Protein AF-R1GIK4-F1 (afdb_monomer)

Nearest PDB structures (foldseek):
  6c4d-assembly2_B  TM=3.851E-01  e=4.456E-04  Homo sapiens
  6nw2-assembly1_A  TM=3.959E-01  e=5.156E-04  Homo sapiens
  7avx-assembly1_A  TM=4.594E-01  e=5.869E-03  Homo sapiens
  7ydx-assembly1_A  TM=4.150E-01  e=2.013E-03  Homo sapiens
  6hho-assembly1_A  TM=4.070E-01  e=2.218E-03  Homo sapiens

pLDDT: mean 72.78, std 24.81, range [24.97, 97.94]

Solvent-accessible surface area (backbone atoms only — not comparable to full-atom values): 30462 Å² total; per-residue (Å²): 136,83,85,81,79,82,76,78,75,84,40,73,67,57,51,52,50,50,26,51,78,70,69,57,65,83,77,53,98,80,61,73,58,77,72,60,74,73,65,75,38,42,69,71,51,47,61,72,57,60,40,75,68,49,55,46,69,68,40,54,76,81,55,43,66,50,33,77,34,63,52,90,54,64,92,80,77,58,86,52,25,47,47,56,46,33,71,76,46,19,52,54,50,44,50,37,30,45,72,72,68,45,44,73,44,50,57,59,29,46,58,74,68,56,40,42,83,61,57,84,58,50,76,79,56,44,66,74,54,55,81,46,101,56,95,48,70,67,59,44,52,47,44,51,59,47,44,38,60,55,62,52,65,76,88,48,80,77,38,75,46,81,45,57,92,75,53,57,75,64,65,43,75,58,82,66,79,59,62,103,71,56,78,64,93,67,46,40,28,21,44,78,98,33,82,84,54,54,28,29,44,47,81,44,79,47,64,94,59,47,66,62,45,49,53,51,50,52,52,53,49,54,59,43,54,72,50,84,49,100,90,48,78,40,51,35,27,37,36,36,46,90,68,25,41,34,44,32,18,64,54,69,76,64,60,54,73,66,56,49,67,60,65,78,54,65,74,94,72,72,81,82,77,93,80,84,91,73,80,89,61,78,84,76,84,90,79,94,47,67,74,63,43,55,37,49,49,34,25,51,49,22,52,50,50,50,52,52,51,37,33,73,74,68,72,45,54,68,57,55,55,52,58,48,40,54,71,80,90,61,91,89,72,88,83,72,83,61,70,70,53,66,86,85,32,52,70,43,53,53,54,47,48,55,51,51,42,58,57,34,69,76,50,87,56,58,63,41,62,26,46,54,62,50,49,51,53,33,54,37,24,52,39,91,52,51,87,70,27,63,54,67,69,55,50,54,52,53,50,50,51,44,35,29,77,38,37,69,46,75,82,59,96,74,68,81,75,75,77,83,73,82,74,88,71,94,75,83,89,81,82,88,83,91,90,86,89,87,84,89,82,90,81,88,84,88,82,90,78,90,77,90,85,80,88,84,91,83,79,89,86,90,78,89,86,81,92,82,91,87,83,87,82,88,88,86,89,81,90,133

Organism: Botryosphaeria parva (strain UCR-NP2) (NCBI:txid1287680)

Foldseek 3Di:
DDDDDPPPDCDLLNVCVVCQVVVNNPDDPPNDCVSVLPQAQDPVNLLVQDDLVNLLVLDDPVLNVQQCDAQPDDPPVDRDGLVNCCNPWASLVLVLCSVLNQSSLSNVCVNVPHTPVCPPDDLVRLVVSCSDPDDDSPSSVSSNLSSLSNPADFWAFPEEEEDDASHDHQKAFDPDPQPVQQDDPWTWIDGRPCNVQIKTKDKAAADPCLVVVVVVVVVVLVVQQVDDDPPRFGQRYWYDYPRMIMTITSDDDSDDPVSVLVVVDDPVPDDDDDDDPPPPDDDDDDDDCPLVVQLVVLQVVLVVVLLVLCCVQVSCSVVLQVLQQDDDPDPDDPDDRRDSDCLVRVVSLVVSLVVSLVSLVVDPAQQSQLSNVSSVLSNQSNDNDSVSHDGPVVSVVSVQVSCCPRVVPPDDPCDDDPPPPPPPDDDDDDDDDDDDDDDDDDDDDDDDDDDDDDDDDDDDDDDDDDDDDDDDDDDDDDDD

Structure (mmCIF, N/CA/C/O backbone):
data_AF-R1GIK4-F1
#
_entry.id   AF-R1GIK4-F1
#
loop_
_atom_site.group_PDB
_atom_site.id
_atom_site.type_symbol
_atom_site.label_atom_id
_atom_site.label_alt_id
_atom_site.label_comp_id
_atom_site.label_asym_id
_atom_site.label_entity_id
_atom_site.label_seq_id
_atom_site.pdbx_PDB_ins_code
_atom_site.Cartn_x
_atom_site.Cartn_y
_atom_site.Cartn_z
_atom_site.occupancy
_atom_site.B_iso_or_equiv
_atom_site.auth_seq_id
_atom_site.auth_comp_id
_atom_site.auth_asym_id
_atom_site.auth_atom_id
_atom_site.pdbx_PDB_model_num
ATOM 1 N N . MET A 1 1 ? 10.512 -0.111 60.007 1.00 36.25 1 MET A N 1
ATOM 2 C CA . MET A 1 1 ? 10.018 -1.149 59.078 1.00 36.25 1 MET A CA 1
ATOM 3 C C . MET A 1 1 ? 10.016 -0.553 57.682 1.00 36.25 1 MET A C 1
ATOM 5 O O . MET A 1 1 ? 9.457 0.520 57.506 1.00 36.25 1 MET A O 1
ATOM 9 N N . GLY A 1 2 ? 10.783 -1.151 56.770 1.00 28.98 2 GLY A N 1
ATOM 10 C CA . GLY A 1 2 ? 11.213 -0.528 55.516 1.00 28.98 2 GLY A CA 1
ATOM 11 C C . GLY A 1 2 ? 10.136 -0.465 54.433 1.00 28.98 2 GLY A C 1
ATOM 12 O O . GLY A 1 2 ? 9.404 -1.427 54.212 1.00 28.98 2 GLY A O 1
ATOM 13 N N . SER A 1 3 ? 10.106 0.681 53.754 1.00 30.61 3 SER A N 1
ATOM 14 C CA . SER A 1 3 ? 9.448 0.927 52.470 1.00 30.61 3 SER A CA 1
ATOM 15 C C . SER A 1 3 ? 9.903 -0.106 51.431 1.00 30.61 3 SER A C 1
ATOM 17 O O . SER A 1 3 ? 11.096 -0.222 51.147 1.00 30.61 3 SER A O 1
ATOM 19 N N . LYS A 1 4 ? 8.961 -0.877 50.875 1.00 32.41 4 LYS A N 1
ATOM 20 C CA . LYS A 1 4 ? 9.209 -1.723 49.704 1.00 32.41 4 LYS A CA 1
ATOM 21 C C . LYS A 1 4 ? 8.968 -0.884 48.452 1.00 32.41 4 LYS A C 1
ATOM 23 O O . LYS A 1 4 ? 7.830 -0.686 48.041 1.00 32.41 4 LYS A O 1
ATOM 28 N N . SER A 1 5 ? 10.059 -0.400 47.867 1.00 28.34 5 SER A N 1
ATOM 29 C CA . SER A 1 5 ? 10.089 0.095 46.494 1.00 28.34 5 SER A CA 1
ATOM 30 C C . SER A 1 5 ? 9.761 -1.065 45.548 1.00 28.34 5 SER A C 1
ATOM 32 O O . SER A 1 5 ? 10.492 -2.057 45.510 1.00 28.34 5 SER A O 1
ATOM 34 N N . LEU A 1 6 ? 8.644 -0.970 44.823 1.00 31.72 6 LEU A N 1
ATOM 35 C CA . LEU A 1 6 ? 8.352 -1.829 43.677 1.00 31.72 6 LEU A CA 1
ATOM 36 C C . LEU A 1 6 ? 9.325 -1.448 42.559 1.00 31.72 6 LEU A C 1
ATOM 38 O O . LEU A 1 6 ? 9.087 -0.527 41.782 1.00 31.72 6 LEU A O 1
ATOM 42 N N . THR A 1 7 ? 10.452 -2.148 42.495 1.00 29.08 7 THR A N 1
ATOM 43 C CA . THR A 1 7 ? 11.305 -2.163 41.311 1.00 29.08 7 THR A CA 1
ATOM 44 C C . THR A 1 7 ? 10.485 -2.707 40.142 1.00 29.08 7 THR A C 1
ATOM 46 O O . THR A 1 7 ? 10.269 -3.915 40.050 1.00 29.08 7 THR A O 1
ATOM 49 N N . ASN A 1 8 ? 10.010 -1.823 39.259 1.00 39.19 8 ASN A N 1
ATOM 50 C CA . ASN A 1 8 ? 9.514 -2.213 37.943 1.00 39.19 8 ASN A CA 1
ATOM 51 C C . ASN A 1 8 ? 10.671 -2.892 37.207 1.00 39.19 8 ASN A C 1
ATOM 53 O O . ASN A 1 8 ? 11.587 -2.230 36.719 1.00 39.19 8 ASN A O 1
ATOM 57 N N . VAL A 1 9 ? 10.664 -4.224 37.186 1.00 35.31 9 VAL A N 1
ATOM 58 C CA . VAL A 1 9 ? 11.611 -4.997 36.389 1.00 35.31 9 VAL A CA 1
ATOM 59 C C . VAL A 1 9 ? 11.293 -4.690 34.932 1.00 35.31 9 VAL A C 1
ATOM 61 O O . VAL A 1 9 ? 10.215 -5.016 34.439 1.00 35.31 9 VAL A O 1
ATOM 64 N N . VAL A 1 10 ? 12.219 -4.017 34.256 1.00 41.56 10 VAL A N 1
ATOM 65 C CA . VAL A 1 10 ? 12.143 -3.783 32.816 1.00 41.56 10 VAL A CA 1
ATOM 66 C C . VAL A 1 10 ? 12.245 -5.151 32.140 1.00 41.56 10 VAL A C 1
ATOM 68 O O . VAL A 1 10 ? 13.301 -5.778 32.139 1.00 41.56 10 VAL A O 1
ATOM 71 N N . THR A 1 11 ? 11.125 -5.645 31.618 1.00 47.59 11 THR A N 1
ATOM 72 C CA . THR A 1 11 ? 11.051 -6.919 30.896 1.00 47.59 11 THR A CA 1
ATOM 73 C C . THR A 1 11 ? 11.180 -6.665 29.397 1.00 47.59 11 THR A C 1
ATOM 75 O O . THR A 1 11 ? 10.901 -5.566 28.917 1.00 47.59 11 THR A O 1
ATOM 78 N N . GLN A 1 12 ? 11.564 -7.679 28.617 1.00 42.28 12 GLN A N 1
ATOM 79 C CA . GLN A 1 12 ? 11.584 -7.564 27.151 1.00 42.28 12 GLN A CA 1
ATOM 80 C C . GLN A 1 12 ? 10.222 -7.115 26.588 1.00 42.28 12 GLN A C 1
ATOM 82 O O . GLN A 1 12 ? 10.182 -6.320 25.653 1.00 42.28 12 GLN A O 1
ATOM 87 N N . ASN A 1 13 ? 9.119 -7.522 27.226 1.00 41.97 13 ASN A N 1
ATOM 88 C CA . ASN A 1 13 ? 7.763 -7.104 26.868 1.00 41.97 13 ASN A CA 1
ATOM 89 C C . ASN A 1 13 ? 7.516 -5.611 27.134 1.00 41.97 13 ASN A C 1
ATOM 91 O O . ASN A 1 13 ? 6.910 -4.941 26.304 1.00 41.97 13 ASN A O 1
ATOM 95 N N . SER A 1 14 ? 8.022 -5.055 28.243 1.00 43.91 14 SER A N 1
ATOM 96 C CA . SER A 1 14 ? 7.885 -3.619 28.522 1.00 43.91 14 SER A CA 1
ATOM 97 C C . SER A 1 14 ? 8.800 -2.760 27.642 1.00 43.91 14 SER A C 1
ATOM 99 O O . SER A 1 14 ? 8.461 -1.620 27.337 1.00 43.91 14 SER A O 1
ATOM 101 N N . ILE A 1 15 ? 9.949 -3.290 27.206 1.00 44.84 15 ILE A N 1
ATOM 102 C CA . ILE A 1 15 ? 10.827 -2.633 26.222 1.00 44.84 15 ILE A CA 1
ATOM 103 C C . ILE A 1 15 ? 10.152 -2.607 24.846 1.00 44.84 15 ILE A C 1
ATOM 105 O O . ILE A 1 15 ? 10.113 -1.553 24.215 1.00 44.84 15 ILE A O 1
ATOM 109 N N . ALA A 1 16 ? 9.579 -3.731 24.406 1.00 47.81 16 ALA A N 1
ATOM 110 C CA . ALA A 1 16 ? 8.867 -3.834 23.133 1.00 47.81 16 ALA A CA 1
ATOM 111 C C . ALA A 1 16 ? 7.619 -2.936 23.097 1.00 47.81 16 ALA A C 1
ATOM 113 O O . ALA A 1 16 ? 7.428 -2.197 22.133 1.00 47.81 16 ALA A O 1
ATOM 114 N N . LEU A 1 17 ? 6.826 -2.924 24.174 1.00 45.16 17 LEU A N 1
ATOM 115 C CA . LEU A 1 17 ? 5.647 -2.065 24.307 1.00 45.16 17 LEU A CA 1
ATOM 116 C C . LEU A 1 17 ? 6.018 -0.574 24.272 1.00 45.16 17 LEU A C 1
ATOM 118 O O . LEU A 1 17 ? 5.388 0.196 23.556 1.00 45.16 17 LEU A O 1
ATOM 122 N N . ASN A 1 18 ? 7.078 -0.158 24.972 1.00 43.12 18 ASN A N 1
ATOM 123 C CA . ASN A 1 18 ? 7.545 1.230 24.920 1.00 43.12 18 ASN A CA 1
ATOM 124 C C . ASN A 1 18 ? 8.117 1.595 23.540 1.00 43.12 18 ASN A C 1
ATOM 126 O O . ASN A 1 18 ? 7.810 2.659 23.010 1.00 43.12 18 ASN A O 1
ATOM 130 N N . ALA A 1 19 ? 8.901 0.715 22.912 1.00 48.22 19 ALA A N 1
ATOM 131 C CA . ALA A 1 19 ? 9.393 0.944 21.554 1.00 48.22 19 ALA A CA 1
ATOM 132 C C . ALA A 1 19 ? 8.236 1.090 20.547 1.00 48.22 19 ALA A C 1
ATOM 134 O O . ALA A 1 19 ? 8.335 1.888 19.616 1.00 48.22 19 ALA A O 1
ATOM 135 N N . TYR A 1 20 ? 7.128 0.377 20.764 1.00 48.03 20 TYR A N 1
ATOM 136 C CA . TYR A 1 20 ? 5.905 0.487 19.975 1.00 48.03 20 TYR A CA 1
ATOM 137 C C . TYR A 1 20 ? 5.158 1.806 20.215 1.00 48.03 20 TYR A C 1
ATOM 139 O O . TYR A 1 20 ? 4.916 2.553 19.270 1.00 48.03 20 TYR A O 1
ATOM 147 N N . ILE A 1 21 ? 4.874 2.133 21.482 1.00 43.66 21 ILE A N 1
ATOM 148 C CA . ILE A 1 21 ? 4.152 3.350 21.898 1.00 43.66 21 ILE A CA 1
ATOM 149 C C . ILE A 1 21 ? 4.847 4.618 21.386 1.00 43.66 21 ILE A C 1
ATOM 151 O O . ILE A 1 21 ? 4.185 5.568 20.974 1.00 43.66 21 ILE A O 1
ATOM 155 N N . TYR A 1 22 ? 6.181 4.629 21.373 1.00 47.81 22 TYR A N 1
ATOM 156 C CA . TYR A 1 22 ? 6.965 5.795 20.966 1.00 47.81 22 TYR A CA 1
ATOM 157 C C . TYR A 1 22 ? 7.477 5.736 19.515 1.00 47.81 22 TYR A C 1
ATOM 159 O O . TYR A 1 22 ? 8.246 6.600 19.103 1.00 47.81 22 TYR A O 1
ATOM 167 N N . GLY A 1 23 ? 7.055 4.747 18.715 1.00 44.34 23 GLY A N 1
ATOM 168 C CA . GLY A 1 23 ? 7.390 4.670 17.286 1.00 44.34 23 GLY A CA 1
ATOM 169 C C . GLY A 1 23 ? 8.848 4.306 16.968 1.00 44.34 23 GLY A C 1
ATOM 170 O O . GLY A 1 23 ? 9.290 4.484 15.835 1.00 44.34 23 GLY A O 1
ATOM 171 N N . TYR A 1 24 ? 9.593 3.776 17.940 1.00 45.69 24 TYR A N 1
ATOM 172 C CA . TYR A 1 24 ? 10.992 3.347 17.801 1.00 45.69 24 TYR A CA 1
ATOM 173 C C . TYR A 1 24 ? 11.158 1.849 17.486 1.00 45.69 24 TYR A C 1
ATOM 175 O O . TYR A 1 24 ? 12.267 1.400 17.196 1.00 45.69 24 TYR A O 1
ATOM 183 N N . GLY A 1 25 ? 10.074 1.065 17.492 1.00 45.28 25 GLY A N 1
ATOM 184 C CA . GLY A 1 25 ? 10.088 -0.380 17.210 1.00 45.28 25 GLY A CA 1
ATOM 185 C C . GLY A 1 25 ? 10.500 -0.766 15.779 1.00 45.28 25 GLY A C 1
ATOM 186 O O . GLY A 1 25 ? 10.625 -1.949 15.476 1.00 45.28 25 GLY A O 1
ATOM 187 N N . GLY A 1 26 ? 10.718 0.220 14.900 1.00 45.31 26 GLY A N 1
ATOM 188 C CA . GLY A 1 26 ? 11.040 0.053 13.478 1.00 45.31 26 GLY A CA 1
ATOM 189 C C . GLY A 1 26 ? 12.533 -0.034 13.110 1.00 45.31 26 GLY A C 1
ATOM 190 O O . GLY A 1 26 ? 12.856 -0.108 11.925 1.00 45.31 26 GLY A O 1
ATOM 191 N N . HIS A 1 27 ? 13.460 0.063 14.074 1.00 42.03 27 HIS A N 1
ATOM 192 C CA . HIS A 1 27 ? 14.884 0.311 13.766 1.00 42.03 27 HIS A CA 1
ATOM 193 C C . HIS A 1 27 ? 15.902 -0.625 14.428 1.00 42.03 27 HIS A C 1
ATOM 195 O O . HIS A 1 27 ? 17.097 -0.470 14.186 1.00 42.03 27 HIS A O 1
ATOM 201 N N . SER A 1 28 ? 15.484 -1.598 15.242 1.00 43.38 28 SER A N 1
ATOM 202 C CA . SER A 1 28 ? 16.430 -2.396 16.032 1.00 43.38 28 SER A CA 1
ATOM 203 C C . SER A 1 28 ? 16.339 -3.890 15.735 1.00 43.38 28 SER A C 1
ATOM 205 O O . SER A 1 28 ? 15.330 -4.520 16.041 1.00 43.38 28 SER A O 1
ATOM 207 N N . LEU A 1 29 ? 17.457 -4.453 15.251 1.00 43.47 29 LEU A N 1
ATOM 208 C CA . LEU A 1 29 ? 17.729 -5.896 15.092 1.00 43.47 29 LEU A CA 1
ATOM 209 C C . LEU A 1 29 ? 17.608 -6.697 16.404 1.00 43.47 29 LEU A C 1
ATOM 211 O O . LEU A 1 29 ? 17.660 -7.922 16.390 1.00 43.47 29 LEU A O 1
ATOM 215 N N . VAL A 1 30 ? 17.503 -6.005 17.541 1.00 39.47 30 VAL A N 1
ATOM 216 C CA . VAL A 1 30 ? 17.517 -6.580 18.893 1.00 39.47 30 VAL A CA 1
ATOM 217 C C . VAL A 1 30 ? 16.116 -6.573 19.521 1.00 39.47 30 VAL A C 1
ATOM 219 O O . VAL A 1 30 ? 15.944 -7.022 20.651 1.00 39.47 30 VAL A O 1
ATOM 222 N N . THR A 1 31 ? 15.092 -6.075 18.816 1.00 46.59 31 THR A N 1
ATOM 223 C CA . THR A 1 31 ? 13.714 -6.126 19.326 1.00 46.59 31 THR A CA 1
ATOM 224 C C . THR A 1 31 ? 13.139 -7.512 19.044 1.00 46.59 31 THR A C 1
ATOM 226 O O . THR A 1 31 ? 13.001 -7.874 17.878 1.00 46.59 31 THR A O 1
ATOM 229 N N . PRO A 1 32 ? 12.815 -8.328 20.062 1.00 42.28 32 PRO A N 1
ATOM 230 C CA . PRO A 1 32 ? 12.215 -9.629 19.813 1.00 42.28 32 PRO A CA 1
ATOM 231 C C . PRO A 1 32 ? 10.851 -9.429 19.136 1.00 42.28 32 PRO A C 1
ATOM 233 O O . PRO A 1 32 ? 9.981 -8.739 19.665 1.00 42.28 32 PRO A O 1
ATOM 236 N N . HIS A 1 33 ? 10.678 -10.021 17.951 1.00 47.97 33 HIS A N 1
ATOM 237 C CA . HIS A 1 33 ? 9.456 -9.905 17.145 1.00 47.97 33 HIS A CA 1
ATOM 238 C C . HIS A 1 33 ? 8.381 -10.937 17.516 1.00 47.97 33 HIS A C 1
ATOM 240 O O . HIS A 1 33 ? 7.198 -10.677 17.335 1.00 47.97 33 HIS A O 1
ATOM 246 N N . ALA A 1 34 ? 8.754 -12.065 18.129 1.00 40.06 34 ALA A N 1
ATOM 247 C CA . ALA A 1 34 ? 7.789 -13.075 18.580 1.00 40.06 34 ALA A CA 1
ATOM 248 C C . ALA A 1 34 ? 6.800 -12.569 19.667 1.00 40.06 34 ALA A C 1
ATOM 250 O O . ALA A 1 34 ? 5.625 -12.917 19.596 1.00 40.06 34 ALA A O 1
ATOM 251 N N . PRO A 1 35 ? 7.191 -11.705 20.630 1.00 44.69 35 PRO A N 1
ATOM 252 C CA . PRO A 1 35 ? 6.237 -11.045 21.528 1.00 44.69 35 PRO A CA 1
ATOM 253 C C . PRO A 1 35 ? 5.366 -9.978 20.843 1.00 44.69 35 PRO A C 1
ATOM 255 O O . PRO A 1 35 ? 4.279 -9.688 21.334 1.00 44.69 35 PRO A O 1
ATOM 258 N N . LEU A 1 36 ? 5.818 -9.389 19.725 1.00 44.09 36 LEU A N 1
ATOM 259 C CA . LEU A 1 36 ? 5.063 -8.369 18.976 1.00 44.09 36 LEU A CA 1
ATOM 260 C C . LEU A 1 36 ? 3.897 -8.983 18.182 1.00 44.09 36 LEU A C 1
ATOM 262 O O . LEU A 1 36 ? 2.830 -8.378 18.107 1.00 44.09 36 LEU A O 1
ATOM 266 N N . GLN A 1 37 ? 4.048 -10.229 17.722 1.00 47.28 37 GLN A N 1
ATOM 267 C CA . GLN A 1 37 ? 2.990 -11.004 17.059 1.00 47.28 37 GLN A CA 1
ATOM 268 C C . GLN A 1 37 ? 1.743 -11.230 17.944 1.00 47.28 37 GLN A C 1
ATOM 270 O O . GLN A 1 37 ? 0.670 -11.553 17.438 1.00 47.28 37 GLN A O 1
ATOM 275 N N . GLN A 1 38 ? 1.851 -11.048 19.268 1.00 51.03 38 GLN A N 1
ATOM 276 C CA . GLN A 1 38 ? 0.805 -11.371 20.248 1.00 51.03 38 GLN A CA 1
ATOM 277 C C . GLN A 1 38 ? -0.077 -10.184 20.687 1.00 51.03 38 GLN A C 1
ATOM 279 O O . GLN A 1 38 ? -0.892 -10.356 21.598 1.00 51.03 38 GLN A O 1
ATOM 284 N N . LEU A 1 39 ? -0.008 -9.000 20.061 1.00 62.50 39 LEU A N 1
ATOM 285 C CA . LEU A 1 39 ? -0.756 -7.802 20.511 1.00 62.50 39 LEU A CA 1
ATOM 286 C C . LEU A 1 39 ? -1.882 -7.303 19.593 1.00 62.50 39 LEU A C 1
ATOM 288 O O . LEU A 1 39 ? -2.682 -6.487 20.038 1.00 62.50 39 LEU A O 1
ATOM 292 N N . TRP A 1 40 ? -2.009 -7.807 18.367 1.00 78.88 40 TRP A N 1
ATOM 293 C CA . TRP A 1 40 ? -3.067 -7.358 17.455 1.00 78.88 40 TRP A CA 1
ATOM 294 C C . TRP A 1 40 ? -4.448 -7.837 17.916 1.00 78.88 40 TRP A C 1
ATOM 296 O O . TRP A 1 40 ? -4.666 -9.045 18.051 1.00 78.88 40 TRP A O 1
ATOM 306 N N . TRP A 1 41 ? -5.372 -6.906 18.155 1.00 86.38 41 TRP A N 1
ATOM 307 C CA . TRP A 1 41 ? -6.787 -7.181 18.424 1.00 86.38 41 TRP A CA 1
ATOM 308 C C . TRP A 1 41 ? -7.580 -7.205 17.121 1.00 86.38 41 TRP A C 1
ATOM 310 O O . TRP A 1 41 ? -8.342 -6.295 16.828 1.00 86.38 41 TRP A O 1
ATOM 320 N N . THR A 1 42 ? -7.345 -8.253 16.330 1.00 87.69 42 THR A N 1
ATOM 321 C CA . THR A 1 42 ? -8.154 -8.575 15.146 1.00 87.69 42 THR A CA 1
ATOM 322 C C . THR A 1 42 ? -9.575 -8.956 15.564 1.00 87.69 42 THR A C 1
ATOM 324 O O . THR A 1 42 ? -9.757 -9.456 16.680 1.00 87.69 42 THR A O 1
ATOM 327 N N . ASP A 1 43 ? -10.536 -8.873 14.650 1.00 88.94 43 ASP A N 1
ATOM 328 C CA . ASP A 1 43 ? -11.935 -9.255 14.903 1.00 88.94 43 ASP A CA 1
ATOM 329 C C . ASP A 1 43 ? -12.044 -10.685 15.452 1.00 88.94 43 ASP A C 1
ATOM 331 O O . ASP A 1 43 ? -12.528 -10.875 16.566 1.00 88.94 43 ASP A O 1
ATOM 335 N N . ASP A 1 44 ? -11.395 -11.661 14.801 1.00 88.88 44 ASP A N 1
ATOM 336 C CA . ASP A 1 44 ? -11.353 -13.055 15.278 1.00 88.88 44 ASP A CA 1
ATOM 337 C C . ASP A 1 44 ? -10.854 -13.196 16.723 1.00 88.88 44 ASP A C 1
ATOM 339 O O . ASP A 1 44 ? -11.244 -14.100 17.460 1.00 88.88 44 ASP A O 1
ATOM 343 N N . ARG A 1 45 ? -9.911 -12.337 17.130 1.00 89.12 45 ARG A N 1
ATOM 344 C CA . ARG A 1 45 ? -9.316 -12.400 18.465 1.00 89.12 45 ARG A CA 1
ATOM 345 C C . ARG A 1 45 ? -10.260 -11.791 19.484 1.00 89.12 45 ARG A C 1
ATOM 347 O O . ARG A 1 45 ? -10.338 -12.311 20.593 1.00 89.12 45 ARG A O 1
ATOM 354 N N . ILE A 1 46 ? -10.917 -10.690 19.132 1.00 92.75 46 ILE A N 1
ATOM 355 C CA . ILE A 1 46 ? -11.936 -10.063 19.969 1.00 92.75 46 ILE A CA 1
ATOM 356 C C . ILE A 1 46 ? -13.073 -11.062 20.180 1.00 92.75 46 ILE A C 1
ATOM 358 O O . ILE A 1 46 ? -13.398 -11.349 21.329 1.00 92.75 46 ILE A O 1
ATOM 362 N N . ASP A 1 47 ? -13.570 -11.685 19.113 1.00 93.00 47 ASP A N 1
ATOM 363 C CA . ASP A 1 47 ? -14.632 -12.691 19.181 1.00 93.00 47 ASP A CA 1
ATOM 364 C C . ASP A 1 47 ? -14.227 -13.926 19.991 1.00 93.00 47 ASP A C 1
ATOM 366 O O . ASP A 1 47 ? -14.986 -14.389 20.840 1.00 93.00 47 ASP A O 1
ATOM 370 N N . ALA A 1 48 ? -13.001 -14.426 19.812 1.00 92.50 48 ALA A N 1
ATOM 371 C CA . ALA A 1 48 ? -12.497 -15.544 20.607 1.00 92.50 48 ALA A CA 1
ATOM 372 C C . ALA A 1 48 ? -12.249 -15.178 22.082 1.00 92.50 48 ALA A C 1
ATOM 374 O O . ALA A 1 48 ? -12.235 -16.055 22.949 1.00 92.50 48 ALA A O 1
ATOM 375 N N . LYS A 1 49 ? -11.983 -13.901 22.385 1.00 93.44 49 LYS A N 1
ATOM 376 C CA . LYS A 1 49 ? -11.646 -13.444 23.737 1.00 93.44 49 LYS A CA 1
ATOM 377 C C . LYS A 1 49 ? -12.872 -13.058 24.550 1.00 93.44 49 LYS A C 1
ATOM 379 O O . LYS A 1 49 ? -12.899 -13.335 25.751 1.00 93.44 49 LYS A O 1
ATOM 384 N N . VAL A 1 50 ? -13.821 -12.364 23.933 1.00 96.00 50 VAL A N 1
ATOM 385 C CA . VAL A 1 50 ? -15.023 -11.851 24.588 1.00 96.00 50 VAL A CA 1
ATOM 386 C C . VAL A 1 50 ? -16.081 -12.940 24.545 1.00 96.00 50 VAL A C 1
ATOM 388 O O . VAL A 1 50 ? -16.895 -12.999 23.633 1.00 96.00 50 VAL A O 1
ATOM 391 N N . THR A 1 51 ? -16.025 -13.827 25.538 1.00 97.25 51 THR A N 1
ATOM 392 C CA . THR A 1 51 ? -17.038 -14.860 25.792 1.00 97.25 51 THR A CA 1
ATOM 393 C C . THR A 1 51 ? -17.902 -14.480 27.001 1.00 97.25 51 THR A C 1
ATOM 395 O O . THR A 1 51 ? -17.464 -13.664 27.822 1.00 97.25 51 THR A O 1
ATOM 398 N N . PRO A 1 52 ? -19.088 -15.089 27.188 1.00 96.69 52 PRO A N 1
ATOM 399 C CA . PRO A 1 52 ? -19.916 -14.853 28.373 1.00 96.69 52 PRO A CA 1
ATOM 400 C C . PRO A 1 52 ? -19.171 -15.072 29.695 1.00 96.69 52 PRO A C 1
ATOM 402 O O . PRO A 1 52 ? -19.286 -14.284 30.636 1.00 96.69 52 PRO A O 1
ATOM 405 N N . GLU A 1 53 ? -18.332 -16.106 29.756 1.00 95.94 53 GLU A N 1
ATOM 406 C CA . GLU A 1 53 ? -17.510 -16.416 30.925 1.00 95.94 53 GLU A CA 1
ATOM 407 C C . GLU A 1 53 ? -16.443 -15.346 31.146 1.00 95.94 53 GLU A C 1
ATOM 409 O O . GLU A 1 53 ? -16.178 -14.958 32.286 1.00 95.94 53 GLU A O 1
ATOM 414 N N . PHE A 1 54 ? -15.839 -14.843 30.064 1.00 96.75 54 PHE A N 1
ATOM 415 C CA . PHE A 1 54 ? -14.880 -13.751 30.148 1.00 96.75 54 PHE A CA 1
ATOM 416 C C . PHE A 1 54 ? -15.539 -12.479 30.687 1.00 96.75 54 PHE A C 1
ATOM 418 O O . PHE A 1 54 ? -15.003 -11.892 31.630 1.00 96.75 54 PHE A O 1
ATOM 425 N N . VAL A 1 55 ? -16.706 -12.093 30.162 1.00 96.88 55 VAL A N 1
ATOM 426 C CA . VAL A 1 55 ? -17.468 -10.923 30.630 1.00 96.88 55 VAL A CA 1
ATOM 427 C C . VAL A 1 55 ? -17.782 -11.058 32.120 1.00 96.88 55 VAL A C 1
ATOM 429 O O . VAL A 1 55 ? -17.380 -10.214 32.924 1.00 96.88 55 VAL A O 1
ATOM 432 N N . ALA A 1 56 ? -18.380 -12.182 32.525 1.00 95.50 56 ALA A N 1
ATOM 433 C CA . ALA A 1 56 ? -18.705 -12.447 33.923 1.00 95.50 56 ALA A CA 1
ATOM 434 C C . ALA A 1 56 ? -17.463 -12.458 34.836 1.00 95.50 56 ALA A C 1
ATOM 436 O O . ALA A 1 56 ? -17.533 -12.011 35.983 1.00 95.50 56 ALA A O 1
ATOM 437 N N . SER A 1 57 ? -16.308 -12.930 34.347 1.00 95.94 57 SER A N 1
ATOM 438 C CA . SER A 1 57 ? -15.059 -12.969 35.123 1.00 95.94 57 SER A CA 1
ATOM 439 C C . SER A 1 57 ? -14.502 -11.584 35.466 1.00 95.94 57 SER A C 1
ATOM 441 O O . SER A 1 57 ? -13.787 -11.446 36.461 1.00 95.94 57 SER A O 1
ATOM 443 N N . ARG A 1 58 ? -14.826 -10.561 34.664 1.00 95.88 58 ARG A N 1
ATOM 444 C CA . ARG A 1 58 ? 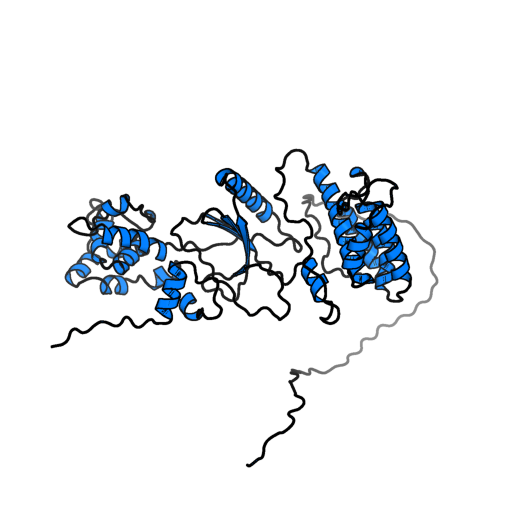-14.386 -9.174 34.874 1.00 95.88 58 ARG A CA 1
ATOM 445 C C . ARG A 1 58 ? -15.314 -8.375 35.788 1.00 95.88 58 ARG A C 1
ATOM 447 O O . ARG A 1 58 ? -14.915 -7.305 36.233 1.00 95.88 58 ARG A O 1
ATOM 454 N N . LEU A 1 59 ? -16.490 -8.913 36.104 1.00 95.12 59 LEU A N 1
ATOM 455 C CA . LEU A 1 59 ? -17.511 -8.281 36.938 1.00 95.12 59 LEU A CA 1
ATOM 456 C C . LEU A 1 59 ? -17.583 -8.914 38.335 1.00 95.12 59 LEU A C 1
ATOM 458 O O . LEU A 1 59 ? -17.260 -10.097 38.542 1.00 95.12 59 LEU A O 1
ATOM 462 N N . ARG A 1 60 ? -18.031 -8.129 39.317 1.00 92.44 60 ARG A N 1
ATOM 463 C CA . ARG A 1 60 ? -18.311 -8.586 40.687 1.00 92.44 60 ARG A CA 1
ATOM 464 C C . ARG A 1 60 ? -19.569 -9.443 40.724 1.00 92.44 60 ARG A C 1
ATOM 466 O O . ARG A 1 60 ? -20.366 -9.449 39.797 1.00 92.44 60 ARG A O 1
ATOM 473 N N . LYS A 1 61 ? -19.772 -10.176 41.820 1.00 89.31 61 LYS A N 1
ATOM 474 C CA . LYS A 1 61 ? -20.907 -11.102 41.939 1.00 89.31 61 LYS A CA 1
ATOM 475 C C . LYS A 1 61 ? -22.260 -10.397 41.773 1.00 89.31 61 LYS A C 1
ATOM 477 O O . LYS A 1 61 ? -23.054 -10.860 40.970 1.00 89.31 61 LYS A O 1
ATOM 482 N N . GLU A 1 62 ? -22.482 -9.281 42.472 1.00 88.50 62 GLU A N 1
ATOM 483 C CA . GLU A 1 62 ? -23.717 -8.487 42.338 1.00 88.50 62 GLU A CA 1
ATOM 484 C C . GLU A 1 62 ? -23.942 -7.929 40.923 1.00 88.50 62 GLU A C 1
ATOM 486 O O . GLU A 1 62 ? -25.078 -7.792 40.482 1.00 88.50 62 GLU A O 1
ATOM 491 N N . GLU A 1 63 ? -22.861 -7.640 40.201 1.00 90.81 63 GLU A N 1
ATOM 492 C CA . GLU A 1 63 ? -22.904 -7.117 38.837 1.00 90.81 63 GLU A CA 1
ATOM 493 C C . GLU A 1 63 ? -23.188 -8.229 37.823 1.00 90.81 63 GLU A C 1
ATOM 495 O O . GLU A 1 63 ? -23.824 -7.970 36.814 1.00 90.81 63 GLU A O 1
ATOM 500 N N . ARG A 1 64 ? -22.769 -9.476 38.072 1.00 93.00 64 ARG A N 1
ATOM 501 C CA . ARG A 1 64 ? -23.028 -10.609 37.161 1.00 93.00 64 ARG A CA 1
ATOM 502 C C . ARG A 1 64 ? -24.507 -10.930 37.029 1.00 93.00 64 ARG A C 1
ATOM 504 O O . ARG A 1 64 ? -24.939 -11.325 35.954 1.00 93.00 64 ARG A O 1
ATOM 511 N N . ASP A 1 65 ? -25.272 -10.751 38.100 1.00 91.31 65 ASP A N 1
ATOM 512 C CA . ASP A 1 65 ? -26.713 -10.998 38.078 1.00 91.31 65 ASP A CA 1
ATOM 513 C C . ASP A 1 65 ? -27.446 -9.988 37.171 1.00 91.31 65 ASP A C 1
ATOM 515 O O . ASP A 1 65 ? -28.548 -10.270 36.704 1.00 91.31 65 ASP A O 1
ATOM 519 N N . LEU A 1 66 ? -26.842 -8.822 36.891 1.00 92.12 66 LEU A N 1
ATOM 520 C CA . LEU A 1 66 ? -27.387 -7.826 35.961 1.00 92.12 66 LEU A CA 1
ATOM 521 C C . LEU A 1 66 ? -27.241 -8.240 34.492 1.00 92.12 66 LEU A C 1
ATOM 523 O O . LEU A 1 66 ? -28.063 -7.826 33.686 1.00 92.12 66 LEU A O 1
ATOM 527 N N . LEU A 1 67 ? -26.268 -9.091 34.147 1.00 93.94 67 LEU A N 1
ATOM 528 C CA . LEU A 1 67 ? -26.025 -9.521 32.763 1.00 93.94 67 LEU A CA 1
ATOM 529 C C . LEU A 1 67 ? -27.252 -10.170 32.112 1.00 93.94 67 LEU A C 1
ATOM 531 O O . LEU A 1 67 ? -27.464 -10.014 30.917 1.00 93.94 67 LEU A O 1
ATOM 535 N N . TYR A 1 68 ? -28.050 -10.885 32.904 1.00 93.25 68 TYR A N 1
ATOM 536 C CA . TYR A 1 68 ? -29.230 -11.622 32.441 1.00 93.25 68 TYR A CA 1
ATOM 537 C C . TYR A 1 68 ? -30.533 -10.833 32.596 1.00 93.25 68 TYR A C 1
ATOM 539 O O . TYR A 1 68 ? -31.615 -11.387 32.410 1.00 93.25 68 TYR A O 1
ATOM 547 N N . LYS A 1 69 ? -30.454 -9.562 33.003 1.00 91.38 69 LYS A N 1
ATOM 548 C CA . LYS A 1 69 ? -31.628 -8.694 33.057 1.00 91.38 69 LYS A CA 1
ATOM 549 C C . LYS A 1 69 ? -31.909 -8.110 31.672 1.00 91.38 69 LYS A C 1
ATOM 551 O O . LYS A 1 69 ? -30.954 -7.879 30.926 1.00 91.38 69 LYS A O 1
ATOM 556 N N . PRO A 1 70 ? -33.189 -7.848 31.358 1.00 89.94 70 PRO A N 1
ATOM 557 C CA . PRO A 1 70 ? -33.540 -7.091 30.166 1.00 89.94 70 PRO A CA 1
ATOM 558 C C . PRO A 1 70 ? -32.945 -5.683 30.246 1.00 89.94 70 PRO A C 1
ATOM 560 O O . PRO A 1 70 ? -32.752 -5.146 31.345 1.00 89.94 70 PRO A O 1
ATOM 563 N N . LEU A 1 71 ? -32.668 -5.106 29.080 1.00 87.75 71 LEU A N 1
ATOM 564 C CA . LEU A 1 71 ? -32.156 -3.744 28.949 1.00 87.75 71 LEU A CA 1
ATOM 565 C C . LEU A 1 71 ? -33.099 -2.726 29.612 1.00 87.75 71 LEU A C 1
ATOM 567 O O . LEU A 1 71 ? -34.323 -2.862 29.566 1.00 87.75 71 LEU A O 1
ATOM 571 N N . ALA A 1 72 ? -32.534 -1.691 30.244 1.00 81.19 72 ALA A N 1
ATOM 572 C CA . ALA A 1 72 ? -33.329 -0.664 30.924 1.00 81.19 72 ALA A CA 1
ATOM 573 C C . ALA A 1 72 ? -34.030 0.312 29.958 1.00 81.19 72 ALA A C 1
ATOM 575 O O . ALA A 1 72 ? -34.948 1.027 30.367 1.00 81.19 72 ALA A O 1
ATOM 576 N N . PHE A 1 73 ? -33.614 0.346 28.690 1.00 75.38 73 PHE A N 1
ATOM 577 C CA . PHE A 1 73 ? -34.189 1.174 27.632 1.00 75.38 73 PHE A CA 1
ATOM 578 C C . PHE A 1 73 ? -34.986 0.324 26.630 1.00 75.38 73 PHE A C 1
ATOM 580 O O . PHE A 1 73 ? -34.877 -0.896 26.599 1.00 75.38 73 PHE A O 1
ATOM 587 N N . GLY A 1 74 ? -35.816 0.976 25.809 1.00 62.91 74 GLY A N 1
ATOM 588 C CA . GLY A 1 74 ? -36.591 0.306 24.757 1.00 62.91 74 GLY A CA 1
ATOM 589 C C . GLY A 1 74 ? -38.035 -0.062 25.117 1.00 62.91 74 GLY A C 1
ATOM 590 O O . GLY A 1 74 ? -38.717 -0.607 24.263 1.00 62.91 74 GLY A O 1
ATOM 591 N N . ASP A 1 75 ? -38.525 0.253 26.324 1.00 63.91 75 ASP A N 1
ATOM 592 C CA . ASP A 1 75 ? -39.944 0.131 26.746 1.00 63.91 75 ASP A CA 1
ATOM 593 C C . ASP A 1 75 ? -40.627 -1.207 26.360 1.00 63.91 75 ASP A C 1
ATOM 595 O O . ASP A 1 75 ? -41.797 -1.250 25.984 1.00 63.91 75 ASP A O 1
ATOM 599 N N . GLY A 1 76 ? -39.879 -2.317 26.406 1.00 63.59 76 GLY A N 1
ATOM 600 C CA . GLY A 1 76 ? -40.375 -3.655 26.051 1.00 63.59 76 GLY A CA 1
ATOM 601 C C . GLY A 1 76 ? -40.434 -3.967 24.548 1.00 63.59 76 GLY A C 1
ATOM 602 O O . GLY A 1 76 ? -41.107 -4.913 24.152 1.00 63.59 76 GLY A O 1
ATOM 603 N N . LEU A 1 77 ? -39.754 -3.186 23.703 1.00 65.69 77 LEU A N 1
ATOM 604 C CA . LEU A 1 77 ? -39.614 -3.450 22.263 1.00 65.69 77 LEU A CA 1
ATOM 605 C C . LEU A 1 77 ? -38.512 -4.472 21.936 1.00 65.69 77 LEU A C 1
ATOM 607 O O . LEU A 1 77 ? -38.485 -4.983 20.818 1.00 65.69 77 LEU A O 1
ATOM 611 N N . THR A 1 78 ? -37.619 -4.762 22.885 1.00 72.06 78 THR A N 1
ATOM 612 C CA . THR A 1 78 ? -36.533 -5.742 22.749 1.00 72.06 78 THR A CA 1
ATOM 613 C C . THR A 1 78 ? -36.487 -6.629 23.989 1.00 72.06 78 THR A C 1
ATOM 615 O O . THR A 1 78 ? -36.472 -6.109 25.106 1.00 72.06 78 THR A O 1
ATOM 618 N N . ASP A 1 79 ? -36.423 -7.946 23.796 1.00 78.12 79 ASP A N 1
ATOM 619 C CA . ASP A 1 79 ? -36.238 -8.919 24.885 1.00 78.12 79 ASP A CA 1
ATOM 620 C C . ASP A 1 79 ? -34.749 -9.170 25.200 1.00 78.12 79 ASP A C 1
ATOM 622 O O . ASP A 1 79 ? -34.429 -10.016 26.036 1.00 78.12 79 ASP A O 1
ATOM 626 N N . ASP A 1 80 ? -33.847 -8.430 24.544 1.00 88.44 80 ASP A N 1
ATOM 627 C CA . ASP A 1 80 ? -32.402 -8.583 24.684 1.00 88.44 80 ASP A CA 1
ATOM 628 C C . ASP A 1 80 ? -31.952 -8.325 26.127 1.00 88.44 80 ASP A C 1
ATOM 630 O O . ASP A 1 80 ? -32.418 -7.419 26.831 1.00 88.44 80 ASP A O 1
ATOM 634 N N . THR A 1 81 ? -30.998 -9.130 26.566 1.00 93.75 81 THR A N 1
ATOM 635 C CA . THR A 1 81 ? -30.296 -8.963 27.836 1.00 93.75 81 THR A CA 1
ATOM 636 C C . THR A 1 81 ? -29.043 -8.107 27.667 1.00 93.75 81 THR A C 1
ATOM 638 O O . THR A 1 81 ? -28.486 -7.982 26.574 1.00 93.75 81 THR A O 1
ATOM 641 N N . TYR A 1 82 ? -28.519 -7.563 28.771 1.00 94.88 82 TYR A N 1
ATOM 642 C CA . TYR A 1 82 ? -27.218 -6.879 28.739 1.00 94.88 82 TYR A CA 1
ATOM 643 C C . TYR A 1 82 ? -26.103 -7.774 28.188 1.00 94.88 82 TYR A C 1
ATOM 645 O O . TYR A 1 82 ? -25.222 -7.292 27.480 1.00 94.88 82 TYR A O 1
ATOM 653 N N . LEU A 1 83 ? -26.122 -9.073 28.501 1.00 95.94 83 LEU A N 1
ATOM 654 C CA . LEU A 1 83 ? -25.142 -10.017 27.975 1.00 95.94 83 LEU A CA 1
ATOM 655 C C . LEU A 1 83 ? -25.238 -10.150 26.453 1.00 95.94 83 LEU A C 1
ATOM 657 O O . LEU A 1 83 ? -24.209 -10.076 25.788 1.00 95.94 83 LEU A O 1
ATOM 661 N N . GLU A 1 84 ? -26.440 -10.335 25.910 1.00 95.06 84 GLU A N 1
ATOM 662 C CA . GLU A 1 84 ? -26.658 -10.444 24.460 1.00 95.06 84 GLU A CA 1
ATOM 663 C C . GLU A 1 84 ? -26.211 -9.167 23.748 1.00 95.06 84 GLU A C 1
ATOM 665 O O . GLU A 1 84 ? -25.410 -9.241 22.816 1.00 95.06 84 GLU A O 1
ATOM 670 N N . TRP A 1 85 ? -26.574 -7.993 24.277 1.00 95.06 85 TRP A N 1
ATOM 671 C CA . TRP A 1 85 ? -26.111 -6.716 23.735 1.00 95.06 85 TRP A CA 1
ATOM 672 C C . TRP A 1 85 ? -24.582 -6.599 23.721 1.00 95.06 85 TRP A C 1
ATOM 674 O O . TRP A 1 85 ? -23.991 -6.200 22.716 1.00 95.06 85 TRP A O 1
ATOM 684 N N . ILE A 1 86 ? -23.906 -6.975 24.814 1.00 96.06 86 ILE A N 1
ATOM 685 C CA . ILE A 1 86 ? -22.437 -6.951 24.877 1.00 96.06 86 ILE A CA 1
ATOM 686 C C . ILE A 1 86 ? -21.833 -7.865 23.810 1.00 96.06 86 ILE A C 1
ATOM 688 O O . ILE A 1 86 ? -20.877 -7.479 23.138 1.00 96.06 86 ILE A O 1
ATOM 692 N N . MET A 1 87 ? -22.380 -9.067 23.650 1.00 96.25 87 MET A N 1
ATOM 693 C CA . MET A 1 87 ? -21.857 -10.066 22.724 1.00 96.25 87 MET A CA 1
ATOM 694 C C . MET A 1 87 ? -22.095 -9.697 21.255 1.00 96.25 87 MET A C 1
ATOM 696 O O . MET A 1 87 ? -21.255 -10.007 20.408 1.00 96.25 87 MET A O 1
ATOM 700 N N . GLU A 1 88 ? -23.205 -9.040 20.943 1.00 94.44 88 GLU A N 1
ATOM 701 C CA . GLU A 1 88 ? -23.575 -8.714 19.565 1.00 94.44 88 GLU A CA 1
ATOM 702 C C . GLU A 1 88 ? -23.084 -7.336 19.125 1.00 94.44 88 GLU A C 1
ATOM 704 O O . GLU A 1 88 ? -22.726 -7.159 17.961 1.00 94.44 88 GLU A O 1
ATOM 709 N N . ARG A 1 89 ? -23.038 -6.366 20.046 1.00 95.25 89 ARG A N 1
ATOM 710 C CA . ARG A 1 89 ? -22.873 -4.950 19.695 1.00 95.25 89 ARG A CA 1
ATOM 711 C C . ARG A 1 89 ? -21.748 -4.228 20.421 1.00 95.25 89 ARG A C 1
ATOM 713 O O . ARG A 1 89 ? -21.272 -3.242 19.881 1.00 95.25 89 ARG A O 1
ATOM 720 N N . ALA A 1 90 ? -21.306 -4.674 21.598 1.00 96.94 90 ALA A N 1
ATOM 721 C CA . ALA A 1 90 ? -20.410 -3.876 22.452 1.00 96.94 90 ALA A CA 1
ATOM 722 C C . ALA A 1 90 ? -19.144 -4.618 22.934 1.00 96.94 90 ALA A C 1
ATOM 724 O O . ALA A 1 90 ? -18.622 -4.347 24.022 1.00 96.94 90 ALA A O 1
ATOM 725 N N . LYS A 1 91 ? -18.628 -5.577 22.150 1.00 97.75 91 LYS A N 1
ATOM 726 C CA . LYS A 1 91 ? -17.446 -6.374 22.525 1.00 97.75 91 LYS A CA 1
ATOM 727 C C . LYS A 1 91 ? -16.193 -5.511 22.688 1.00 97.75 91 LYS A C 1
ATOM 729 O O . LYS A 1 91 ? -15.446 -5.698 23.655 1.00 97.75 91 LYS A O 1
ATOM 734 N N . ARG A 1 92 ? -15.934 -4.584 21.758 1.00 97.12 92 ARG A N 1
ATOM 735 C CA . ARG A 1 92 ? -14.774 -3.676 21.821 1.00 97.12 92 ARG A CA 1
ATOM 736 C C . ARG A 1 92 ? -14.942 -2.693 22.960 1.00 97.12 92 ARG A C 1
ATOM 738 O O . ARG A 1 92 ? -14.009 -2.537 23.745 1.00 97.12 92 ARG A O 1
ATOM 745 N N . LEU A 1 93 ? -16.126 -2.101 23.100 1.00 97.50 93 LEU A N 1
ATOM 746 C CA . LEU A 1 93 ? -16.433 -1.188 24.195 1.00 97.50 93 LEU A CA 1
ATOM 747 C C . LEU A 1 93 ? -16.181 -1.850 25.557 1.00 97.50 93 LEU A C 1
ATOM 749 O O . LEU A 1 93 ? -15.466 -1.294 26.395 1.00 97.50 93 LEU A O 1
ATOM 753 N N . PHE A 1 94 ? -16.656 -3.083 25.751 1.00 97.94 94 PHE A N 1
ATOM 754 C CA . PHE A 1 94 ? -16.406 -3.844 26.974 1.00 97.94 94 PHE A CA 1
ATOM 755 C C . PHE A 1 94 ? -14.914 -4.113 27.217 1.00 97.94 94 PHE A C 1
ATOM 757 O O . PHE A 1 94 ? -14.434 -3.960 28.343 1.00 97.94 94 PHE A O 1
ATOM 764 N N . LEU A 1 95 ? -14.151 -4.487 26.183 1.00 97.00 95 LEU A N 1
ATOM 765 C CA . LEU A 1 95 ? -12.703 -4.685 26.306 1.00 97.00 95 LEU A CA 1
ATOM 766 C C . LEU A 1 95 ? -11.976 -3.404 26.729 1.00 97.00 95 LEU A C 1
ATOM 768 O O . LEU A 1 95 ? -11.095 -3.466 27.587 1.00 97.00 95 LEU A O 1
ATOM 772 N N . ILE A 1 96 ? -12.367 -2.255 26.176 1.00 96.56 96 ILE A N 1
ATOM 773 C CA . ILE A 1 96 ? -11.795 -0.954 26.536 1.00 96.56 96 ILE A CA 1
ATOM 774 C C . ILE A 1 96 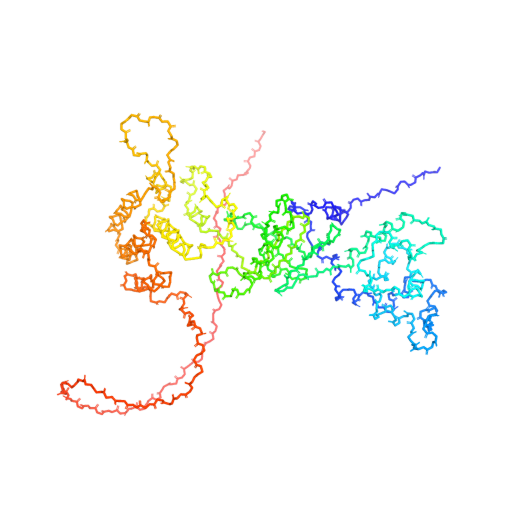? -12.068 -0.660 28.012 1.00 96.56 96 ILE A C 1
ATOM 776 O O . ILE A 1 96 ? -11.127 -0.378 28.755 1.00 96.56 96 ILE A O 1
ATOM 780 N N . LEU A 1 97 ? -13.325 -0.788 28.451 1.00 97.56 97 LEU A N 1
ATOM 781 C CA . LEU A 1 97 ? -13.741 -0.586 29.844 1.00 97.56 97 LEU A CA 1
ATOM 782 C C . LEU A 1 97 ? -13.003 -1.523 30.809 1.00 97.56 97 LEU A C 1
ATOM 784 O O . LEU A 1 97 ? -12.519 -1.098 31.862 1.00 97.56 97 LEU A O 1
ATOM 788 N N . ALA A 1 98 ? -12.848 -2.791 3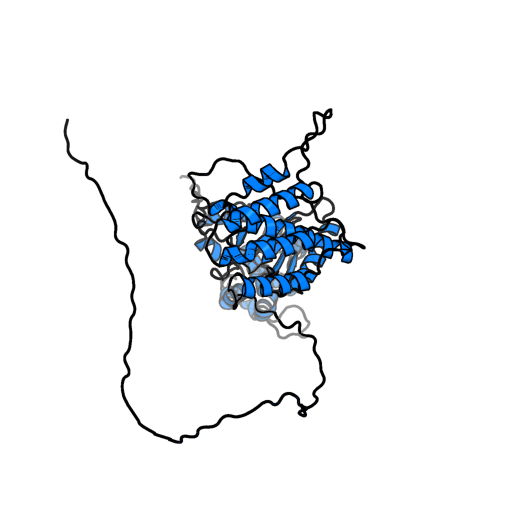0.430 1.00 96.44 98 ALA A N 1
ATOM 789 C CA . ALA A 1 98 ? -12.103 -3.770 31.208 1.00 96.44 98 ALA A CA 1
ATOM 790 C C . ALA A 1 98 ? -10.607 -3.421 31.319 1.00 96.44 98 ALA A C 1
ATOM 792 O O . ALA A 1 98 ? -10.023 -3.597 32.390 1.00 96.44 98 ALA A O 1
ATOM 793 N N . GLU A 1 99 ? -9.990 -2.910 30.251 1.00 94.44 99 GLU A N 1
ATOM 794 C CA . GLU A 1 99 ? -8.569 -2.534 30.219 1.00 94.44 99 GLU A CA 1
ATOM 795 C C . GLU A 1 99 ? -8.285 -1.242 31.005 1.00 94.44 99 GLU A C 1
ATOM 797 O O . GLU A 1 99 ? -7.255 -1.123 31.682 1.00 94.44 99 GLU A O 1
ATOM 802 N N . VAL A 1 100 ? -9.209 -0.275 30.985 1.00 94.31 100 VAL A N 1
ATOM 803 C CA . VAL A 1 100 ? -9.089 0.929 31.824 1.00 94.31 100 VAL A CA 1
ATOM 804 C C . VAL A 1 100 ? -9.418 0.674 33.297 1.00 94.31 100 VAL A C 1
ATOM 806 O O . VAL A 1 100 ? -8.992 1.455 34.150 1.00 94.31 100 VAL A O 1
ATOM 809 N N . GLY A 1 101 ? -10.073 -0.451 33.604 1.00 95.44 101 GLY A N 1
ATOM 810 C CA . GLY A 1 101 ? -10.325 -0.934 34.963 1.00 95.44 101 GLY A CA 1
ATOM 811 C C . GLY A 1 101 ? -11.712 -0.609 35.519 1.00 95.44 101 GLY A C 1
ATOM 812 O O . GLY A 1 101 ? -11.887 -0.674 36.734 1.00 95.44 101 GLY A O 1
ATOM 813 N N . VAL A 1 102 ? -12.677 -0.280 34.656 1.00 96.94 102 VAL A N 1
ATOM 814 C CA . VAL A 1 102 ? -14.075 0.017 35.019 1.00 96.94 102 VAL A CA 1
ATOM 815 C C . VAL A 1 102 ? -15.078 -0.805 34.183 1.00 96.94 102 VAL A C 1
ATOM 817 O O . VAL A 1 102 ? -15.946 -0.240 33.519 1.00 96.94 102 VAL A O 1
ATOM 820 N N . PRO A 1 103 ? -14.967 -2.151 34.159 1.00 96.75 103 PRO A N 1
ATOM 821 C CA . PRO A 1 103 ? -15.826 -3.006 33.331 1.00 96.75 103 PRO A CA 1
ATOM 822 C C . PRO A 1 103 ? -17.316 -2.917 33.692 1.00 96.75 103 PRO A C 1
ATOM 824 O O . PRO A 1 103 ? -18.154 -3.175 32.838 1.00 96.75 103 PRO A O 1
ATOM 827 N N . ASP A 1 104 ? -17.654 -2.544 34.928 1.00 95.69 104 ASP A N 1
ATOM 828 C CA . ASP A 1 104 ? -19.027 -2.374 35.418 1.00 95.69 104 ASP A CA 1
ATOM 829 C C . ASP A 1 104 ? -19.766 -1.202 34.757 1.00 95.69 104 ASP A C 1
ATOM 831 O O . ASP A 1 104 ? -20.994 -1.203 34.694 1.00 95.69 104 ASP A O 1
ATOM 835 N N . GLN A 1 105 ? -19.037 -0.232 34.199 1.00 96.06 105 GLN A N 1
ATOM 836 C CA . GLN A 1 105 ? -19.631 0.918 33.509 1.00 96.06 105 GLN A CA 1
ATOM 837 C C . GLN A 1 105 ? -20.275 0.545 32.169 1.00 96.06 105 GLN A C 1
ATOM 839 O O . GLN A 1 105 ? -20.954 1.376 31.569 1.00 96.06 105 GLN A O 1
ATOM 844 N N . ILE A 1 106 ? -20.125 -0.709 31.724 1.00 96.06 106 ILE A N 1
ATOM 845 C CA . ILE A 1 106 ? -20.796 -1.216 30.527 1.00 96.06 106 ILE A CA 1
ATOM 846 C C . ILE A 1 106 ? -22.315 -1.077 30.628 1.00 96.06 106 ILE A C 1
ATOM 848 O O . ILE A 1 106 ? -22.944 -0.755 29.632 1.00 96.06 106 ILE A O 1
ATOM 852 N N . TYR A 1 107 ? -22.901 -1.235 31.820 1.00 95.31 107 TYR A N 1
ATOM 853 C CA . TYR A 1 107 ? -24.346 -1.089 32.009 1.00 95.31 107 TYR A CA 1
ATOM 854 C C . TYR A 1 107 ? -24.818 0.329 31.701 1.00 95.31 107 TYR A C 1
ATOM 856 O O . TYR A 1 107 ? -25.750 0.492 30.928 1.00 95.31 107 TYR A O 1
ATOM 864 N N . GLY A 1 108 ? -24.126 1.343 32.232 1.00 94.06 108 GLY A N 1
ATOM 865 C CA . GLY A 1 108 ? -24.446 2.743 31.945 1.00 94.06 108 GLY A CA 1
ATOM 866 C C . GLY A 1 108 ? -24.231 3.093 30.474 1.00 94.06 108 GLY A C 1
ATOM 867 O O . GLY A 1 108 ? -25.071 3.748 29.874 1.00 94.06 108 GLY A O 1
ATOM 868 N N . CYS A 1 109 ? -23.151 2.586 29.867 1.00 94.69 109 CYS A N 1
ATOM 869 C CA . CYS A 1 109 ? -22.904 2.789 28.439 1.00 94.69 109 CYS A CA 1
ATOM 870 C C . CYS A 1 109 ? -24.031 2.193 27.584 1.00 94.69 109 CYS A C 1
ATOM 872 O O . CYS A 1 109 ? -24.524 2.854 26.679 1.00 94.69 109 CYS A O 1
ATOM 874 N N . VAL A 1 110 ? -24.452 0.964 27.892 1.00 93.94 110 VAL A N 1
ATOM 875 C CA . VAL A 1 110 ? -25.545 0.285 27.192 1.00 93.94 110 VAL A CA 1
ATOM 876 C C . VAL A 1 110 ? -26.879 0.991 27.439 1.00 93.94 110 VAL A C 1
ATOM 878 O O . VAL A 1 110 ? -27.622 1.187 26.487 1.00 93.94 110 VAL A O 1
ATOM 881 N N . ASP A 1 111 ? -27.162 1.440 28.665 1.00 92.56 111 ASP A N 1
ATOM 882 C CA . ASP A 1 111 ? -28.379 2.196 29.003 1.00 92.56 111 ASP A CA 1
ATOM 883 C C . ASP A 1 111 ? -28.485 3.520 28.234 1.00 92.56 111 ASP A C 1
ATOM 885 O O . ASP A 1 111 ? -29.576 3.913 27.818 1.00 92.56 111 ASP A O 1
ATOM 889 N N . ASP A 1 112 ? -27.344 4.167 27.993 1.00 91.69 112 ASP A N 1
ATOM 890 C CA . ASP A 1 112 ? -27.217 5.359 27.152 1.00 91.69 112 ASP A CA 1
ATOM 891 C C . ASP A 1 112 ? -27.079 5.024 25.647 1.00 91.69 112 ASP A C 1
ATOM 893 O O . ASP A 1 112 ? -26.820 5.912 24.834 1.00 91.69 112 ASP A O 1
ATOM 897 N N . ALA A 1 113 ? -27.292 3.756 25.275 1.00 90.94 113 ALA A N 1
ATOM 898 C CA . ALA A 1 113 ? -27.280 3.206 23.920 1.00 90.94 113 ALA A CA 1
ATOM 899 C C . ALA A 1 113 ? -25.937 3.282 23.167 1.00 90.94 113 ALA A C 1
ATOM 901 O O . ALA A 1 113 ? -25.935 3.242 21.938 1.00 90.94 113 ALA A O 1
ATOM 902 N N . TRP A 1 114 ? -24.808 3.335 23.880 1.00 94.94 114 TRP A N 1
ATOM 903 C CA . TRP A 1 114 ? -23.476 3.245 23.275 1.00 94.94 114 TRP A CA 1
ATOM 904 C C . TRP A 1 114 ? -23.132 1.812 22.859 1.00 94.94 114 TRP A C 1
ATOM 906 O O . TRP A 1 114 ? -23.315 0.859 23.628 1.00 94.94 114 TRP A O 1
ATOM 916 N N . ASP A 1 115 ? -22.551 1.661 21.671 1.00 95.12 115 ASP A N 1
ATOM 917 C CA . ASP A 1 115 ? -22.054 0.382 21.168 1.00 95.12 115 ASP A CA 1
ATOM 918 C C . ASP A 1 115 ? -20.732 0.497 20.374 1.00 95.12 115 ASP A C 1
ATOM 920 O O . ASP A 1 115 ? -20.063 1.532 20.370 1.00 95.12 115 ASP A O 1
ATOM 924 N N . ASP A 1 116 ? -20.280 -0.604 19.763 1.00 96.69 116 ASP A N 1
ATOM 925 C CA . ASP A 1 116 ? -19.026 -0.642 19.005 1.00 96.69 116 ASP A CA 1
ATOM 926 C C . ASP A 1 116 ? -19.062 0.224 17.729 1.00 96.69 116 ASP A C 1
ATOM 928 O O . ASP A 1 116 ? -17.992 0.568 17.226 1.00 96.69 116 ASP A O 1
ATOM 932 N N . GLN A 1 117 ? -20.239 0.571 17.186 1.00 95.75 117 GLN A N 1
ATOM 933 C CA . GLN A 1 117 ? -20.367 1.435 16.001 1.00 95.75 117 GLN A CA 1
ATOM 934 C C . GLN A 1 117 ? -20.096 2.906 16.324 1.00 95.75 117 GLN A C 1
ATOM 936 O O . GLN A 1 117 ? -19.726 3.667 15.431 1.00 95.75 117 GLN A O 1
ATOM 941 N N . ASP A 1 118 ? -20.235 3.298 17.592 1.00 95.75 118 ASP A N 1
ATOM 942 C CA . ASP A 1 118 ? -19.914 4.647 18.058 1.00 95.75 118 ASP A CA 1
ATOM 943 C C . ASP A 1 118 ? -18.405 4.868 18.257 1.00 95.75 118 ASP A C 1
ATOM 945 O O . ASP A 1 118 ? -17.954 5.990 18.500 1.00 95.75 118 ASP A O 1
ATOM 949 N N . LEU A 1 119 ? -17.601 3.804 18.183 1.00 94.25 119 LEU A N 1
ATOM 950 C CA . LEU A 1 119 ? -16.151 3.887 18.295 1.00 94.25 119 LEU A CA 1
ATOM 951 C C . LEU A 1 119 ? -15.512 4.278 16.943 1.00 94.25 119 LEU A C 1
ATOM 953 O O . LEU A 1 119 ? -15.886 3.738 15.902 1.00 94.25 119 LEU A O 1
ATOM 957 N N . PRO A 1 120 ? -14.463 5.125 16.930 1.00 95.12 120 PRO A N 1
ATOM 958 C CA . PRO A 1 120 ? -13.832 5.768 18.080 1.00 95.12 120 PRO A CA 1
ATOM 959 C C . PRO A 1 120 ? -14.637 6.958 18.621 1.00 95.12 120 PRO A C 1
ATOM 961 O O . PRO A 1 120 ? -15.067 7.829 17.872 1.00 95.12 120 PRO A O 1
ATOM 964 N N . ILE A 1 121 ? -14.736 7.044 19.947 1.00 94.31 121 ILE A N 1
ATOM 965 C CA . ILE A 1 121 ? -15.371 8.163 20.643 1.00 94.31 121 ILE A CA 1
ATOM 966 C C . ILE A 1 121 ? -14.346 9.288 20.812 1.00 94.31 121 ILE A C 1
ATOM 968 O O . ILE A 1 121 ? -13.256 9.091 21.368 1.00 94.31 121 ILE A O 1
ATOM 972 N N . ASP A 1 122 ? -14.716 10.485 20.361 1.00 93.06 122 ASP A N 1
ATOM 973 C CA . ASP A 1 122 ? -13.909 11.696 20.498 1.00 93.06 122 ASP A CA 1
ATOM 974 C C . ASP A 1 122 ? -13.633 12.047 21.961 1.00 93.06 122 ASP A C 1
ATOM 976 O O . ASP A 1 122 ? -14.468 11.843 22.841 1.00 93.06 122 ASP A O 1
ATOM 980 N N . ALA A 1 123 ? -12.476 12.658 22.228 1.00 91.12 123 ALA A N 1
ATOM 981 C CA . ALA A 1 123 ? -12.040 12.981 23.589 1.00 91.12 123 ALA A CA 1
ATOM 982 C C . ALA A 1 123 ? -13.062 13.821 24.381 1.00 91.12 123 ALA A C 1
ATOM 984 O O . ALA A 1 123 ? -13.187 13.643 25.590 1.00 91.12 123 ALA A O 1
ATOM 985 N N . GLU A 1 124 ? -13.807 14.699 23.706 1.00 91.06 124 GLU A N 1
ATOM 986 C CA . GLU A 1 124 ? -14.869 15.514 24.311 1.00 91.06 124 GLU A CA 1
ATOM 987 C C . GLU A 1 124 ? -16.146 14.704 24.589 1.00 91.06 124 GLU A C 1
ATOM 989 O O . GLU A 1 124 ? -16.835 14.937 25.582 1.00 91.06 124 GLU A O 1
ATOM 994 N N . ALA A 1 125 ? -16.455 13.723 23.736 1.00 93.50 125 ALA A N 1
ATOM 995 C CA . ALA A 1 125 ? -17.623 12.861 23.873 1.00 93.50 125 ALA A CA 1
ATOM 996 C C . ALA A 1 125 ? -17.427 11.768 24.935 1.00 93.50 125 ALA A C 1
ATOM 998 O O . ALA A 1 125 ? -18.407 11.350 25.546 1.00 93.50 125 ALA A O 1
ATOM 999 N N . VAL A 1 126 ? -16.181 11.374 25.238 1.00 93.88 126 VAL A N 1
ATOM 1000 C CA . VAL A 1 126 ? -15.870 10.412 26.315 1.00 93.88 126 VAL A CA 1
ATOM 1001 C C . VAL A 1 126 ? -16.425 10.867 27.668 1.00 93.88 126 VAL A C 1
ATOM 1003 O O . VAL A 1 126 ? -16.822 10.031 28.474 1.00 93.88 126 VAL A O 1
ATOM 1006 N N . GLU A 1 127 ? -16.532 12.176 27.924 1.00 91.56 127 GLU A N 1
ATOM 1007 C CA . GLU A 1 127 ? -17.134 12.679 29.168 1.00 91.56 127 GLU A CA 1
ATOM 1008 C C . GLU A 1 127 ? -18.599 12.242 29.346 1.00 91.56 127 GLU A C 1
ATOM 1010 O O . GLU A 1 127 ? -19.064 12.117 30.480 1.00 91.56 127 GLU A O 1
ATOM 1015 N N . ARG A 1 128 ? -19.314 11.973 28.245 1.00 92.75 128 ARG A N 1
ATOM 1016 C CA . ARG A 1 128 ? -20.716 11.530 28.255 1.00 92.75 128 ARG A CA 1
ATOM 1017 C C . ARG A 1 128 ? -20.883 10.071 28.659 1.00 92.75 128 ARG A C 1
ATOM 1019 O O . ARG A 1 128 ? -21.959 9.723 29.113 1.00 92.75 128 ARG A O 1
ATOM 1026 N N . LEU A 1 129 ? -19.826 9.259 28.569 1.00 93.19 129 LEU A N 1
ATOM 1027 C CA . LEU A 1 129 ? -19.847 7.870 29.042 1.00 93.19 129 LEU A CA 1
ATOM 1028 C C . LEU A 1 129 ? -19.959 7.766 30.569 1.00 93.19 129 LEU A C 1
ATOM 1030 O O . LEU A 1 129 ? -20.171 6.677 31.090 1.00 93.19 129 LEU A O 1
ATOM 1034 N N . ALA A 1 130 ? -19.750 8.876 31.291 1.00 91.88 130 ALA A N 1
ATOM 1035 C CA . ALA A 1 130 ? -19.904 8.959 32.741 1.00 91.88 130 ALA A CA 1
ATOM 1036 C C . ALA A 1 130 ? -19.180 7.834 33.516 1.00 91.88 130 ALA A C 1
ATOM 1038 O O . ALA A 1 130 ? -19.685 7.348 34.526 1.00 91.88 130 ALA A O 1
ATOM 1039 N N . LEU A 1 131 ? -17.958 7.480 33.083 1.00 92.75 131 LEU A N 1
ATOM 1040 C CA . LEU A 1 131 ? -17.155 6.339 33.571 1.00 92.75 131 LEU A CA 1
ATOM 1041 C C . LEU A 1 131 ? -16.884 6.322 35.090 1.00 92.75 131 LEU A C 1
ATOM 1043 O O . LEU A 1 131 ? -16.382 5.340 35.639 1.00 92.75 131 LEU A O 1
ATOM 1047 N N . SER A 1 132 ? -17.156 7.424 35.783 1.00 91.69 132 SER A N 1
ATOM 1048 C CA . SER A 1 132 ? -17.043 7.547 37.229 1.00 91.69 132 SER A CA 1
ATOM 1049 C C . SER A 1 132 ? -18.069 8.540 37.773 1.00 91.69 132 SER A C 1
ATOM 1051 O O . SER A 1 132 ? -18.400 9.540 37.141 1.00 91.69 132 SER A O 1
ATOM 1053 N N . ARG A 1 133 ? -18.521 8.330 39.021 1.00 87.19 133 ARG A N 1
ATOM 1054 C CA . ARG A 1 133 ? -19.508 9.210 39.696 1.00 87.19 133 ARG A CA 1
ATOM 1055 C C . ARG A 1 133 ? -19.103 10.687 39.752 1.00 87.19 133 ARG A C 1
ATOM 1057 O O . ARG A 1 133 ? -19.955 11.559 39.885 1.00 87.19 133 ARG A O 1
ATOM 1064 N N . LYS A 1 134 ? -17.800 10.961 39.765 1.00 89.81 134 LYS A N 1
ATOM 1065 C CA . LYS A 1 134 ? -17.222 12.304 39.655 1.00 89.81 134 LYS A CA 1
ATOM 1066 C C . LYS A 1 134 ? -16.388 12.340 38.388 1.00 89.81 134 LYS A C 1
ATOM 1068 O O . LYS A 1 134 ? -15.759 11.334 38.081 1.00 89.81 134 LYS A O 1
ATOM 1073 N N . LYS A 1 135 ? -16.3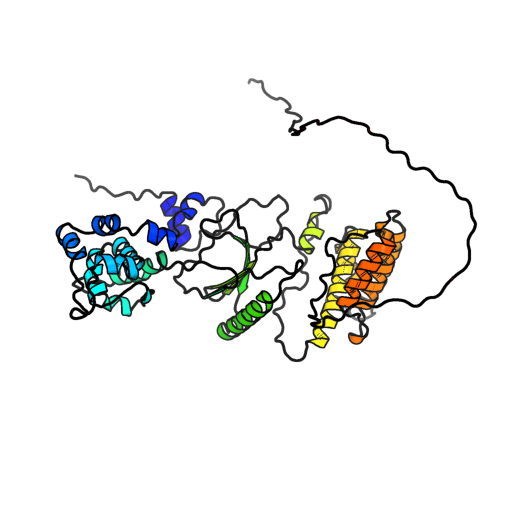39 13.491 37.716 1.00 89.31 135 LYS A N 1
ATOM 1074 C CA . LYS A 1 135 ? -15.485 13.698 36.542 1.00 89.31 135 LYS A CA 1
ATOM 1075 C C . LYS A 1 135 ? -14.033 13.322 36.866 1.00 89.31 135 LYS A C 1
ATOM 1077 O O . LYS A 1 135 ? -13.453 13.872 37.803 1.00 89.31 135 LYS A O 1
ATOM 1082 N N . ASP A 1 136 ? -13.493 12.378 36.102 1.00 93.12 136 ASP A N 1
ATOM 1083 C CA . ASP A 1 136 ? -12.111 11.908 36.184 1.00 93.12 136 ASP A CA 1
ATOM 1084 C C . ASP A 1 136 ? -11.453 12.045 34.804 1.00 93.12 136 ASP A C 1
ATOM 1086 O O . ASP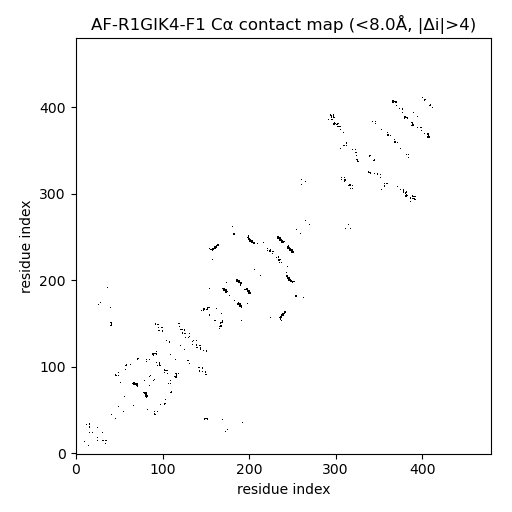 A 1 136 ? -11.563 11.183 33.931 1.00 93.12 136 ASP A O 1
ATOM 1090 N N . ASP A 1 137 ? -10.758 13.165 34.607 1.00 93.69 137 ASP A N 1
ATOM 1091 C CA . ASP A 1 137 ? -10.096 13.481 33.339 1.00 93.69 137 ASP A CA 1
ATOM 1092 C C . ASP A 1 137 ? -8.976 12.489 33.001 1.00 93.69 137 ASP A C 1
ATOM 1094 O O . ASP A 1 137 ? -8.671 12.258 31.828 1.00 93.69 137 ASP A O 1
ATOM 1098 N N . GLN A 1 138 ? -8.352 11.880 34.016 1.00 94.75 138 GLN A N 1
ATOM 1099 C CA . GLN A 1 138 ? -7.300 10.896 33.801 1.00 94.75 138 GLN A CA 1
ATOM 1100 C C . GLN A 1 138 ? -7.891 9.588 33.273 1.00 94.75 138 GLN A C 1
ATOM 1102 O O . GLN A 1 138 ? -7.336 9.009 32.334 1.00 94.75 138 GLN A O 1
ATOM 1107 N N . LEU A 1 139 ? -9.014 9.144 33.842 1.00 94.44 139 LEU A N 1
ATOM 1108 C CA . LEU A 1 139 ? -9.746 7.976 33.364 1.00 94.44 139 LEU A CA 1
ATOM 1109 C C . LEU A 1 139 ? -10.271 8.196 31.941 1.00 94.44 139 LEU A C 1
ATOM 1111 O O . LEU A 1 139 ? -10.025 7.356 31.076 1.00 94.44 139 LEU A O 1
ATOM 1115 N N . ASN A 1 140 ? -10.887 9.350 31.670 1.00 95.00 140 ASN A N 1
ATOM 1116 C CA . ASN A 1 140 ? -11.394 9.700 30.339 1.00 95.00 140 ASN A CA 1
ATOM 1117 C C . ASN A 1 140 ? -10.273 9.717 29.294 1.00 95.00 140 ASN A C 1
ATOM 1119 O O . ASN A 1 140 ? -10.389 9.115 28.226 1.00 95.00 140 ASN A O 1
ATOM 1123 N N . ARG A 1 141 ? -9.127 10.327 29.620 1.00 93.75 141 ARG A N 1
ATOM 1124 C CA . ARG A 1 141 ? -7.956 10.314 28.736 1.00 93.75 141 ARG A CA 1
ATOM 1125 C C . ARG A 1 141 ? -7.426 8.898 28.509 1.00 93.75 141 ARG A C 1
ATOM 1127 O O . ARG A 1 141 ? -7.012 8.577 27.395 1.00 93.75 141 ARG A O 1
ATOM 1134 N N . ARG A 1 142 ? -7.424 8.052 29.544 1.00 94.62 142 ARG A N 1
ATOM 1135 C CA . ARG A 1 142 ? -6.985 6.657 29.431 1.00 94.62 142 ARG A CA 1
ATOM 1136 C C . ARG A 1 142 ? -7.934 5.852 28.548 1.00 94.62 142 ARG A C 1
ATOM 1138 O O . ARG A 1 142 ? -7.437 5.125 27.694 1.00 94.62 142 ARG A O 1
ATOM 1145 N N . PHE A 1 143 ? -9.250 6.013 28.692 1.00 95.75 143 PHE A N 1
ATOM 1146 C CA . PHE A 1 143 ? -10.251 5.416 27.798 1.00 95.75 143 PHE A CA 1
ATOM 1147 C C . PHE A 1 143 ? -10.007 5.851 26.355 1.00 95.75 143 PHE A C 1
ATOM 1149 O O . PHE A 1 143 ? -9.784 5.006 25.487 1.00 95.75 143 PHE A O 1
ATOM 1156 N N . TYR A 1 144 ? -9.917 7.166 26.135 1.00 94.75 144 TYR A N 1
ATOM 1157 C CA . TYR A 1 144 ? -9.698 7.745 24.815 1.00 94.75 144 TYR A CA 1
ATOM 1158 C C . TYR A 1 144 ? -8.440 7.201 24.127 1.00 94.75 144 TYR A C 1
ATOM 1160 O O . TYR A 1 144 ? -8.442 6.989 22.922 1.00 94.75 144 TYR A O 1
ATOM 1168 N N . GLN A 1 145 ? -7.351 6.974 24.863 1.00 91.00 145 GLN A N 1
ATOM 1169 C CA . GLN A 1 145 ? -6.129 6.392 24.299 1.00 91.00 145 GLN A CA 1
ATOM 1170 C C . GLN A 1 145 ? -6.242 4.877 24.094 1.00 91.00 145 GLN A C 1
ATOM 1172 O O . GLN A 1 145 ? -5.749 4.348 23.101 1.00 91.00 145 GLN A O 1
ATOM 1177 N N . THR A 1 146 ? -6.889 4.179 25.029 1.00 91.06 146 THR A N 1
ATOM 1178 C CA . THR A 1 146 ? -6.986 2.714 25.036 1.00 91.06 146 THR A CA 1
ATOM 1179 C C . THR A 1 146 ? -7.855 2.197 23.893 1.00 91.06 146 THR A C 1
ATOM 1181 O O . THR A 1 146 ? -7.527 1.153 23.334 1.00 91.06 146 THR A O 1
ATOM 1184 N N . GLN A 1 147 ? -8.896 2.934 23.483 1.00 93.12 147 GLN A N 1
ATOM 1185 C CA . GLN A 1 147 ? -9.811 2.504 22.416 1.00 93.12 147 GLN A CA 1
ATOM 1186 C C . GLN A 1 147 ? -9.098 2.096 21.122 1.00 93.12 147 GLN A C 1
ATOM 1188 O O . GLN A 1 147 ? -9.398 1.049 20.557 1.00 93.12 147 GLN A O 1
ATOM 1193 N N . TYR A 1 148 ? -8.060 2.831 20.717 1.00 90.19 148 TYR A N 1
ATOM 1194 C CA . TYR A 1 148 ? -7.306 2.556 19.492 1.00 90.19 148 TYR A CA 1
ATOM 1195 C C . TYR A 1 148 ? -6.549 1.217 19.520 1.00 90.19 148 TYR A C 1
ATOM 1197 O O . TYR A 1 148 ? -6.141 0.719 18.475 1.00 90.19 148 TYR A O 1
ATOM 1205 N N . THR A 1 149 ? -6.394 0.601 20.697 1.00 86.88 149 THR A N 1
ATOM 1206 C CA . THR A 1 149 ? -5.827 -0.750 20.847 1.00 86.88 149 THR A CA 1
ATOM 1207 C C . THR A 1 149 ? -6.779 -1.832 20.331 1.00 86.88 149 THR A C 1
ATOM 1209 O O . THR A 1 149 ? -6.316 -2.875 19.877 1.00 86.88 149 THR A O 1
ATOM 1212 N N . PHE A 1 150 ? -8.091 -1.583 20.385 1.00 90.62 150 PHE A N 1
ATOM 1213 C CA . PHE A 1 150 ? -9.152 -2.533 20.030 1.00 90.62 150 PHE A CA 1
ATOM 1214 C C . PHE A 1 150 ? -9.891 -2.163 18.734 1.00 90.62 150 PHE A C 1
ATOM 1216 O O . PHE A 1 150 ? -10.795 -2.881 18.316 1.00 90.62 150 PHE A O 1
ATOM 1223 N N . LEU A 1 151 ? -9.498 -1.059 18.091 1.00 91.06 151 LEU A N 1
ATOM 1224 C CA . LEU A 1 151 ? -10.064 -0.553 16.834 1.00 91.06 151 LEU A CA 1
ATOM 1225 C C . LEU A 1 151 ? -9.109 -0.783 15.662 1.00 91.06 151 LEU A C 1
ATOM 1227 O O . LEU A 1 151 ? -8.894 0.088 14.819 1.00 91.06 151 LEU A O 1
ATOM 1231 N N . LEU A 1 152 ? -8.475 -1.953 15.643 1.00 89.38 152 LEU A N 1
ATOM 1232 C CA . LEU A 1 152 ? -7.539 -2.304 14.592 1.00 89.38 152 LEU A CA 1
ATOM 1233 C C . LEU A 1 152 ? -8.281 -2.466 13.262 1.00 89.38 152 LEU A C 1
ATOM 1235 O O . LEU A 1 152 ? -9.162 -3.310 13.142 1.00 89.38 152 LEU A O 1
ATOM 1239 N N . ARG A 1 153 ? -7.890 -1.697 12.247 1.00 90.44 153 ARG A N 1
ATOM 1240 C CA . ARG A 1 153 ? -8.446 -1.805 10.894 1.00 90.44 153 ARG A CA 1
ATOM 1241 C C . ARG A 1 153 ? -7.448 -2.506 9.995 1.00 90.44 153 ARG A C 1
ATOM 1243 O O . ARG A 1 153 ? -6.411 -1.939 9.675 1.00 90.44 153 ARG A O 1
ATOM 1250 N N . GLU A 1 154 ? -7.731 -3.745 9.618 1.00 89.56 154 GLU A N 1
ATOM 1251 C CA . GLU A 1 154 ? -6.834 -4.528 8.768 1.00 89.56 154 GLU A CA 1
ATOM 1252 C C . GLU A 1 154 ? -6.834 -4.027 7.318 1.00 89.56 154 GLU A C 1
ATOM 1254 O O . GLU A 1 154 ? -7.874 -3.677 6.753 1.00 89.56 154 GLU A O 1
ATOM 1259 N N . LEU A 1 155 ? -5.652 -4.005 6.694 1.00 91.38 155 LEU A N 1
ATOM 1260 C CA . LEU A 1 155 ? -5.542 -3.743 5.263 1.00 91.38 155 LEU A CA 1
ATOM 1261 C C . LEU A 1 155 ? -5.996 -4.967 4.473 1.00 91.38 155 LEU A C 1
ATOM 1263 O O . LEU A 1 155 ? -5.548 -6.081 4.731 1.00 91.38 155 LEU A O 1
ATOM 1267 N N . HIS A 1 156 ? -6.810 -4.725 3.451 1.00 91.75 156 HIS A N 1
ATOM 1268 C CA . HIS A 1 156 ? -7.304 -5.752 2.541 1.00 91.75 156 HIS A CA 1
ATOM 1269 C C . HIS A 1 156 ? -6.934 -5.422 1.095 1.00 91.75 156 HIS A C 1
ATOM 1271 O O . HIS A 1 156 ? -6.724 -4.257 0.739 1.00 91.75 156 HIS A O 1
ATOM 1277 N N . ARG A 1 157 ? -6.890 -6.448 0.240 1.00 93.12 157 ARG A N 1
ATOM 1278 C CA . ARG A 1 157 ? -6.622 -6.265 -1.189 1.00 93.12 157 ARG A CA 1
ATOM 1279 C C . ARG A 1 157 ? -7.627 -5.282 -1.797 1.00 93.12 157 ARG A C 1
ATOM 1281 O O . ARG A 1 157 ? -8.823 -5.399 -1.559 1.00 93.12 157 ARG A O 1
ATOM 1288 N N . GLY A 1 158 ? -7.133 -4.336 -2.589 1.00 92.62 158 GLY A N 1
ATOM 1289 C CA . GLY A 1 158 ? -7.939 -3.328 -3.277 1.00 92.62 158 GLY A CA 1
ATOM 1290 C C . GLY A 1 158 ? -8.373 -2.154 -2.399 1.00 92.62 158 GLY A C 1
ATOM 1291 O O . GLY A 1 158 ? -8.970 -1.215 -2.906 1.00 92.62 158 GLY A O 1
ATOM 1292 N N . THR A 1 159 ? -8.063 -2.153 -1.099 1.00 94.12 159 THR A N 1
ATOM 1293 C CA . THR A 1 159 ? -8.555 -1.107 -0.190 1.00 94.12 159 THR A CA 1
ATOM 1294 C C . THR A 1 159 ? -7.573 0.049 -0.017 1.00 94.12 159 THR A C 1
ATOM 1296 O O . THR A 1 159 ? -6.350 -0.112 -0.121 1.00 94.12 159 THR A O 1
ATOM 1299 N N . HIS A 1 160 ? -8.137 1.220 0.283 1.00 96.31 160 HIS A N 1
ATOM 1300 C CA . HIS A 1 160 ? -7.421 2.356 0.844 1.00 96.31 160 HIS A CA 1
ATOM 1301 C C . HIS A 1 160 ? -7.930 2.638 2.259 1.00 96.31 160 HIS A C 1
ATOM 1303 O O . HIS A 1 160 ? -9.138 2.740 2.467 1.00 96.31 160 HIS A O 1
ATOM 1309 N N . ILE A 1 161 ? -7.022 2.810 3.222 1.00 95.81 161 ILE A N 1
ATOM 1310 C CA . ILE A 1 161 ? -7.378 3.183 4.598 1.00 95.81 161 ILE A CA 1
ATOM 1311 C C . ILE A 1 161 ? -6.696 4.496 4.987 1.00 95.81 161 ILE A C 1
ATOM 1313 O O . ILE A 1 161 ? -5.473 4.598 4.980 1.00 95.81 161 ILE A O 1
ATOM 1317 N N . ALA A 1 162 ? -7.479 5.495 5.389 1.00 95.06 162 ALA A N 1
ATOM 1318 C CA . ALA A 1 162 ? -6.951 6.674 6.065 1.00 95.06 162 ALA A CA 1
ATOM 1319 C C . ALA A 1 162 ? -6.886 6.396 7.572 1.00 95.06 162 ALA A C 1
ATOM 1321 O O . ALA A 1 162 ? -7.929 6.262 8.216 1.00 95.06 162 ALA A O 1
ATOM 1322 N N . TYR A 1 163 ? -5.671 6.272 8.113 1.00 93.06 163 TYR A N 1
ATOM 1323 C CA . TYR A 1 163 ? -5.452 6.057 9.544 1.00 93.06 163 TYR A CA 1
ATOM 1324 C C . TYR A 1 163 ? -5.315 7.390 10.276 1.00 93.06 163 TYR A C 1
ATOM 1326 O O . TYR A 1 163 ? -4.484 8.235 9.916 1.00 93.06 163 TYR A O 1
ATOM 1334 N N . GLY A 1 164 ? -6.076 7.538 11.357 1.00 88.75 164 GLY A N 1
ATOM 1335 C CA . GLY A 1 164 ? -5.961 8.647 12.290 1.00 88.75 164 GLY A CA 1
ATOM 1336 C C . GLY A 1 164 ? -4.606 8.708 13.017 1.00 88.75 164 GLY A C 1
ATOM 1337 O O . GLY A 1 164 ? -3.801 7.774 12.982 1.00 88.75 164 GLY A O 1
ATOM 1338 N N . PRO A 1 165 ? -4.321 9.816 13.725 1.00 85.75 165 PRO A N 1
ATOM 1339 C CA . PRO A 1 165 ? -3.031 10.044 14.386 1.00 85.75 165 PRO A CA 1
ATOM 1340 C C . PRO A 1 165 ? -2.722 9.049 15.515 1.00 85.75 165 PRO A C 1
ATOM 1342 O O . PRO A 1 165 ? -1.546 8.782 15.779 1.00 85.75 165 PRO A O 1
ATOM 1345 N N . ASN A 1 166 ? -3.766 8.522 16.161 1.00 83.88 166 ASN A N 1
ATOM 1346 C CA . ASN A 1 166 ? -3.682 7.576 17.275 1.00 83.88 166 ASN A CA 1
ATOM 1347 C C . ASN A 1 166 ? -3.933 6.126 16.843 1.00 83.88 166 ASN A C 1
ATOM 1349 O O . ASN A 1 166 ? -3.769 5.218 17.655 1.00 83.88 166 ASN A O 1
ATOM 1353 N N . GLU A 1 167 ? -4.332 5.905 15.587 1.00 85.00 167 GLU A N 1
ATOM 1354 C CA . GLU A 1 167 ? -4.575 4.563 15.081 1.00 85.00 167 GLU A CA 1
ATOM 1355 C C . GLU A 1 167 ? -3.267 3.802 14.890 1.00 85.00 167 GLU A C 1
ATOM 1357 O O . GLU A 1 167 ? -2.217 4.334 14.507 1.00 85.00 167 GLU A O 1
ATOM 1362 N N . VAL A 1 168 ? -3.366 2.508 15.154 1.00 82.62 168 VAL A N 1
ATOM 1363 C CA . VAL A 1 168 ? -2.274 1.565 15.024 1.00 82.62 168 VAL A CA 1
ATOM 1364 C C . VAL A 1 168 ? -2.384 0.886 13.663 1.00 82.62 168 VAL A C 1
ATOM 1366 O O . VAL A 1 168 ? -3.420 0.320 13.333 1.00 82.62 168 VAL A O 1
ATOM 1369 N N . ILE A 1 169 ? -1.310 0.921 12.875 1.00 87.81 169 ILE A N 1
ATOM 1370 C CA . ILE A 1 169 ? -1.298 0.361 11.518 1.00 87.81 169 ILE A CA 1
ATOM 1371 C C . ILE A 1 169 ? -0.875 -1.121 11.580 1.00 87.81 169 ILE A C 1
ATOM 1373 O O . ILE A 1 169 ? 0.269 -1.366 11.972 1.00 87.81 169 ILE A O 1
ATOM 1377 N N . PRO A 1 170 ? -1.724 -2.090 11.168 1.00 85.50 170 PRO A N 1
ATOM 1378 C CA . PRO A 1 170 ? -1.468 -3.539 11.185 1.00 85.50 170 PRO A CA 1
ATOM 1379 C C . PRO A 1 170 ? -0.418 -4.023 10.204 1.00 85.50 170 PRO A C 1
ATOM 1381 O O . PRO A 1 170 ? -0.715 -4.708 9.231 1.00 85.50 170 PRO A O 1
ATOM 1384 N N . ILE A 1 171 ? 0.836 -3.656 10.449 1.00 85.38 171 ILE A N 1
ATOM 1385 C CA . ILE A 1 171 ? 1.958 -4.022 9.597 1.00 85.38 171 ILE A CA 1
ATOM 1386 C C . ILE A 1 171 ? 3.183 -4.333 10.460 1.00 85.38 171 ILE A C 1
ATOM 1388 O O . ILE A 1 171 ? 3.631 -3.505 11.254 1.00 85.38 171 ILE A O 1
ATOM 1392 N N . GLU A 1 172 ? 3.782 -5.500 10.238 1.00 80.62 172 GLU A N 1
ATOM 1393 C CA . GLU A 1 172 ? 5.040 -5.912 10.859 1.00 80.62 172 GLU A CA 1
ATOM 1394 C C . GLU A 1 172 ? 6.175 -5.863 9.840 1.00 80.62 172 GLU A C 1
ATOM 1396 O O . GLU A 1 172 ? 6.026 -6.271 8.693 1.00 80.62 172 GLU A O 1
ATOM 1401 N N . HIS A 1 173 ? 7.332 -5.343 10.238 1.00 76.25 173 HIS A N 1
ATOM 1402 C CA . HIS A 1 173 ? 8.494 -5.272 9.360 1.00 76.25 173 HIS A CA 1
ATOM 1403 C C . HIS A 1 173 ? 9.217 -6.622 9.291 1.00 76.25 173 HIS A C 1
ATOM 1405 O O . HIS A 1 173 ? 9.547 -7.222 10.312 1.00 76.25 173 HIS A O 1
ATOM 1411 N N . VAL A 1 174 ? 9.526 -7.071 8.075 1.00 73.00 174 VAL A N 1
ATOM 1412 C CA . VAL A 1 174 ? 10.319 -8.279 7.838 1.00 73.00 174 VAL A CA 1
ATOM 1413 C C . VAL A 1 174 ? 11.797 -7.923 7.975 1.00 73.00 174 VAL A C 1
ATOM 1415 O O . VAL A 1 174 ? 12.415 -7.415 7.039 1.00 73.00 174 VAL A O 1
ATOM 1418 N N . TYR A 1 175 ? 12.385 -8.231 9.128 1.00 60.72 175 TYR A N 1
ATOM 1419 C CA . TYR A 1 175 ? 13.829 -8.125 9.361 1.00 60.72 175 TYR A CA 1
ATOM 1420 C C . TYR A 1 175 ? 14.515 -9.458 9.070 1.00 60.72 175 TYR A C 1
ATOM 1422 O O . TYR A 1 175 ? 15.113 -10.082 9.943 1.00 60.72 175 TYR A O 1
ATOM 1430 N N . LYS A 1 176 ? 14.422 -9.934 7.827 1.00 52.66 176 LYS A N 1
ATOM 1431 C CA . LYS A 1 176 ? 15.378 -10.945 7.366 1.00 52.66 176 LYS A CA 1
ATOM 1432 C C . LYS A 1 176 ? 16.664 -10.196 7.041 1.00 52.66 176 LYS A C 1
ATOM 1434 O O . LYS A 1 176 ? 16.601 -9.183 6.343 1.00 52.66 176 LYS A O 1
ATOM 1439 N N . LEU A 1 177 ? 17.804 -10.667 7.565 1.00 44.56 177 LEU A N 1
ATOM 1440 C CA . LEU A 1 177 ? 19.114 -10.227 7.082 1.00 44.56 177 LEU A CA 1
ATOM 1441 C C . LEU A 1 177 ? 19.029 -10.232 5.555 1.00 44.56 177 LEU A C 1
ATOM 1443 O O . LEU A 1 177 ? 18.662 -11.273 4.997 1.00 44.56 177 LEU A O 1
ATOM 1447 N N . PRO A 1 178 ? 19.290 -9.096 4.887 1.00 43.84 178 PRO A N 1
ATOM 1448 C CA . PRO A 1 178 ? 19.529 -9.107 3.462 1.00 43.84 178 PRO A CA 1
ATOM 1449 C C . PRO A 1 178 ? 20.401 -10.328 3.144 1.00 43.84 178 PRO A C 1
ATOM 1451 O O . PRO A 1 178 ? 21.451 -10.477 3.784 1.00 43.84 178 PRO A O 1
ATOM 1454 N N . PRO A 1 179 ? 20.051 -11.192 2.168 1.00 46.25 179 PRO A N 1
ATOM 1455 C CA . PRO A 1 179 ? 21.101 -11.860 1.412 1.00 46.25 179 PRO A CA 1
ATOM 1456 C C . PRO A 1 179 ? 22.185 -10.810 1.155 1.00 46.25 179 PRO A C 1
ATOM 1458 O O . PRO A 1 179 ? 21.829 -9.645 0.962 1.00 46.25 179 PRO A O 1
ATOM 1461 N N . ALA A 1 180 ? 23.470 -11.168 1.168 1.00 46.09 180 ALA A N 1
ATOM 1462 C CA . ALA A 1 180 ? 24.603 -10.224 1.107 1.00 46.09 180 ALA A CA 1
ATOM 1463 C C . ALA A 1 180 ? 24.557 -9.186 -0.057 1.00 46.09 180 ALA A C 1
ATOM 1465 O O . ALA A 1 180 ? 25.428 -8.329 -0.164 1.00 46.09 180 ALA A O 1
ATOM 1466 N N . ALA A 1 181 ? 23.526 -9.265 -0.904 1.00 48.06 181 ALA A N 1
ATOM 1467 C CA . ALA A 1 181 ? 23.161 -8.470 -2.056 1.00 48.06 181 ALA A CA 1
ATOM 1468 C C . ALA A 1 181 ? 21.835 -7.660 -1.982 1.00 48.06 181 ALA A C 1
ATOM 1470 O O . ALA A 1 181 ? 21.554 -6.962 -2.956 1.00 48.06 181 ALA A O 1
ATOM 1471 N N . SER A 1 182 ? 20.965 -7.727 -0.953 1.00 47.25 182 SER A N 1
ATOM 1472 C CA . SER A 1 182 ? 19.716 -6.922 -0.995 1.00 47.25 182 SER A CA 1
ATOM 1473 C C . SER A 1 182 ? 20.007 -5.441 -0.733 1.00 47.25 182 SER A C 1
ATOM 1475 O O . SER A 1 182 ? 20.146 -4.996 0.402 1.00 47.25 182 SER A O 1
ATOM 1477 N N . LEU A 1 183 ? 20.116 -4.695 -1.833 1.00 53.50 183 LEU A N 1
ATOM 1478 C CA . LEU A 1 183 ? 20.631 -3.324 -1.916 1.00 53.50 183 LEU A CA 1
ATOM 1479 C C . LEU A 1 183 ? 19.562 -2.222 -1.850 1.00 53.50 183 LEU A C 1
ATOM 1481 O O . LEU A 1 183 ? 19.906 -1.044 -1.934 1.00 53.50 183 LEU A O 1
ATOM 1485 N N . GLN A 1 184 ? 18.273 -2.560 -1.769 1.00 56.38 184 GLN A N 1
ATOM 1486 C CA . GLN A 1 184 ? 17.201 -1.558 -1.800 1.00 56.38 184 GLN A CA 1
ATOM 1487 C C . GLN A 1 184 ? 16.692 -1.209 -0.399 1.00 56.38 184 GLN A C 1
ATOM 1489 O O . GLN A 1 184 ? 16.517 -2.073 0.453 1.00 56.38 184 GLN A O 1
ATOM 1494 N N . HIS A 1 185 ? 16.395 0.075 -0.192 1.00 60.78 185 HIS A N 1
ATOM 1495 C CA . HIS A 1 185 ? 15.893 0.655 1.061 1.00 60.78 185 HIS A CA 1
ATOM 1496 C C . HIS A 1 185 ? 14.380 0.445 1.267 1.00 60.78 185 HIS A C 1
ATOM 1498 O O . HIS A 1 185 ? 13.753 1.125 2.083 1.00 60.78 185 HIS A O 1
ATOM 1504 N N . TRP A 1 186 ? 13.756 -0.448 0.495 1.00 70.12 186 TRP A N 1
ATOM 1505 C CA . TRP A 1 186 ? 12.320 -0.672 0.579 1.00 70.12 186 TRP A CA 1
ATOM 1506 C C . TRP A 1 186 ? 11.971 -1.465 1.830 1.00 70.12 186 TRP A C 1
ATOM 1508 O O . TRP A 1 186 ? 12.562 -2.503 2.124 1.00 70.12 186 TRP A O 1
ATOM 1518 N N . SER A 1 187 ? 10.973 -0.976 2.563 1.00 77.94 187 SER A N 1
ATOM 1519 C CA . SER A 1 187 ? 10.472 -1.675 3.740 1.00 77.94 187 SER A CA 1
ATOM 1520 C C . SER A 1 187 ? 9.717 -2.922 3.296 1.00 77.94 187 SER A C 1
ATOM 1522 O O . SER A 1 187 ? 8.691 -2.816 2.628 1.00 77.94 187 SER A O 1
ATOM 1524 N N . ARG A 1 188 ? 10.217 -4.097 3.675 1.00 84.31 188 ARG A N 1
ATOM 1525 C CA . ARG A 1 188 ? 9.473 -5.352 3.558 1.00 84.31 188 ARG A CA 1
ATOM 1526 C C . ARG A 1 188 ? 8.625 -5.538 4.794 1.00 84.31 188 ARG A C 1
ATOM 1528 O O . ARG A 1 188 ? 9.093 -5.278 5.904 1.00 84.31 188 ARG A O 1
ATOM 1535 N N . VAL A 1 189 ? 7.390 -5.955 4.593 1.00 86.75 189 VAL A N 1
ATOM 1536 C CA . VAL A 1 189 ? 6.416 -6.061 5.667 1.00 86.75 189 VAL A CA 1
ATOM 1537 C C . VAL A 1 189 ? 5.515 -7.271 5.489 1.00 86.75 189 VAL A C 1
ATOM 1539 O O . VAL A 1 189 ? 5.404 -7.782 4.383 1.00 86.75 189 VAL A O 1
ATOM 1542 N N . HIS A 1 190 ? 4.866 -7.713 6.554 1.00 86.19 190 HIS A N 1
ATOM 1543 C CA . HIS A 1 190 ? 3.789 -8.691 6.497 1.00 86.19 190 HIS A CA 1
ATOM 1544 C C . HIS A 1 190 ? 2.613 -8.230 7.360 1.00 86.19 190 HIS A C 1
ATOM 1546 O O . HIS A 1 190 ? 2.759 -7.361 8.226 1.00 86.19 190 HIS A O 1
ATOM 1552 N N . LEU A 1 191 ? 1.439 -8.798 7.098 1.00 85.94 191 LEU A N 1
ATOM 1553 C CA . LEU A 1 191 ? 0.230 -8.529 7.873 1.00 85.94 191 LEU A CA 1
ATOM 1554 C C . LEU A 1 191 ? 0.198 -9.398 9.144 1.00 85.94 191 LEU A C 1
ATOM 1556 O O . LEU A 1 191 ? 0.903 -10.419 9.212 1.00 85.94 191 LEU A O 1
ATOM 1560 N N . PRO A 1 192 ? -0.600 -9.022 10.161 1.00 79.88 192 PRO A N 1
ATOM 1561 C CA . PRO A 1 192 ? -0.785 -9.826 11.361 1.00 79.88 192 PRO A CA 1
ATOM 1562 C C . PRO A 1 192 ? -1.168 -11.265 11.014 1.00 79.88 192 PRO A C 1
ATOM 1564 O O . PRO A 1 192 ? -1.919 -11.509 10.073 1.00 79.88 192 PRO A O 1
ATOM 1567 N N . LYS A 1 193 ? -0.633 -12.229 11.772 1.00 77.25 193 LYS A N 1
ATOM 1568 C CA . LYS A 1 193 ? -0.872 -13.678 11.600 1.00 77.25 193 LYS A CA 1
ATOM 1569 C C . LYS A 1 193 ? -0.456 -14.274 10.240 1.00 77.25 193 LYS A C 1
ATOM 1571 O O . LYS A 1 193 ? -0.626 -15.474 10.050 1.00 77.25 193 LYS A O 1
ATOM 1576 N N . LYS A 1 194 ? 0.123 -13.488 9.325 1.00 82.50 194 LYS A N 1
ATOM 1577 C CA . LYS A 1 194 ? 0.511 -13.921 7.973 1.00 82.50 194 LYS A CA 1
ATOM 1578 C C . LYS A 1 194 ? 2.002 -13.680 7.687 1.00 82.50 194 LYS A C 1
ATOM 1580 O O . LYS A 1 194 ? 2.329 -12.930 6.772 1.00 82.50 194 LYS A O 1
ATOM 1585 N N . PRO A 1 195 ? 2.931 -14.279 8.457 1.00 79.19 195 PRO A N 1
ATOM 1586 C CA . PRO A 1 195 ? 4.369 -14.009 8.330 1.00 79.19 195 PRO A CA 1
ATOM 1587 C C . PRO A 1 195 ? 4.975 -14.443 6.985 1.00 79.19 195 PRO A C 1
ATOM 1589 O O . PRO A 1 195 ? 6.017 -13.920 6.585 1.00 79.19 195 PRO A O 1
ATOM 1592 N N . ASP A 1 196 ? 4.331 -15.384 6.292 1.00 80.62 196 ASP A N 1
ATOM 1593 C CA . ASP A 1 196 ? 4.785 -15.897 4.997 1.00 80.62 196 ASP A CA 1
ATOM 1594 C C . ASP A 1 196 ? 4.327 -15.023 3.816 1.00 80.62 196 ASP A C 1
ATOM 1596 O O . ASP A 1 196 ? 4.937 -15.055 2.747 1.00 80.62 196 ASP A O 1
ATOM 1600 N N . GLU A 1 197 ? 3.306 -14.183 4.013 1.00 88.88 197 GLU A N 1
ATOM 1601 C CA . GLU A 1 197 ? 2.834 -13.222 3.013 1.00 88.88 197 GLU A CA 1
ATOM 1602 C C . GLU A 1 197 ? 3.623 -11.912 3.141 1.00 88.88 197 GLU A C 1
ATOM 1604 O O . GLU A 1 197 ? 3.263 -10.995 3.884 1.00 88.88 197 GLU A O 1
ATOM 1609 N N . VAL A 1 198 ? 4.741 -11.835 2.418 1.00 87.88 198 VAL A N 1
ATOM 1610 C CA . VAL A 1 198 ? 5.603 -10.649 2.408 1.00 87.88 198 VAL A CA 1
ATOM 1611 C C . VAL A 1 198 ? 5.163 -9.667 1.327 1.00 87.88 198 VAL A C 1
ATOM 1613 O O . VAL A 1 198 ? 4.999 -10.019 0.163 1.00 87.88 198 VAL A O 1
ATOM 1616 N N . PHE A 1 199 ? 5.078 -8.402 1.713 1.00 91.75 199 PHE A N 1
ATOM 1617 C CA . PHE A 1 199 ? 4.776 -7.265 0.860 1.00 91.75 199 PHE A CA 1
ATOM 1618 C C . PHE A 1 199 ? 5.928 -6.261 0.860 1.00 91.75 199 PHE A C 1
ATOM 1620 O O . PHE A 1 199 ? 6.731 -6.178 1.796 1.00 91.75 199 PHE A O 1
ATOM 1627 N N . VAL A 1 200 ? 5.981 -5.435 -0.182 1.00 90.06 200 VAL A N 1
ATOM 1628 C CA . VAL A 1 200 ? 6.827 -4.242 -0.236 1.00 90.06 200 VAL A CA 1
ATOM 1629 C C . VAL A 1 200 ? 5.984 -3.014 0.064 1.00 90.06 200 VAL A C 1
ATOM 1631 O O . VAL A 1 200 ? 4.951 -2.782 -0.562 1.00 90.06 200 VAL A O 1
ATOM 1634 N N . ARG A 1 201 ? 6.463 -2.195 0.999 1.00 90.50 201 ARG A N 1
ATOM 1635 C CA . ARG A 1 201 ? 5.848 -0.932 1.392 1.00 90.50 201 ARG A CA 1
ATOM 1636 C C . ARG A 1 201 ? 6.676 0.244 0.889 1.00 90.50 201 ARG A C 1
ATOM 1638 O O . ARG A 1 201 ? 7.831 0.418 1.287 1.00 90.50 201 ARG A O 1
ATOM 1645 N N . ARG A 1 202 ? 6.066 1.087 0.058 1.00 89.38 202 ARG A N 1
ATOM 1646 C CA . ARG A 1 202 ? 6.647 2.342 -0.442 1.00 89.38 202 ARG A CA 1
ATOM 1647 C C . ARG A 1 202 ? 5.952 3.531 0.210 1.00 89.38 202 ARG A C 1
ATOM 1649 O O . ARG A 1 202 ? 4.743 3.494 0.405 1.00 89.38 202 ARG A O 1
ATOM 1656 N N . ARG A 1 203 ? 6.720 4.563 0.562 1.00 90.62 203 ARG A N 1
ATOM 1657 C CA . ARG A 1 203 ? 6.224 5.805 1.170 1.00 90.62 203 ARG A CA 1
ATOM 1658 C C . ARG A 1 203 ? 6.247 6.926 0.138 1.00 90.62 203 ARG A C 1
ATOM 1660 O O . ARG A 1 203 ? 7.254 7.098 -0.542 1.00 90.62 203 ARG A O 1
ATOM 1667 N N . VAL A 1 204 ? 5.176 7.703 0.106 1.00 90.88 204 VAL A N 1
ATOM 1668 C CA . VAL A 1 204 ? 5.034 8.963 -0.620 1.00 90.88 204 VAL A CA 1
ATOM 1669 C C . VAL A 1 204 ? 4.814 10.051 0.426 1.00 90.88 204 VAL A C 1
ATOM 1671 O O . VAL A 1 204 ? 3.883 9.974 1.226 1.00 90.88 204 VAL A O 1
ATOM 1674 N N . SER A 1 205 ? 5.716 11.023 0.487 1.00 91.06 205 SER A N 1
ATOM 1675 C CA . SER A 1 205 ? 5.583 12.146 1.416 1.00 91.06 205 SER A CA 1
ATOM 1676 C C . SER A 1 205 ? 4.737 13.231 0.768 1.00 91.06 205 SER A C 1
ATOM 1678 O O . SER A 1 205 ? 5.042 13.627 -0.354 1.00 91.06 205 SER A O 1
ATOM 1680 N N . PHE A 1 206 ? 3.721 13.718 1.477 1.00 90.88 206 PHE A N 1
ATOM 1681 C CA . PHE A 1 206 ? 2.948 14.871 1.026 1.00 90.88 206 PHE A CA 1
ATOM 1682 C C . PHE A 1 206 ? 3.693 16.168 1.358 1.00 90.88 206 PHE A C 1
ATOM 1684 O O . PHE A 1 206 ? 4.474 16.235 2.315 1.00 90.88 206 PHE A O 1
ATOM 1691 N N . SER A 1 207 ? 3.478 17.175 0.526 1.00 88.88 207 SER A N 1
ATOM 1692 C CA . SER A 1 207 ? 4.010 18.524 0.630 1.00 88.88 207 SER A CA 1
ATOM 1693 C C . SER A 1 207 ? 3.231 19.355 1.663 1.00 88.88 207 SER A C 1
ATOM 1695 O O . SER A 1 207 ? 2.557 18.821 2.550 1.00 88.88 207 SER A O 1
ATOM 1697 N N . GLU A 1 208 ? 3.374 20.681 1.605 1.00 81.88 208 GLU A N 1
ATOM 1698 C CA . GLU A 1 208 ? 2.619 21.597 2.465 1.00 81.88 208 GLU A CA 1
ATOM 1699 C C . GLU A 1 208 ? 1.114 21.559 2.152 1.00 81.88 208 GLU A C 1
ATOM 1701 O O . GLU A 1 208 ? 0.304 21.668 3.074 1.00 81.88 208 GLU A O 1
ATOM 1706 N N . ASP A 1 209 ? 0.746 21.315 0.888 1.00 84.69 209 ASP A N 1
ATOM 1707 C CA . ASP A 1 209 ? -0.640 21.164 0.433 1.00 84.69 209 ASP A CA 1
ATOM 1708 C C . ASP A 1 209 ? -1.084 19.694 0.491 1.00 84.69 209 ASP A C 1
ATOM 1710 O O . ASP A 1 209 ? -1.190 18.980 -0.507 1.00 84.69 209 ASP A O 1
ATOM 1714 N N . LYS A 1 210 ? -1.292 19.213 1.720 1.00 83.19 210 LYS A N 1
ATOM 1715 C CA . LYS A 1 210 ? -1.592 17.798 1.986 1.00 83.19 210 LYS A CA 1
ATOM 1716 C C . LYS A 1 210 ? -2.904 17.325 1.368 1.00 83.19 210 LYS A C 1
ATOM 1718 O O . LYS A 1 210 ? -3.017 16.139 1.080 1.00 83.19 210 LYS A O 1
ATOM 1723 N N . GLU A 1 211 ? -3.893 18.206 1.234 1.00 86.19 211 GLU A N 1
ATOM 1724 C CA . GLU A 1 211 ? -5.215 17.834 0.721 1.00 86.19 211 GLU A CA 1
ATOM 1725 C C . GLU A 1 211 ? -5.151 17.559 -0.779 1.00 86.19 211 GLU A C 1
ATOM 1727 O O . GLU A 1 211 ? -5.584 16.491 -1.214 1.00 86.19 211 GLU A O 1
ATOM 1732 N N . ALA A 1 212 ? -4.530 18.462 -1.544 1.00 87.81 212 ALA A N 1
ATOM 1733 C CA . ALA A 1 212 ? -4.338 18.271 -2.977 1.00 87.81 212 ALA A CA 1
ATOM 1734 C C . ALA A 1 212 ? -3.480 17.030 -3.269 1.00 87.81 212 ALA A C 1
ATOM 1736 O O . ALA A 1 212 ? -3.863 16.195 -4.088 1.00 87.81 212 ALA A O 1
ATOM 1737 N N . ASP A 1 213 ? -2.370 16.863 -2.544 1.00 90.69 213 ASP A N 1
ATOM 1738 C CA . ASP A 1 213 ? -1.483 15.708 -2.719 1.00 90.69 213 ASP A CA 1
ATOM 1739 C C . ASP A 1 213 ? -2.171 14.388 -2.356 1.00 90.69 213 ASP A C 1
ATOM 1741 O O . ASP A 1 213 ? -1.921 13.358 -2.980 1.00 90.69 213 ASP A O 1
ATOM 1745 N N . GLN A 1 214 ? -3.037 14.391 -1.338 1.00 91.88 214 GLN A N 1
ATOM 1746 C CA . GLN A 1 214 ? -3.800 13.207 -0.965 1.00 91.88 214 GLN A CA 1
ATOM 1747 C C . GLN A 1 214 ? -4.859 12.870 -2.020 1.00 91.88 214 GLN A C 1
ATOM 1749 O O . GLN A 1 214 ? -5.050 11.693 -2.319 1.00 91.88 214 GLN A O 1
ATOM 1754 N N . GLU A 1 215 ? -5.536 13.866 -2.593 1.00 92.12 215 GLU A N 1
ATOM 1755 C CA . GLU A 1 215 ? -6.499 13.649 -3.675 1.00 92.12 215 GLU A CA 1
ATOM 1756 C C . GLU A 1 215 ? -5.816 13.086 -4.931 1.00 92.12 215 GLU A C 1
ATOM 1758 O O . GLU A 1 215 ? -6.299 12.113 -5.513 1.00 92.12 215 GLU A O 1
ATOM 1763 N N . GLU A 1 216 ? -4.672 13.655 -5.322 1.00 93.25 216 GLU A N 1
ATOM 1764 C CA . GLU A 1 216 ? -3.847 13.162 -6.431 1.00 93.25 216 GLU A CA 1
ATOM 1765 C C . GLU A 1 216 ? -3.353 11.738 -6.155 1.00 93.25 216 GLU A C 1
ATOM 1767 O O . GLU A 1 216 ? -3.548 10.844 -6.976 1.00 93.25 216 GLU A O 1
ATOM 1772 N N . PHE A 1 217 ? -2.837 11.485 -4.949 1.00 94.94 217 PHE A N 1
ATOM 1773 C CA . PHE A 1 217 ? -2.419 10.151 -4.531 1.00 94.94 217 PHE A CA 1
ATOM 1774 C C . PHE A 1 217 ? -3.551 9.125 -4.658 1.00 94.94 217 PHE A C 1
ATOM 1776 O O . PHE A 1 217 ? -3.327 8.032 -5.165 1.00 94.94 217 PHE A O 1
ATOM 1783 N N . LEU A 1 218 ? -4.773 9.447 -4.224 1.00 95.00 218 LEU A N 1
ATOM 1784 C CA . LEU A 1 218 ? -5.909 8.524 -4.324 1.00 95.00 218 LEU A CA 1
ATOM 1785 C C . LEU A 1 218 ? -6.321 8.246 -5.774 1.00 95.00 218 LEU A C 1
ATOM 1787 O O . LEU A 1 218 ? -6.654 7.103 -6.094 1.00 95.00 218 LEU A O 1
ATOM 1791 N N . LYS A 1 219 ? -6.262 9.256 -6.648 1.00 93.75 219 LYS A N 1
ATOM 1792 C CA . LYS A 1 219 ? -6.488 9.087 -8.092 1.00 93.75 219 LYS A CA 1
ATOM 1793 C C . LYS A 1 219 ? -5.450 8.147 -8.705 1.00 93.75 219 LYS A C 1
ATOM 1795 O O . LYS A 1 219 ? -5.826 7.214 -9.413 1.00 93.75 219 LYS A O 1
ATOM 1800 N N . ASP A 1 220 ? -4.177 8.331 -8.362 1.00 94.12 220 ASP A N 1
ATOM 1801 C CA . ASP A 1 220 ? -3.086 7.468 -8.820 1.00 94.12 220 ASP A CA 1
ATOM 1802 C C . ASP A 1 220 ? -3.241 6.026 -8.322 1.00 94.12 220 ASP A C 1
ATOM 1804 O O . ASP A 1 220 ? -2.998 5.080 -9.071 1.00 94.12 220 ASP A O 1
ATOM 1808 N N . ILE A 1 221 ? -3.666 5.833 -7.067 1.00 94.88 221 ILE A N 1
ATOM 1809 C CA . ILE A 1 221 ? -3.949 4.500 -6.519 1.00 94.88 221 ILE A CA 1
ATOM 1810 C C . ILE A 1 221 ? -5.061 3.815 -7.305 1.00 94.88 221 ILE A C 1
ATOM 1812 O O . ILE A 1 221 ? -4.888 2.654 -7.668 1.00 94.88 221 ILE A O 1
ATOM 1816 N N . ALA A 1 222 ? -6.172 4.509 -7.558 1.00 93.38 222 ALA A N 1
ATOM 1817 C CA . ALA A 1 222 ? -7.297 3.940 -8.291 1.00 93.38 222 ALA A CA 1
ATOM 1818 C C . ALA A 1 222 ? -6.862 3.498 -9.697 1.00 93.38 222 ALA A C 1
ATOM 1820 O O . ALA A 1 222 ? -7.041 2.335 -10.053 1.00 93.38 222 ALA A O 1
ATOM 1821 N N . ALA A 1 223 ? -6.173 4.374 -10.436 1.00 92.06 223 ALA A N 1
ATOM 1822 C CA . ALA A 1 223 ? -5.644 4.049 -11.759 1.00 92.06 223 ALA A CA 1
ATOM 1823 C C . ALA A 1 223 ? -4.646 2.875 -11.719 1.00 92.06 223 ALA A C 1
ATOM 1825 O O . ALA A 1 223 ? -4.690 1.979 -12.557 1.00 92.06 223 ALA A O 1
ATOM 1826 N N . ALA A 1 224 ? -3.757 2.833 -10.724 1.00 91.56 224 ALA A N 1
ATOM 1827 C CA . ALA A 1 224 ? -2.776 1.759 -10.593 1.00 91.56 224 ALA A CA 1
ATOM 1828 C C . ALA A 1 224 ? -3.390 0.413 -10.164 1.00 91.56 224 ALA A C 1
ATOM 1830 O O . ALA A 1 224 ? -2.805 -0.632 -10.443 1.00 91.56 224 ALA A O 1
ATOM 1831 N N . GLN A 1 225 ? -4.536 0.418 -9.478 1.00 92.56 225 GLN A N 1
ATOM 1832 C CA . GLN A 1 225 ? -5.272 -0.795 -9.107 1.00 92.56 225 GLN A CA 1
ATOM 1833 C C . GLN A 1 225 ? -6.053 -1.401 -10.279 1.00 92.56 225 GLN A C 1
ATOM 1835 O O . GLN A 1 225 ? -6.304 -2.605 -10.264 1.00 92.56 225 GLN A O 1
ATOM 1840 N N . GLU A 1 226 ? -6.402 -0.605 -11.293 1.00 89.94 226 GLU A N 1
ATOM 1841 C CA . GLU A 1 226 ? -7.032 -1.083 -12.534 1.00 89.94 226 GLU A CA 1
ATOM 1842 C C . GLU A 1 226 ? -6.051 -1.836 -13.447 1.00 89.94 226 GLU A C 1
ATOM 1844 O O . GLU A 1 226 ? -6.465 -2.598 -14.322 1.00 89.94 226 GLU A O 1
ATOM 1849 N N . VAL A 1 227 ? -4.744 -1.654 -13.242 1.00 87.94 227 VAL A N 1
ATOM 1850 C CA . VAL A 1 227 ? -3.703 -2.287 -14.052 1.00 87.94 227 VAL A CA 1
ATOM 1851 C C . VAL A 1 227 ? -3.274 -3.616 -13.433 1.00 87.94 227 VAL A C 1
ATOM 1853 O O . VAL A 1 227 ? -2.561 -3.651 -12.430 1.00 87.94 227 VAL A O 1
ATOM 1856 N N . ASP A 1 228 ? -3.636 -4.719 -14.088 1.00 86.38 228 ASP A N 1
ATOM 1857 C CA . ASP A 1 228 ? -3.115 -6.055 -13.787 1.00 86.38 228 ASP A CA 1
ATOM 1858 C C . ASP A 1 228 ? -2.244 -6.555 -14.944 1.00 86.38 228 ASP A C 1
ATOM 1860 O O . ASP A 1 228 ? -2.725 -6.813 -16.049 1.00 86.38 228 ASP A O 1
ATOM 1864 N N . HIS A 1 229 ? -0.933 -6.634 -14.716 1.00 85.88 229 HIS A N 1
ATOM 1865 C CA . HIS A 1 229 ? 0.014 -7.061 -15.738 1.00 85.88 229 HIS A CA 1
ATOM 1866 C C . HIS A 1 229 ? 1.273 -7.673 -15.119 1.00 85.88 229 HIS A C 1
ATOM 1868 O O . HIS A 1 229 ? 1.839 -7.134 -14.171 1.00 85.88 229 HIS A O 1
ATOM 1874 N N . GLN A 1 230 ? 1.795 -8.747 -15.722 1.00 84.50 230 GLN A N 1
ATOM 1875 C CA . GLN A 1 230 ? 2.958 -9.496 -15.216 1.00 84.50 230 GLN A CA 1
ATOM 1876 C C . GLN A 1 230 ? 4.221 -8.631 -15.016 1.00 84.50 230 GLN A C 1
ATOM 1878 O O . GLN A 1 230 ? 5.080 -8.947 -14.194 1.00 84.50 230 GLN A O 1
ATOM 1883 N N . HIS A 1 231 ? 4.362 -7.548 -15.784 1.00 84.88 231 HIS A N 1
ATOM 1884 C CA . HIS A 1 231 ? 5.520 -6.641 -15.722 1.00 84.88 231 HIS A CA 1
ATOM 1885 C C . HIS A 1 231 ? 5.262 -5.340 -14.966 1.00 84.88 231 HIS A C 1
ATOM 1887 O O . HIS A 1 231 ? 6.120 -4.460 -14.966 1.00 84.88 231 HIS A O 1
ATOM 1893 N N . ILE A 1 232 ? 4.099 -5.204 -14.333 1.00 87.62 232 ILE A N 1
ATOM 1894 C CA . ILE A 1 232 ? 3.743 -4.029 -13.545 1.00 87.62 232 ILE A CA 1
ATOM 1895 C C . ILE A 1 232 ? 3.537 -4.494 -12.109 1.00 87.62 232 ILE A C 1
ATOM 1897 O O . ILE A 1 232 ? 2.749 -5.392 -11.835 1.00 87.62 232 ILE A O 1
ATOM 1901 N N . ALA A 1 233 ? 4.292 -3.910 -11.177 1.00 89.81 233 ALA A N 1
ATOM 1902 C CA . ALA A 1 233 ? 4.153 -4.245 -9.766 1.00 89.81 233 ALA A CA 1
ATOM 1903 C C . ALA A 1 233 ? 2.756 -3.813 -9.284 1.00 89.81 233 ALA A C 1
ATOM 1905 O O . ALA A 1 233 ? 2.477 -2.610 -9.284 1.00 89.81 233 ALA A O 1
ATOM 1906 N N . PRO A 1 234 ? 1.893 -4.746 -8.848 1.00 93.31 234 PRO A N 1
ATOM 1907 C CA . PRO A 1 234 ? 0.509 -4.429 -8.535 1.00 93.31 234 PRO A CA 1
ATOM 1908 C C . PRO A 1 234 ? 0.421 -3.591 -7.261 1.00 93.31 234 PRO A C 1
ATOM 1910 O O . PRO A 1 234 ? 1.195 -3.780 -6.311 1.00 93.31 234 PRO A O 1
ATOM 1913 N N . VAL A 1 235 ? -0.564 -2.697 -7.209 1.00 95.50 235 VAL A N 1
ATOM 1914 C CA . VAL A 1 235 ? -0.967 -2.032 -5.968 1.00 95.50 235 VAL A CA 1
ATOM 1915 C C . VAL A 1 235 ? -1.932 -2.956 -5.235 1.00 95.50 235 VAL A C 1
ATOM 1917 O O . VAL A 1 235 ? -3.112 -3.040 -5.557 1.00 95.50 235 VAL A O 1
ATOM 1920 N N . TRP A 1 236 ? -1.416 -3.686 -4.247 1.00 95.38 236 TRP A N 1
ATOM 1921 C CA . TRP A 1 236 ? -2.223 -4.621 -3.468 1.00 95.38 236 TRP A CA 1
ATOM 1922 C C . TRP A 1 236 ? -3.175 -3.877 -2.530 1.00 95.38 236 TRP A C 1
ATOM 1924 O O . TRP A 1 236 ? -4.355 -4.200 -2.483 1.00 95.38 236 TRP A O 1
ATOM 1934 N N . ALA A 1 237 ? -2.681 -2.859 -1.827 1.00 96.31 237 ALA A N 1
ATOM 1935 C CA . ALA A 1 237 ? -3.483 -1.946 -1.017 1.00 96.31 237 ALA A CA 1
ATOM 1936 C C . ALA A 1 237 ? -2.737 -0.622 -0.825 1.00 96.31 237 ALA A C 1
ATOM 1938 O O . ALA A 1 237 ? -1.558 -0.491 -1.176 1.00 96.31 237 ALA A O 1
ATOM 1939 N N . SER A 1 238 ? -3.401 0.358 -0.224 1.00 97.19 238 SER A N 1
ATOM 1940 C CA . SER A 1 238 ? -2.765 1.615 0.155 1.00 97.19 238 SER A CA 1
ATOM 1941 C C . SER A 1 238 ? -3.322 2.163 1.461 1.00 97.19 238 SER A C 1
ATOM 1943 O O . SER A 1 238 ? -4.363 1.730 1.952 1.00 97.19 238 SER A O 1
ATOM 1945 N N . TYR A 1 239 ? -2.606 3.108 2.055 1.00 96.88 239 TYR A N 1
ATOM 1946 C CA . TYR A 1 239 ? -3.103 3.825 3.219 1.00 96.88 239 TYR A CA 1
ATOM 1947 C C . TYR A 1 239 ? -2.445 5.193 3.364 1.00 96.88 239 TYR A C 1
ATOM 1949 O O . TYR A 1 239 ? -1.343 5.410 2.858 1.00 96.88 239 TYR A O 1
ATOM 1957 N N . THR A 1 240 ? -3.092 6.109 4.078 1.00 96.06 240 THR A N 1
ATOM 1958 C CA . THR A 1 240 ? -2.473 7.363 4.520 1.00 96.06 240 THR A CA 1
ATOM 1959 C C . THR A 1 240 ? -2.280 7.369 6.030 1.00 96.06 240 THR A C 1
ATOM 1961 O O . THR A 1 240 ? -3.072 6.812 6.788 1.00 96.06 240 THR A O 1
ATOM 1964 N N . SER A 1 241 ? -1.179 7.967 6.484 1.00 93.12 241 SER A N 1
ATOM 1965 C CA . SER A 1 241 ? -0.943 8.208 7.906 1.00 93.12 241 SER A CA 1
ATOM 1966 C C . SER A 1 241 ? 0.070 9.328 8.115 1.00 93.12 241 SER A C 1
ATOM 1968 O O . SER A 1 241 ? 1.106 9.392 7.444 1.00 93.12 241 SE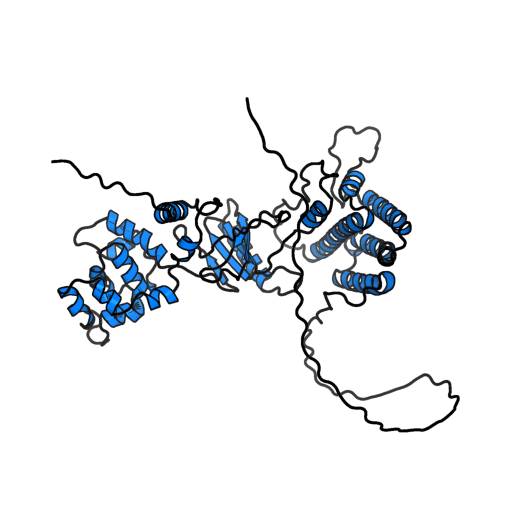R A O 1
ATOM 1970 N N . LYS A 1 242 ? -0.216 10.212 9.080 1.00 89.06 242 LYS A N 1
ATOM 1971 C CA . LYS A 1 242 ? 0.685 11.290 9.531 1.00 89.06 242 LYS A CA 1
ATOM 1972 C C . LYS A 1 242 ? 1.232 12.146 8.373 1.00 89.06 242 LYS A C 1
ATOM 1974 O O . LYS A 1 242 ? 2.415 12.479 8.352 1.00 89.06 242 LYS A O 1
ATOM 1979 N N . GLY A 1 243 ? 0.376 12.485 7.404 1.00 88.06 243 GLY A N 1
ATOM 1980 C CA . GLY A 1 243 ? 0.736 13.308 6.241 1.00 88.06 243 GLY A CA 1
ATOM 1981 C C . GLY A 1 243 ? 1.595 12.592 5.194 1.00 88.06 243 GLY A C 1
ATOM 1982 O O . GLY A 1 243 ? 2.404 13.229 4.531 1.00 88.06 243 GLY A O 1
ATOM 1983 N N . ASN A 1 244 ? 1.479 11.269 5.086 1.00 93.00 244 ASN A N 1
ATOM 1984 C CA . ASN A 1 244 ? 2.156 10.483 4.058 1.00 93.00 244 ASN A CA 1
ATOM 1985 C C . ASN A 1 244 ? 1.195 9.452 3.474 1.00 93.00 244 ASN A C 1
ATOM 1987 O O . ASN A 1 244 ? 0.390 8.878 4.211 1.00 93.00 244 ASN A O 1
ATOM 1991 N N . GLY A 1 245 ? 1.347 9.177 2.183 1.00 94.94 245 GLY A N 1
ATOM 1992 C CA . GLY A 1 245 ? 0.739 8.051 1.492 1.00 94.94 245 GLY A CA 1
ATOM 1993 C C . GLY A 1 245 ? 1.663 6.839 1.503 1.00 94.94 245 GLY A C 1
ATOM 1994 O O . GLY A 1 245 ? 2.892 6.955 1.493 1.00 94.94 245 GLY A O 1
ATOM 1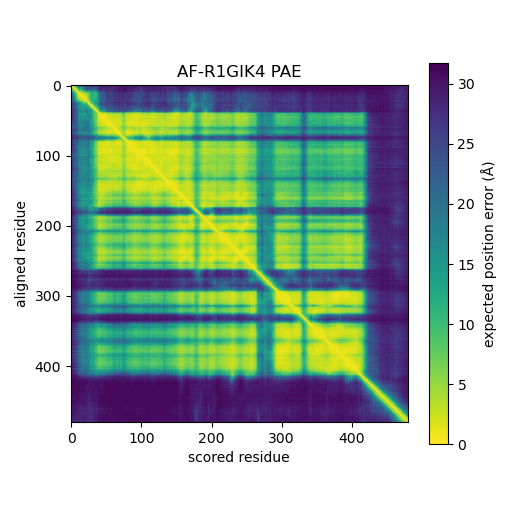995 N N . PHE A 1 246 ? 1.079 5.652 1.533 1.00 95.12 246 PHE A N 1
ATOM 1996 C CA . PHE A 1 246 ? 1.806 4.396 1.507 1.00 95.12 246 PHE A CA 1
ATOM 1997 C C . PHE A 1 246 ? 1.165 3.438 0.515 1.00 95.12 246 PHE A C 1
ATOM 1999 O O . PHE A 1 246 ? -0.045 3.228 0.527 1.00 95.12 246 PHE A O 1
ATOM 2006 N N . VAL A 1 247 ? 2.007 2.834 -0.319 1.00 95.38 247 VAL A N 1
ATOM 2007 C CA . VAL A 1 247 ? 1.621 1.816 -1.297 1.00 95.38 247 VAL A CA 1
ATOM 2008 C C . VAL A 1 247 ? 2.153 0.476 -0.826 1.00 95.38 247 VAL A C 1
ATOM 2010 O O . VAL A 1 247 ? 3.351 0.345 -0.558 1.00 95.38 247 VAL A O 1
ATOM 2013 N N . VAL A 1 248 ? 1.275 -0.517 -0.749 1.00 95.12 248 VAL A N 1
ATOM 2014 C CA . VAL A 1 248 ? 1.613 -1.901 -0.422 1.00 95.12 248 VAL A CA 1
ATOM 2015 C C . VAL A 1 248 ? 1.505 -2.725 -1.700 1.00 95.12 248 VAL A C 1
ATOM 2017 O O . VAL A 1 248 ? 0.472 -2.716 -2.362 1.00 95.12 248 VAL A O 1
ATOM 2020 N N . SER A 1 249 ? 2.578 -3.421 -2.065 1.00 93.88 249 SER A N 1
ATOM 2021 C CA . SER A 1 249 ? 2.639 -4.275 -3.255 1.00 93.88 249 SER A CA 1
ATOM 2022 C C . SER A 1 249 ? 2.980 -5.708 -2.870 1.00 93.88 249 SER A C 1
ATOM 2024 O O . SER A 1 249 ? 3.840 -5.931 -2.018 1.00 93.88 249 SER A O 1
ATOM 2026 N N . SER A 1 250 ? 2.331 -6.674 -3.518 1.00 92.19 250 SER A N 1
ATOM 2027 C CA . SER A 1 250 ? 2.666 -8.099 -3.405 1.00 92.19 250 SER A CA 1
ATOM 2028 C C . SER A 1 250 ? 3.900 -8.484 -4.227 1.00 92.19 250 SER A C 1
ATOM 2030 O O . SER A 1 250 ? 4.446 -9.569 -4.046 1.00 92.19 250 SER A O 1
ATOM 2032 N N . PHE A 1 251 ? 4.382 -7.606 -5.113 1.00 89.69 251 PHE A N 1
ATOM 2033 C CA . PHE A 1 251 ? 5.627 -7.834 -5.834 1.00 89.69 251 PHE A CA 1
ATOM 2034 C C . PHE A 1 251 ? 6.830 -7.503 -4.946 1.00 89.69 251 PHE A C 1
ATOM 2036 O O . PHE A 1 251 ? 7.147 -6.338 -4.682 1.00 89.69 251 PHE A O 1
ATOM 2043 N N . VAL A 1 252 ? 7.531 -8.545 -4.499 1.00 85.31 252 VAL A N 1
ATOM 2044 C CA . VAL A 1 252 ? 8.730 -8.417 -3.665 1.00 85.31 252 VAL A CA 1
ATOM 2045 C C . VAL A 1 252 ? 9.982 -8.424 -4.534 1.00 85.31 252 VAL A C 1
ATOM 2047 O O . VAL A 1 252 ? 10.638 -9.445 -4.716 1.00 85.31 252 VAL A O 1
ATOM 2050 N N . GLY A 1 253 ? 10.337 -7.251 -5.059 1.00 76.62 253 GLY A N 1
ATOM 2051 C CA . GLY A 1 253 ? 11.578 -7.078 -5.810 1.00 76.62 253 GLY A CA 1
ATOM 2052 C C . GLY A 1 253 ? 12.831 -7.279 -4.943 1.00 76.62 253 GLY A C 1
ATOM 2053 O O . GLY A 1 253 ? 12.934 -6.763 -3.824 1.00 76.62 253 GLY A O 1
ATOM 2054 N N . GLU A 1 254 ? 13.818 -8.003 -5.471 1.00 73.56 254 GLU A N 1
ATOM 2055 C CA . GLU A 1 254 ? 15.144 -8.138 -4.847 1.00 73.56 254 GLU A CA 1
ATOM 2056 C C . GLU A 1 254 ? 16.087 -7.002 -5.244 1.00 73.56 254 GLU A C 1
ATOM 2058 O O . GLU A 1 254 ? 16.836 -6.477 -4.417 1.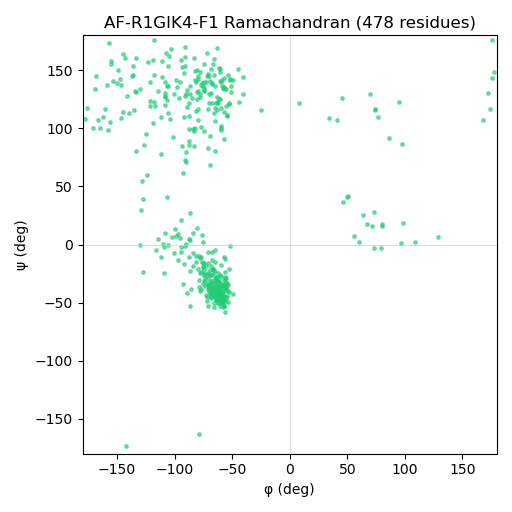00 73.56 254 GLU A O 1
ATOM 2063 N N . HIS A 1 255 ? 16.005 -6.592 -6.509 1.00 73.19 255 HIS A N 1
ATOM 2064 C CA . HIS A 1 255 ? 16.854 -5.576 -7.102 1.00 73.19 255 HIS A CA 1
ATOM 2065 C C . HIS A 1 255 ? 16.030 -4.618 -7.962 1.00 73.19 255 HIS A C 1
ATOM 2067 O O . HIS A 1 255 ? 15.114 -5.023 -8.672 1.00 73.19 255 HIS A O 1
ATOM 2073 N N . THR A 1 256 ? 16.421 -3.345 -7.967 1.00 78.62 256 THR A N 1
ATOM 2074 C CA . THR A 1 256 ? 16.182 -2.500 -9.144 1.00 78.62 256 THR A CA 1
ATOM 2075 C C . THR A 1 256 ? 17.160 -2.905 -10.241 1.00 78.62 256 THR A C 1
ATOM 2077 O O . THR A 1 256 ? 18.268 -3.362 -9.932 1.00 78.62 256 THR A O 1
ATOM 2080 N N . LEU A 1 257 ? 16.808 -2.653 -11.505 1.00 80.38 257 LEU A N 1
ATOM 2081 C CA . LEU A 1 257 ? 17.717 -2.847 -12.641 1.00 80.38 257 LEU A CA 1
ATOM 2082 C C . LEU A 1 257 ? 19.089 -2.199 -12.389 1.00 80.38 257 LEU A C 1
ATOM 2084 O O . LEU A 1 257 ? 20.118 -2.830 -12.609 1.00 80.38 257 LEU A O 1
ATOM 2088 N N . LYS A 1 258 ? 19.105 -0.985 -11.821 1.00 76.62 258 LYS A N 1
ATOM 2089 C CA . LYS A 1 258 ? 20.334 -0.301 -11.406 1.00 76.62 258 LYS A CA 1
ATOM 2090 C C . LYS A 1 258 ? 21.163 -1.147 -10.437 1.00 76.62 258 LYS A C 1
ATOM 2092 O O . LYS A 1 258 ? 22.320 -1.440 -10.713 1.00 76.62 258 LYS A O 1
ATOM 2097 N N . SER A 1 259 ? 20.587 -1.535 -9.297 1.00 75.31 259 SER A N 1
ATOM 2098 C CA . SER A 1 259 ? 21.344 -2.287 -8.283 1.00 75.31 259 SER A CA 1
ATOM 2099 C C . SER A 1 259 ? 21.810 -3.651 -8.782 1.00 75.31 259 SER A C 1
ATOM 2101 O O . SER A 1 259 ? 22.868 -4.120 -8.379 1.00 75.31 259 SER A O 1
ATOM 2103 N N . PHE A 1 260 ? 21.038 -4.273 -9.669 1.00 77.25 260 PHE A N 1
ATOM 2104 C CA . PHE A 1 260 ? 21.405 -5.529 -10.304 1.00 77.25 260 PHE A CA 1
ATOM 2105 C C . PHE A 1 260 ? 22.633 -5.373 -11.205 1.00 77.25 260 PHE A C 1
ATOM 2107 O O . PHE A 1 260 ? 23.566 -6.173 -11.131 1.00 77.25 260 PHE A O 1
ATOM 2114 N N . ILE A 1 261 ? 22.639 -4.319 -12.025 1.00 75.88 261 ILE A N 1
ATOM 2115 C CA . ILE A 1 261 ? 23.756 -3.956 -12.896 1.00 75.88 261 ILE A CA 1
ATOM 2116 C C . ILE A 1 261 ? 25.011 -3.635 -12.066 1.00 75.88 261 ILE A C 1
ATOM 2118 O O . ILE A 1 261 ? 26.100 -4.087 -12.410 1.00 75.88 261 ILE A O 1
ATOM 2122 N N . ASP A 1 262 ? 24.864 -2.913 -10.951 1.00 71.38 262 ASP A N 1
ATOM 2123 C CA . ASP A 1 262 ? 25.992 -2.525 -10.097 1.00 71.38 262 ASP A CA 1
ATOM 2124 C C . ASP A 1 262 ? 26.617 -3.729 -9.352 1.00 71.38 262 ASP A C 1
ATOM 2126 O O . ASP A 1 262 ? 27.842 -3.844 -9.267 1.00 71.38 262 ASP A O 1
ATOM 2130 N N . PHE A 1 263 ? 25.797 -4.644 -8.815 1.00 63.84 263 PHE A N 1
ATOM 2131 C CA . PHE A 1 263 ? 26.243 -5.693 -7.882 1.00 63.84 263 PHE A CA 1
ATOM 2132 C C . PHE A 1 263 ? 26.913 -6.910 -8.540 1.00 63.84 263 PHE A C 1
ATOM 2134 O O . PHE A 1 263 ? 27.682 -7.619 -7.897 1.00 63.84 263 PHE A O 1
ATOM 2141 N N . ARG A 1 264 ? 26.680 -7.164 -9.831 1.00 60.44 264 ARG A N 1
ATOM 2142 C CA . ARG A 1 264 ? 27.281 -8.304 -10.556 1.00 60.44 264 ARG A CA 1
ATOM 2143 C C . ARG A 1 264 ? 28.764 -8.107 -10.923 1.00 60.44 264 ARG A C 1
ATOM 2145 O O . ARG A 1 264 ? 29.327 -8.938 -11.632 1.00 60.44 264 ARG A O 1
ATOM 2152 N N . THR A 1 265 ? 29.406 -7.047 -10.431 1.00 52.72 265 THR A N 1
ATOM 2153 C CA . THR A 1 265 ? 30.831 -6.754 -10.650 1.00 52.72 265 THR A CA 1
ATOM 2154 C C . THR A 1 265 ? 31.617 -7.063 -9.364 1.00 52.72 265 THR A C 1
ATOM 2156 O O . THR A 1 265 ? 31.397 -6.378 -8.366 1.00 52.72 265 THR A O 1
ATOM 2159 N N . PRO A 1 266 ? 32.516 -8.072 -9.325 1.00 41.50 266 PRO A N 1
ATOM 2160 C CA . PRO A 1 266 ? 33.260 -8.436 -8.115 1.00 41.50 266 PRO A CA 1
ATOM 2161 C C . PRO A 1 266 ? 34.007 -7.251 -7.483 1.00 41.50 266 PRO A C 1
ATOM 2163 O O . PRO A 1 266 ? 34.552 -6.402 -8.190 1.00 41.50 266 PRO A O 1
ATOM 2166 N N . THR A 1 267 ? 34.100 -7.242 -6.150 1.00 39.59 267 THR A N 1
ATOM 2167 C CA . THR A 1 267 ? 34.610 -6.159 -5.278 1.00 39.59 267 THR A CA 1
ATOM 2168 C C . THR A 1 267 ? 36.005 -5.628 -5.640 1.00 39.59 267 THR A C 1
ATOM 2170 O O . THR A 1 267 ? 36.342 -4.491 -5.334 1.00 39.59 267 THR A O 1
ATOM 2173 N N . GLN A 1 268 ? 36.797 -6.411 -6.369 1.00 39.75 268 GLN A N 1
ATOM 2174 C CA . GLN A 1 268 ? 38.102 -6.036 -6.927 1.00 39.75 268 GLN A CA 1
ATOM 2175 C C . GLN A 1 268 ? 38.048 -4.959 -8.036 1.00 39.75 268 GLN A C 1
ATOM 2177 O O . GLN A 1 268 ? 39.089 -4.448 -8.440 1.00 39.75 268 GLN A O 1
ATOM 2182 N N . TYR A 1 269 ? 36.852 -4.556 -8.482 1.00 44.47 269 TYR A N 1
ATOM 2183 C CA . TYR A 1 269 ? 36.642 -3.434 -9.409 1.00 44.47 269 TYR A CA 1
ATOM 2184 C C . TYR A 1 269 ? 35.878 -2.250 -8.792 1.00 44.47 269 TYR A C 1
ATOM 2186 O O . TYR A 1 269 ? 35.578 -1.282 -9.494 1.00 44.47 269 TYR A O 1
ATOM 2194 N N . MET A 1 270 ? 35.573 -2.293 -7.489 1.00 39.34 270 MET A N 1
ATOM 2195 C CA . MET A 1 270 ? 34.887 -1.202 -6.802 1.00 39.34 270 MET A CA 1
ATOM 2196 C C . MET A 1 270 ? 35.864 -0.108 -6.373 1.00 39.34 270 MET A C 1
ATOM 2198 O O . MET A 1 270 ? 36.459 -0.138 -5.302 1.00 39.34 270 MET A O 1
ATOM 2202 N N . SER A 1 271 ? 35.939 0.935 -7.185 1.00 45.25 271 SER A N 1
ATOM 2203 C CA . SER A 1 271 ? 35.946 2.288 -6.647 1.00 45.25 271 SER A CA 1
ATOM 2204 C C . SER A 1 271 ? 35.233 3.177 -7.648 1.00 45.25 271 SER A C 1
ATOM 2206 O O . SER A 1 271 ? 35.731 3.373 -8.754 1.00 45.25 271 SER A O 1
ATOM 2208 N N . LEU A 1 272 ? 34.031 3.635 -7.292 1.00 37.78 272 LEU A N 1
ATOM 2209 C CA . LEU A 1 272 ? 33.611 5.033 -7.390 1.00 37.78 272 LEU A CA 1
ATOM 2210 C C . LEU A 1 272 ? 32.144 5.201 -6.963 1.00 37.78 272 LEU A C 1
ATOM 2212 O O . LEU A 1 272 ? 31.303 4.319 -7.107 1.00 37.78 272 LEU A O 1
ATOM 2216 N N . SER A 1 273 ? 31.921 6.382 -6.401 1.00 38.16 273 SER A N 1
ATOM 2217 C CA . SER A 1 273 ? 30.752 6.952 -5.738 1.00 38.16 273 SER A CA 1
ATOM 2218 C C . SER A 1 273 ? 29.387 6.755 -6.400 1.00 38.16 273 SER A C 1
ATOM 2220 O O . SER A 1 273 ? 29.256 6.759 -7.619 1.00 38.16 273 SER A O 1
ATOM 2222 N N . THR A 1 274 ? 28.375 6.728 -5.532 1.00 40.00 274 THR A N 1
ATOM 2223 C CA . THR A 1 274 ? 26.933 6.905 -5.740 1.00 40.00 274 THR A CA 1
ATOM 2224 C C . THR A 1 274 ? 26.580 7.725 -6.989 1.00 40.00 274 THR A C 1
ATOM 2226 O O . THR A 1 274 ? 26.885 8.914 -7.066 1.00 40.00 274 THR A O 1
ATOM 2229 N N . PHE A 1 275 ? 25.906 7.089 -7.951 1.00 43.62 275 PHE A N 1
ATOM 2230 C CA . PHE A 1 275 ? 25.357 7.727 -9.152 1.00 43.62 275 PHE A CA 1
ATOM 2231 C C . PHE A 1 275 ? 23.828 7.808 -9.069 1.00 43.62 275 PHE A C 1
ATOM 2233 O O . PHE A 1 275 ? 23.162 6.794 -8.847 1.00 43.62 275 PHE A O 1
ATOM 2240 N N . ASP A 1 276 ? 23.304 9.017 -9.272 1.00 38.19 276 ASP A N 1
ATOM 2241 C CA . ASP A 1 276 ? 21.880 9.351 -9.361 1.00 38.19 276 ASP A CA 1
ATOM 2242 C C . ASP A 1 276 ? 21.419 9.269 -10.830 1.00 38.19 276 ASP A C 1
ATOM 2244 O O . ASP A 1 276 ? 22.047 9.851 -11.715 1.00 38.19 276 ASP A O 1
ATOM 2248 N N . PHE A 1 277 ? 20.339 8.526 -11.086 1.00 40.22 277 PHE A N 1
ATOM 2249 C CA . PHE A 1 277 ? 19.721 8.362 -12.410 1.00 40.22 277 PHE A CA 1
ATOM 2250 C C . PHE A 1 277 ? 18.694 9.462 -12.729 1.00 40.22 277 PHE A C 1
ATOM 2252 O O . PHE A 1 277 ? 18.072 9.429 -13.786 1.00 40.22 277 PHE A O 1
ATOM 2259 N N . GLY A 1 278 ? 18.523 10.455 -11.851 1.00 35.47 278 GLY A N 1
ATOM 2260 C CA . GLY A 1 278 ? 17.640 11.592 -12.107 1.00 35.47 278 GLY A CA 1
ATOM 2261 C C . GLY A 1 278 ? 16.157 11.305 -11.860 1.00 35.47 278 GLY A C 1
ATOM 2262 O O . GLY A 1 278 ? 15.319 12.093 -12.283 1.00 35.47 278 GLY A O 1
ATOM 2263 N N . PHE A 1 279 ? 15.821 10.238 -11.126 1.00 41.22 279 PHE A N 1
ATOM 2264 C CA . PHE A 1 279 ? 14.442 9.928 -10.715 1.00 41.22 279 PHE A CA 1
ATOM 2265 C C . PHE A 1 279 ? 13.918 10.824 -9.570 1.00 41.22 279 PHE A C 1
ATOM 2267 O O . PHE A 1 279 ? 12.794 10.652 -9.118 1.00 41.22 279 PHE A O 1
ATOM 2274 N N . ASN A 1 280 ? 14.707 11.796 -9.096 1.00 33.44 280 ASN A N 1
ATOM 2275 C CA . ASN A 1 280 ? 14.373 12.668 -7.959 1.00 33.44 280 ASN A CA 1
ATOM 2276 C C . ASN A 1 280 ? 13.549 13.918 -8.327 1.00 33.44 280 ASN A C 1
ATOM 2278 O O . ASN A 1 280 ? 13.635 14.936 -7.638 1.00 33.44 280 ASN A O 1
ATOM 2282 N N . LYS A 1 281 ? 12.757 13.890 -9.404 1.00 35.91 281 LYS A N 1
ATOM 2283 C CA . LYS A 1 281 ? 11.817 14.979 -9.705 1.00 35.91 281 LYS A CA 1
ATOM 2284 C C . LYS A 1 281 ? 10.389 14.518 -9.454 1.00 35.91 281 LYS A C 1
ATOM 2286 O O . LYS A 1 281 ? 9.996 13.461 -9.933 1.00 35.91 281 LYS A O 1
ATOM 2291 N N . ALA A 1 282 ? 9.648 15.333 -8.705 1.00 36.78 282 ALA A N 1
ATOM 2292 C CA . ALA A 1 282 ? 8.209 15.181 -8.538 1.00 36.78 282 ALA A CA 1
ATOM 2293 C C . ALA A 1 282 ? 7.528 15.081 -9.917 1.00 36.78 282 ALA A C 1
ATOM 2295 O O . ALA A 1 282 ? 7.982 15.764 -10.849 1.00 36.78 282 ALA A O 1
ATOM 2296 N N . PRO A 1 283 ? 6.483 14.247 -10.064 1.00 41.34 283 PRO A N 1
ATOM 2297 C CA . PRO A 1 283 ? 5.720 14.188 -11.300 1.00 41.34 283 PRO A CA 1
ATOM 2298 C C . PRO A 1 283 ? 5.162 15.579 -11.619 1.00 41.34 283 PRO A C 1
ATOM 2300 O O . PRO A 1 283 ? 4.723 16.321 -10.740 1.00 41.34 283 PRO A O 1
ATOM 2303 N N . ALA A 1 284 ? 5.267 15.978 -12.885 1.00 37.56 284 ALA A N 1
ATOM 2304 C CA . ALA A 1 284 ? 4.616 17.188 -13.358 1.00 37.56 284 ALA A CA 1
ATOM 2305 C C . ALA A 1 284 ? 3.112 16.917 -13.493 1.00 37.56 284 ALA A C 1
ATOM 2307 O O . ALA A 1 284 ? 2.724 15.851 -13.965 1.00 37.56 284 ALA A O 1
ATOM 2308 N N . LYS A 1 285 ? 2.294 17.900 -13.101 1.00 38.28 285 LYS A N 1
ATOM 2309 C CA . LYS A 1 285 ? 0.828 17.843 -13.176 1.00 38.28 285 LYS A CA 1
ATOM 2310 C C . LYS A 1 285 ? 0.364 17.425 -14.579 1.00 38.28 285 LYS A C 1
ATOM 2312 O O . LYS A 1 285 ? 0.873 17.989 -15.555 1.00 38.28 285 LYS A O 1
ATOM 2317 N N . PRO A 1 286 ? -0.617 16.519 -14.708 1.00 53.03 286 PRO A N 1
ATOM 2318 C CA . PRO A 1 286 ? -1.146 16.164 -16.009 1.00 53.03 286 PRO A CA 1
ATOM 2319 C C . PRO A 1 286 ? -2.110 17.258 -16.478 1.00 53.03 286 PRO A C 1
ATOM 2321 O O . PRO A 1 286 ? -3.026 17.639 -15.754 1.00 53.03 286 PRO A O 1
ATOM 2324 N N . ASN A 1 287 ? -1.885 17.783 -17.683 1.00 50.25 287 ASN A N 1
ATOM 2325 C CA . ASN A 1 287 ? -2.929 17.957 -18.696 1.00 50.25 287 ASN A CA 1
ATOM 2326 C C . ASN A 1 287 ? -2.305 18.309 -20.060 1.00 50.25 287 ASN A C 1
ATOM 2328 O O . ASN A 1 287 ? -1.267 18.962 -20.137 1.00 50.25 287 ASN A O 1
ATOM 2332 N N . ASP A 1 288 ? -2.944 17.793 -21.113 1.00 40.06 288 ASP A N 1
ATOM 2333 C CA . ASP A 1 288 ? -2.656 17.883 -22.560 1.00 40.06 288 ASP A CA 1
ATOM 2334 C C . ASP A 1 288 ? -1.458 17.089 -23.132 1.00 40.06 288 ASP A C 1
ATOM 2336 O O . ASP A 1 288 ? -1.275 17.041 -24.348 1.00 40.06 288 ASP A O 1
ATOM 2340 N N . ALA A 1 289 ? -0.682 16.384 -22.301 1.00 50.50 289 ALA A N 1
ATOM 2341 C CA . ALA A 1 289 ? 0.575 15.729 -22.694 1.00 50.50 289 ALA A CA 1
ATOM 2342 C C . ALA A 1 289 ? 0.505 14.210 -22.977 1.00 50.50 289 ALA A C 1
ATOM 2344 O O . ALA A 1 289 ? 1.549 13.573 -23.048 1.00 50.50 289 ALA A O 1
ATOM 2345 N N . LEU A 1 290 ? -0.671 13.587 -23.124 1.00 49.50 290 LEU A N 1
ATOM 2346 C CA . LEU A 1 290 ? -0.751 12.114 -23.198 1.00 49.50 290 LEU A CA 1
ATOM 2347 C C . LEU A 1 290 ? -0.010 11.533 -24.423 1.00 49.50 290 LEU A C 1
ATOM 2349 O O . LEU A 1 290 ? 0.808 10.633 -24.281 1.00 49.50 290 LEU A O 1
ATOM 2353 N N . ALA A 1 291 ? -0.201 12.114 -25.613 1.00 47.62 291 ALA A N 1
ATOM 2354 C CA . ALA A 1 291 ? 0.483 11.655 -26.829 1.00 47.62 291 ALA A CA 1
ATOM 2355 C C . ALA A 1 291 ? 1.975 12.041 -26.869 1.00 47.62 291 ALA A C 1
ATOM 2357 O O . ALA A 1 291 ? 2.795 11.314 -27.424 1.00 47.62 291 ALA A O 1
ATOM 2358 N N . THR A 1 292 ? 2.355 13.181 -26.277 1.00 56.50 292 THR A N 1
ATOM 2359 C CA . THR A 1 292 ? 3.768 13.576 -26.148 1.00 56.50 292 THR A CA 1
ATOM 2360 C C . THR A 1 292 ? 4.495 12.765 -25.071 1.00 56.50 292 THR A C 1
ATOM 2362 O O . THR A 1 292 ? 5.706 12.564 -25.201 1.00 56.50 292 THR A O 1
ATOM 2365 N N . SER A 1 293 ? 3.772 12.256 -24.065 1.00 69.06 293 SER A N 1
ATOM 2366 C CA . SER A 1 293 ? 4.277 11.337 -23.039 1.00 69.06 293 SER A CA 1
ATOM 2367 C C . SER A 1 293 ? 4.671 10.002 -23.649 1.00 69.06 293 SER A C 1
ATOM 2369 O O . SER A 1 293 ? 5.818 9.605 -23.484 1.00 69.06 293 SER A O 1
ATOM 2371 N N . ASP A 1 294 ? 3.809 9.370 -24.452 1.00 80.56 294 ASP A N 1
ATOM 2372 C CA . ASP A 1 294 ? 4.089 8.037 -25.011 1.00 80.56 294 ASP A CA 1
ATOM 2373 C C . ASP A 1 294 ? 5.394 8.005 -25.824 1.00 80.56 294 ASP A C 1
ATOM 2375 O O . ASP A 1 294 ? 6.240 7.120 -25.669 1.00 80.56 294 ASP A O 1
ATOM 2379 N N . PHE A 1 295 ? 5.621 9.016 -26.668 1.00 89.38 295 PHE A N 1
ATOM 2380 C CA . PHE A 1 295 ? 6.869 9.124 -27.426 1.00 89.38 295 PHE A CA 1
ATOM 2381 C C . PHE A 1 295 ? 8.073 9.454 -26.534 1.00 89.38 295 PHE A C 1
ATOM 2383 O O . PHE A 1 295 ? 9.202 9.060 -26.851 1.00 89.38 295 PHE A O 1
ATOM 2390 N N . ALA A 1 296 ? 7.885 10.202 -25.443 1.00 88.75 296 ALA A N 1
ATOM 2391 C CA . ALA A 1 296 ? 8.936 10.459 -24.458 1.00 88.75 296 ALA A CA 1
ATOM 2392 C C . ALA A 1 296 ? 9.277 9.197 -23.642 1.00 88.75 296 ALA A C 1
ATOM 2394 O O . ALA A 1 296 ? 10.454 8.960 -23.353 1.00 88.75 296 ALA A O 1
ATOM 2395 N N . ASP A 1 297 ? 8.290 8.352 -23.355 1.00 89.25 297 ASP A N 1
ATOM 2396 C CA . ASP A 1 297 ? 8.461 7.057 -22.701 1.00 89.25 297 ASP A CA 1
ATOM 2397 C C . ASP A 1 297 ? 9.225 6.088 -23.605 1.00 89.25 297 ASP A C 1
ATOM 2399 O O . ASP A 1 297 ? 10.186 5.465 -23.154 1.00 89.25 297 ASP A O 1
ATOM 2403 N N . VAL A 1 298 ? 8.914 6.042 -24.908 1.00 94.94 298 VAL A N 1
ATOM 2404 C CA . VAL A 1 298 ? 9.692 5.262 -25.891 1.00 94.94 298 VAL A CA 1
ATOM 2405 C C . VAL A 1 298 ? 11.146 5.739 -25.965 1.00 94.94 298 VAL A C 1
ATOM 2407 O O . VAL A 1 298 ? 12.064 4.915 -25.982 1.00 94.94 298 VAL A O 1
ATOM 2410 N N . PHE A 1 299 ? 11.387 7.054 -25.956 1.00 94.56 299 PHE A N 1
ATOM 2411 C CA . PHE A 1 299 ? 12.749 7.600 -25.916 1.00 94.56 299 PHE A CA 1
ATOM 2412 C C . PHE A 1 299 ? 13.494 7.162 -24.650 1.00 94.56 299 PHE A C 1
ATOM 2414 O O . PHE A 1 299 ? 14.646 6.718 -24.709 1.00 94.56 299 PHE A O 1
ATOM 2421 N N . SER A 1 300 ? 12.829 7.262 -23.499 1.00 91.38 300 SER A N 1
ATOM 2422 C CA . SER A 1 300 ? 13.387 6.877 -22.202 1.00 91.38 300 SER A CA 1
ATOM 2423 C C . SER A 1 300 ? 13.674 5.375 -22.142 1.00 91.38 300 SER A C 1
ATOM 2425 O O . SER A 1 300 ? 14.754 4.973 -21.707 1.00 91.38 300 SER A O 1
ATOM 2427 N N . LEU A 1 301 ? 12.775 4.546 -22.677 1.00 93.25 301 LEU A N 1
ATOM 2428 C CA . LEU A 1 301 ? 12.964 3.104 -22.818 1.00 93.25 301 LEU A CA 1
ATOM 2429 C C . LEU A 1 301 ? 14.163 2.777 -23.719 1.00 93.25 301 LEU A C 1
ATOM 2431 O O . LEU A 1 301 ? 14.952 1.894 -23.388 1.00 93.25 301 LEU A O 1
ATOM 2435 N N . GLY A 1 302 ? 14.360 3.526 -24.808 1.00 95.06 302 GLY A N 1
ATOM 2436 C CA . GLY A 1 302 ? 15.527 3.379 -25.684 1.00 95.06 302 GLY A CA 1
ATOM 2437 C C . GLY A 1 302 ? 16.839 3.670 -24.949 1.00 95.06 302 GLY A C 1
ATOM 2438 O O . GLY A 1 302 ? 17.821 2.943 -25.105 1.00 95.06 302 GLY A O 1
ATOM 2439 N N . CYS A 1 303 ? 16.846 4.679 -24.075 1.00 92.69 303 CYS A N 1
ATOM 2440 C CA . CYS A 1 303 ? 17.989 4.972 -23.209 1.00 92.69 303 CYS A CA 1
ATOM 2441 C C . CYS A 1 303 ? 18.260 3.834 -22.207 1.00 92.69 303 CYS A C 1
ATOM 2443 O O . CYS A 1 303 ? 19.413 3.434 -22.043 1.00 92.69 303 CYS A O 1
ATOM 2445 N N . ILE A 1 304 ? 17.212 3.264 -21.599 1.00 91.44 304 ILE A N 1
ATOM 2446 C CA . ILE A 1 304 ? 17.321 2.108 -20.690 1.00 91.44 304 ILE A CA 1
ATOM 2447 C C . ILE A 1 304 ? 17.872 0.880 -21.428 1.00 91.44 304 ILE A C 1
ATOM 2449 O O . ILE A 1 304 ? 18.752 0.193 -20.912 1.00 91.44 304 ILE A O 1
ATOM 2453 N N . PHE A 1 305 ? 17.410 0.611 -22.651 1.00 93.56 305 PHE A N 1
ATOM 2454 C CA . PHE A 1 305 ? 17.943 -0.479 -23.474 1.00 93.56 305 PHE A CA 1
ATOM 2455 C C . PHE A 1 305 ? 19.424 -0.277 -23.785 1.00 93.56 305 PHE A C 1
ATOM 2457 O O . PHE A 1 305 ? 20.192 -1.237 -23.749 1.00 93.56 305 PHE A O 1
ATOM 2464 N N . LEU A 1 306 ? 19.859 0.961 -24.021 1.00 92.19 306 LEU A N 1
ATOM 2465 C CA . LEU A 1 306 ? 21.272 1.259 -24.235 1.00 92.19 306 LEU A CA 1
ATOM 2466 C C . LEU A 1 306 ? 22.120 1.016 -22.975 1.00 92.19 306 LEU A C 1
ATOM 2468 O O . LEU A 1 306 ? 23.239 0.511 -23.092 1.00 92.19 306 LEU A O 1
ATOM 2472 N N . ASP A 1 307 ? 21.593 1.300 -21.781 1.00 87.06 307 ASP A N 1
ATOM 2473 C CA . ASP A 1 307 ? 22.238 0.938 -20.511 1.00 87.06 307 ASP A CA 1
ATOM 2474 C C . ASP A 1 307 ? 22.333 -0.591 -20.343 1.00 87.06 307 ASP A C 1
ATOM 2476 O O . ASP A 1 307 ? 23.400 -1.110 -19.996 1.00 87.06 307 ASP A O 1
ATOM 2480 N N . ILE A 1 308 ? 21.259 -1.328 -20.658 1.00 88.50 308 ILE A N 1
ATOM 2481 C CA . ILE A 1 308 ? 21.231 -2.801 -20.617 1.00 88.50 308 ILE A CA 1
ATOM 2482 C C . ILE A 1 308 ? 22.261 -3.389 -21.590 1.00 88.50 308 ILE A C 1
ATOM 2484 O O . ILE A 1 308 ? 23.090 -4.201 -21.181 1.00 88.50 308 ILE A O 1
ATOM 2488 N N . LEU A 1 309 ? 22.268 -2.952 -22.852 1.00 90.00 309 LEU A N 1
ATOM 2489 C CA . LEU A 1 309 ? 23.210 -3.424 -23.872 1.00 90.00 309 LEU A CA 1
ATOM 2490 C C . LEU A 1 309 ? 24.657 -3.069 -23.512 1.00 90.00 309 LEU A C 1
ATOM 2492 O O . LEU A 1 309 ? 25.555 -3.900 -23.648 1.00 90.00 309 LEU A O 1
ATOM 2496 N N . THR A 1 310 ? 24.891 -1.869 -22.974 1.00 88.62 310 THR A N 1
ATOM 2497 C CA . THR A 1 310 ? 26.210 -1.471 -22.462 1.00 88.62 310 THR A CA 1
ATOM 2498 C C . THR A 1 310 ? 26.685 -2.422 -21.373 1.00 88.62 310 THR A C 1
ATOM 2500 O O . THR A 1 310 ? 27.839 -2.861 -21.395 1.00 88.62 310 THR A O 1
ATOM 2503 N N . PHE A 1 311 ? 25.815 -2.744 -20.413 1.00 85.06 311 PHE A N 1
ATOM 2504 C CA . PHE A 1 311 ? 26.139 -3.709 -19.375 1.00 85.06 311 PHE A CA 1
ATOM 2505 C C . PHE A 1 311 ? 26.394 -5.094 -19.974 1.00 85.06 311 PHE A C 1
ATOM 2507 O O . PHE A 1 311 ? 27.409 -5.699 -19.651 1.00 85.06 311 PHE A O 1
ATOM 2514 N N . MET A 1 312 ? 25.544 -5.581 -20.880 1.00 81.88 312 MET A N 1
ATOM 2515 C CA . MET A 1 312 ? 25.702 -6.897 -21.503 1.00 81.88 312 MET A CA 1
ATOM 2516 C C . MET A 1 312 ? 27.039 -7.043 -22.238 1.00 81.88 312 MET A C 1
ATOM 2518 O O . MET A 1 312 ? 27.704 -8.059 -22.044 1.00 81.88 312 MET A O 1
ATOM 2522 N N . ILE A 1 313 ? 27.451 -6.025 -22.996 1.00 83.00 313 ILE A N 1
ATOM 2523 C CA . ILE A 1 313 ? 28.638 -6.063 -23.863 1.00 83.00 313 ILE A CA 1
ATOM 2524 C C . ILE A 1 313 ? 29.908 -5.685 -23.095 1.00 83.00 313 ILE A C 1
ATOM 2526 O O . ILE A 1 313 ? 30.888 -6.420 -23.095 1.00 83.00 313 ILE A O 1
ATOM 2530 N N . LYS A 1 314 ? 29.917 -4.541 -22.400 1.00 77.12 314 LYS A N 1
ATOM 2531 C CA . LYS A 1 314 ? 31.142 -4.005 -21.777 1.00 77.12 314 LYS A CA 1
ATOM 2532 C C . LYS A 1 314 ? 31.291 -4.339 -20.297 1.00 77.12 314 LYS A C 1
ATOM 2534 O O . LYS A 1 314 ? 32.354 -4.072 -19.738 1.00 77.12 314 LYS A O 1
ATOM 2539 N N . LYS A 1 315 ? 30.229 -4.816 -19.635 1.00 73.88 315 LYS A N 1
ATOM 2540 C CA . LYS A 1 315 ? 30.151 -5.038 -18.173 1.00 73.88 315 LYS A CA 1
ATOM 2541 C C . LYS A 1 315 ? 30.461 -3.793 -17.316 1.00 73.88 315 LYS A C 1
ATOM 2543 O O . LYS A 1 315 ? 30.572 -3.897 -16.101 1.00 73.88 315 LYS A O 1
ATOM 2548 N N . LYS A 1 316 ? 30.612 -2.609 -17.929 1.00 77.06 316 LYS A N 1
ATOM 2549 C CA . LYS A 1 316 ? 31.030 -1.348 -17.289 1.00 77.06 316 LYS A CA 1
ATOM 2550 C C . LYS A 1 316 ? 30.121 -0.186 -17.718 1.00 77.06 316 LYS A C 1
ATOM 2552 O O . LYS A 1 316 ? 30.509 0.606 -18.578 1.00 77.06 316 LYS A O 1
ATOM 2557 N N . PRO A 1 317 ? 28.928 -0.047 -17.115 1.00 77.75 317 PRO A N 1
ATOM 2558 C CA . PRO A 1 317 ? 27.982 1.031 -17.430 1.00 77.75 317 PRO A CA 1
ATOM 2559 C C . PRO A 1 317 ? 28.572 2.438 -17.251 1.00 77.75 317 PRO A C 1
ATOM 2561 O O . PRO A 1 317 ? 28.220 3.373 -17.967 1.00 77.75 317 PRO A O 1
ATOM 2564 N N . THR A 1 318 ? 29.526 2.590 -16.329 1.00 81.31 318 THR A N 1
ATOM 2565 C CA . THR A 1 318 ? 30.200 3.866 -16.042 1.00 81.31 318 THR A CA 1
ATOM 2566 C C . THR A 1 318 ? 30.940 4.447 -17.249 1.00 81.31 318 THR A C 1
ATOM 2568 O O . THR A 1 318 ? 31.063 5.666 -17.354 1.00 81.31 318 THR A O 1
ATOM 2571 N N . GLU A 1 319 ? 31.396 3.614 -18.187 1.00 83.19 319 GLU A N 1
ATOM 2572 C CA . GLU A 1 319 ? 32.072 4.071 -19.407 1.00 83.19 319 GLU A CA 1
ATOM 2573 C C . GLU A 1 319 ? 31.114 4.797 -20.355 1.00 83.19 319 GLU A C 1
ATOM 2575 O O . GLU A 1 319 ? 31.483 5.816 -20.939 1.00 83.19 319 GLU A O 1
ATOM 2580 N N . PHE A 1 320 ? 29.863 4.343 -20.442 1.00 86.38 320 PHE A N 1
ATOM 2581 C CA . PHE A 1 320 ? 28.852 5.029 -21.239 1.00 86.38 320 PHE A CA 1
ATOM 2582 C C . PHE A 1 320 ? 28.514 6.401 -20.651 1.00 86.38 320 PHE A C 1
ATOM 2584 O O . PHE A 1 320 ? 28.472 7.399 -21.372 1.00 86.38 320 PHE A O 1
ATOM 2591 N N . VAL A 1 321 ? 28.370 6.486 -19.325 1.00 83.31 321 VAL A N 1
ATOM 2592 C CA . VAL A 1 321 ? 28.133 7.763 -18.632 1.00 83.31 321 VAL A CA 1
ATOM 2593 C C . VAL A 1 321 ? 29.281 8.745 -18.884 1.00 83.31 321 VAL A C 1
ATOM 2595 O O . VAL A 1 321 ? 29.039 9.909 -19.218 1.00 83.31 321 VAL A O 1
ATOM 2598 N N . LYS A 1 322 ? 30.538 8.291 -18.776 1.00 85.12 322 LYS A N 1
ATOM 2599 C CA . LYS A 1 322 ? 31.713 9.115 -19.101 1.00 85.12 322 LYS A CA 1
ATOM 2600 C C . LYS A 1 322 ? 31.668 9.583 -20.551 1.00 85.12 322 LYS A C 1
ATOM 2602 O O . LYS A 1 322 ? 31.818 10.777 -20.790 1.00 85.12 322 LYS A O 1
ATOM 2607 N N . HIS A 1 323 ? 31.412 8.679 -21.500 1.00 86.62 323 HIS A N 1
ATOM 2608 C CA . HIS A 1 323 ? 31.314 9.004 -22.927 1.00 86.62 323 HIS A CA 1
ATOM 2609 C C . HIS A 1 323 ? 30.258 10.080 -23.195 1.00 86.62 323 HIS A C 1
ATOM 2611 O O . HIS A 1 323 ? 30.567 11.107 -23.805 1.00 86.62 323 HIS A O 1
ATOM 2617 N N . ARG A 1 324 ? 29.044 9.901 -22.657 1.00 86.06 324 ARG A N 1
ATOM 2618 C CA . ARG A 1 324 ? 27.923 10.845 -22.784 1.00 86.06 324 ARG A CA 1
ATOM 2619 C C . ARG A 1 324 ? 28.231 12.220 -22.192 1.00 86.06 324 ARG A C 1
ATOM 2621 O O . ARG A 1 324 ? 27.802 13.221 -22.744 1.00 86.06 324 ARG A O 1
ATOM 2628 N N . THR A 1 325 ? 28.969 12.278 -21.086 1.00 82.25 325 THR A N 1
ATOM 2629 C CA . THR A 1 325 ? 29.271 13.533 -20.373 1.00 82.25 325 THR A CA 1
ATOM 2630 C C . THR A 1 325 ? 30.553 14.224 -20.847 1.00 82.25 325 THR A C 1
ATOM 2632 O O . THR A 1 325 ? 30.906 15.294 -20.333 1.00 82.25 325 THR A O 1
ATOM 2635 N N . THR A 1 326 ? 31.254 13.654 -21.837 1.00 81.50 326 THR A N 1
ATOM 2636 C CA . THR A 1 326 ? 32.429 14.292 -22.442 1.00 81.50 326 THR A CA 1
ATOM 2637 C C . THR A 1 326 ? 32.044 15.593 -23.147 1.00 81.50 326 THR A C 1
ATOM 2639 O O . THR A 1 326 ? 31.239 15.610 -24.077 1.00 81.50 326 THR A O 1
ATOM 2642 N N . LYS A 1 327 ? 32.658 16.706 -22.726 1.00 68.50 327 LYS A N 1
ATOM 2643 C CA . LYS A 1 327 ? 32.413 18.028 -23.318 1.00 68.50 327 LYS A CA 1
ATOM 2644 C C . LYS A 1 327 ? 32.696 18.013 -24.820 1.00 68.50 327 LYS A C 1
ATOM 2646 O O . LYS A 1 327 ? 33.769 17.582 -25.248 1.00 68.50 327 LYS A O 1
ATOM 2651 N N . HIS A 1 328 ? 31.787 18.580 -25.609 1.00 58.50 328 HIS A N 1
ATOM 2652 C CA . HIS A 1 328 ? 32.132 19.031 -26.952 1.00 58.50 328 HIS A CA 1
ATOM 2653 C C . HIS A 1 328 ? 33.198 20.129 -26.824 1.00 58.50 328 HIS A C 1
ATOM 2655 O O . HIS A 1 328 ? 32.999 21.127 -26.130 1.00 58.50 328 HIS A O 1
ATOM 2661 N N . LYS A 1 329 ? 34.368 19.936 -27.446 1.00 50.91 329 LYS A N 1
ATOM 2662 C CA . LYS A 1 329 ? 35.408 20.970 -27.525 1.00 50.91 329 LYS A CA 1
ATOM 2663 C C . LYS A 1 329 ? 34.940 22.074 -28.479 1.00 50.91 329 LYS A C 1
ATOM 2665 O O . LYS A 1 329 ? 35.317 22.084 -29.643 1.00 50.91 329 LYS A O 1
ATOM 2670 N N . THR A 1 330 ? 34.134 23.014 -27.998 1.00 48.09 330 THR A N 1
ATOM 2671 C CA . THR A 1 330 ? 33.963 24.315 -28.659 1.00 48.09 330 THR A CA 1
ATOM 2672 C C . THR A 1 330 ? 35.045 25.273 -28.147 1.00 48.09 330 THR A C 1
ATOM 2674 O O . THR A 1 330 ? 35.116 25.487 -26.930 1.00 48.09 330 THR A O 1
ATOM 2677 N N . PRO A 1 331 ? 35.901 25.846 -29.015 1.00 41.19 331 PRO A N 1
ATOM 2678 C CA . PRO A 1 331 ? 36.903 26.822 -28.593 1.00 41.19 331 PRO A CA 1
ATOM 2679 C C . PRO A 1 331 ? 36.209 28.048 -27.979 1.00 41.19 331 PRO A C 1
ATOM 2681 O O . PRO A 1 331 ? 35.345 28.643 -28.615 1.00 41.19 331 PRO A O 1
ATOM 2684 N N . GLY A 1 332 ? 36.569 28.429 -26.748 1.00 56.28 332 GLY A N 1
ATOM 2685 C CA . GLY A 1 332 ? 36.217 29.745 -26.186 1.00 56.28 332 GLY A CA 1
ATOM 2686 C C . GLY A 1 332 ? 35.166 29.812 -25.068 1.00 56.28 332 GLY A C 1
ATOM 2687 O O . GLY A 1 332 ? 34.898 30.910 -24.594 1.00 56.28 332 GLY A O 1
ATOM 2688 N N . LYS A 1 333 ? 34.599 28.699 -24.576 1.00 50.59 333 LYS A N 1
ATOM 2689 C CA . LYS A 1 333 ? 33.662 28.730 -23.428 1.00 50.59 333 LYS A CA 1
ATOM 2690 C C . LYS A 1 333 ? 34.094 27.773 -22.312 1.00 50.59 333 LYS A C 1
ATOM 2692 O O . LYS A 1 333 ? 33.674 26.621 -22.241 1.00 50.59 333 LYS A O 1
ATOM 2697 N N . SER A 1 334 ? 34.975 28.258 -21.438 1.00 47.38 334 SER A N 1
ATOM 2698 C CA . SER A 1 334 ? 35.310 27.583 -20.181 1.00 47.38 334 SER A CA 1
ATOM 2699 C C . SER A 1 334 ? 34.230 27.895 -19.144 1.00 47.38 334 SER A C 1
ATOM 2701 O O . SER A 1 334 ? 33.952 29.064 -18.898 1.00 47.38 334 SER A O 1
ATOM 2703 N N . GLY A 1 335 ? 33.625 26.866 -18.539 1.00 52.84 335 GLY A N 1
ATOM 2704 C CA . GLY A 1 335 ? 32.957 27.037 -17.241 1.00 52.84 335 GLY A CA 1
ATOM 2705 C C . GLY A 1 335 ? 31.518 26.548 -17.061 1.00 52.84 335 GLY A C 1
ATOM 2706 O O . GLY A 1 335 ? 30.984 26.776 -15.985 1.00 52.84 335 GLY A O 1
ATOM 2707 N N . SER A 1 336 ? 30.882 25.849 -18.010 1.00 52.88 336 SER A N 1
ATOM 2708 C CA . SER A 1 336 ? 29.590 25.191 -17.717 1.00 52.88 336 SER A CA 1
ATOM 2709 C C . SER A 1 336 ? 29.785 23.722 -17.321 1.00 52.88 336 SER A C 1
ATOM 2711 O O . SER A 1 336 ? 30.632 23.023 -17.901 1.00 52.88 336 SER A O 1
ATOM 2713 N N . ARG A 1 337 ? 29.017 23.252 -16.326 1.00 56.66 337 ARG A N 1
ATOM 2714 C CA . ARG A 1 337 ? 28.810 21.816 -16.053 1.00 56.66 337 ARG A CA 1
ATOM 2715 C C . ARG A 1 337 ? 28.395 21.151 -17.373 1.00 56.66 337 ARG A C 1
ATOM 2717 O O . ARG A 1 337 ? 27.559 21.704 -18.083 1.00 56.66 337 ARG A O 1
ATOM 2724 N N . SER A 1 338 ? 29.024 20.031 -17.744 1.00 61.56 338 SER A N 1
ATOM 2725 C CA . SER A 1 338 ? 28.623 19.304 -18.954 1.00 61.56 338 SER A CA 1
ATOM 2726 C C . SER A 1 338 ? 27.198 18.798 -18.772 1.00 61.56 338 SER A C 1
ATOM 2728 O O . SER A 1 338 ? 26.888 18.168 -17.761 1.00 61.56 338 SER A O 1
ATOM 2730 N N . ASP A 1 339 ? 26.332 19.113 -19.732 1.00 64.75 339 ASP A N 1
ATOM 2731 C CA . ASP A 1 339 ? 24.979 18.579 -19.759 1.00 64.75 339 ASP A CA 1
ATOM 2732 C C . ASP A 1 339 ? 25.060 17.053 -19.877 1.00 64.75 339 ASP A C 1
ATOM 2734 O O . ASP A 1 339 ? 25.744 16.515 -20.747 1.00 64.75 339 ASP A O 1
ATOM 2738 N N . SER A 1 340 ? 24.410 16.366 -18.945 1.00 69.69 340 SER A N 1
ATOM 2739 C CA . SER A 1 340 ? 24.375 14.908 -18.864 1.00 69.69 340 SER A CA 1
ATOM 2740 C C . SER A 1 340 ? 22.998 14.362 -19.249 1.00 69.69 340 SER A C 1
ATOM 2742 O O . SER A 1 340 ? 22.720 13.184 -19.070 1.00 69.69 340 SER A O 1
ATOM 2744 N N . SER A 1 341 ? 22.103 15.181 -19.783 1.00 76.69 341 SER A N 1
ATOM 2745 C CA . SER A 1 341 ? 20.839 14.681 -20.305 1.00 76.69 341 SER A CA 1
ATOM 2746 C C . SER A 1 341 ? 21.061 13.864 -21.587 1.00 76.69 341 SER A C 1
ATOM 2748 O O . SER A 1 341 ? 21.962 14.138 -22.383 1.00 76.69 341 SER A O 1
ATOM 2750 N N . PHE A 1 342 ? 20.260 12.814 -21.788 1.00 81.81 342 PHE A N 1
ATOM 2751 C CA . PHE A 1 342 ? 20.340 11.980 -22.993 1.00 81.81 342 PHE A CA 1
ATOM 2752 C C . PHE A 1 342 ? 19.908 12.756 -24.245 1.00 81.81 342 PHE A C 1
ATOM 2754 O O . PHE A 1 342 ? 20.584 12.694 -25.270 1.00 81.81 342 PHE A O 1
ATOM 2761 N N . HIS A 1 343 ? 18.834 13.543 -24.142 1.00 82.12 343 HIS A N 1
ATOM 2762 C CA . HIS A 1 343 ? 18.266 14.299 -25.261 1.00 82.12 343 HIS A CA 1
ATOM 2763 C C . HIS A 1 343 ? 19.167 15.441 -25.762 1.00 82.12 343 HIS A C 1
ATOM 2765 O O . HIS A 1 343 ? 19.103 15.774 -26.940 1.00 82.12 343 HIS A O 1
ATOM 2771 N N . ALA A 1 344 ? 20.042 16.009 -24.924 1.00 80.56 344 ALA A N 1
ATOM 2772 C CA . ALA A 1 344 ? 20.997 17.034 -25.359 1.00 80.56 344 ALA A CA 1
ATOM 2773 C C . ALA A 1 344 ? 22.285 16.463 -25.981 1.00 80.56 344 ALA A C 1
ATOM 2775 O O . ALA A 1 344 ? 23.104 17.217 -26.500 1.00 80.56 344 ALA A O 1
ATOM 2776 N N . ASN A 1 345 ? 22.487 15.141 -25.927 1.00 84.50 345 ASN A N 1
ATOM 2777 C CA . ASN A 1 345 ? 23.731 14.482 -26.330 1.00 84.50 345 ASN A CA 1
ATOM 2778 C C . ASN A 1 345 ? 23.491 13.346 -27.349 1.00 84.50 345 ASN A C 1
ATOM 2780 O O . ASN A 1 345 ? 24.145 12.304 -27.283 1.00 84.50 345 ASN A O 1
ATOM 2784 N N . LEU A 1 346 ? 22.570 13.523 -28.304 1.00 89.19 346 LEU A N 1
ATOM 2785 C CA . LEU A 1 346 ? 22.189 12.474 -29.271 1.00 89.19 346 LEU A CA 1
ATOM 2786 C C . LEU A 1 346 ? 23.370 11.944 -30.104 1.00 89.19 346 LEU A C 1
ATOM 2788 O O . LEU A 1 346 ? 23.478 10.738 -30.325 1.00 89.19 346 LEU A O 1
ATOM 2792 N N . ASP A 1 347 ? 24.319 12.801 -30.489 1.00 89.00 347 ASP A N 1
ATOM 2793 C CA . ASP A 1 347 ? 25.540 12.381 -31.199 1.00 89.00 347 ASP A CA 1
ATOM 2794 C C . ASP A 1 347 ? 26.401 11.423 -30.360 1.00 89.00 347 ASP A C 1
ATOM 2796 O O . ASP A 1 347 ? 27.041 10.497 -30.875 1.00 89.00 347 ASP A O 1
ATOM 2800 N N . LYS A 1 348 ? 26.401 11.610 -29.034 1.00 89.88 348 LYS A N 1
ATOM 2801 C CA . LYS A 1 348 ? 27.085 10.711 -28.099 1.00 89.88 348 LYS A CA 1
ATOM 2802 C C . LYS A 1 348 ? 26.376 9.367 -28.010 1.00 89.88 348 LYS A C 1
ATOM 2804 O O . LYS A 1 348 ? 27.063 8.353 -27.942 1.00 89.88 348 LYS A O 1
ATOM 2809 N N . LEU A 1 349 ? 25.043 9.344 -28.078 1.00 91.69 349 LEU A N 1
ATOM 2810 C CA . LEU A 1 349 ? 24.280 8.094 -28.158 1.00 91.69 349 LEU A CA 1
ATOM 2811 C C . LEU A 1 349 ? 24.615 7.343 -29.451 1.00 91.69 349 LEU A C 1
ATOM 2813 O O . LEU A 1 349 ? 24.960 6.168 -29.400 1.00 91.69 349 LEU A O 1
ATOM 2817 N N . ASN A 1 350 ? 24.609 8.030 -30.597 1.00 92.88 350 ASN A N 1
ATOM 2818 C CA . ASN A 1 350 ? 24.929 7.439 -31.901 1.00 92.88 350 ASN A CA 1
ATOM 2819 C C . ASN A 1 350 ? 26.351 6.877 -31.977 1.00 92.88 350 ASN A C 1
ATOM 2821 O O . ASN A 1 350 ? 26.535 5.730 -32.387 1.00 92.88 350 ASN A O 1
ATOM 2825 N N . SER A 1 351 ? 27.349 7.649 -31.544 1.00 94.19 351 SER A N 1
ATOM 2826 C CA . SER A 1 351 ? 28.738 7.175 -31.491 1.00 94.19 351 SER A CA 1
ATOM 2827 C C . SER A 1 351 ? 28.923 6.020 -30.506 1.00 94.19 351 SER A C 1
ATOM 2829 O O . SER A 1 351 ? 29.688 5.099 -30.784 1.00 94.19 351 SER A O 1
ATOM 2831 N N . TRP A 1 352 ? 28.199 6.018 -29.382 1.00 94.56 352 TRP A N 1
ATOM 2832 C CA . TRP A 1 352 ? 28.236 4.897 -28.446 1.00 94.56 352 TRP A CA 1
ATOM 2833 C C . TRP A 1 352 ? 27.598 3.635 -29.026 1.00 94.56 352 TRP A C 1
ATOM 2835 O O . TRP A 1 352 ? 28.173 2.560 -28.902 1.00 94.56 352 TRP A O 1
ATOM 2845 N N . MET A 1 353 ? 26.462 3.753 -29.720 1.00 95.69 353 MET A N 1
ATOM 2846 C CA . MET A 1 353 ? 25.846 2.623 -30.422 1.00 95.69 353 MET A CA 1
ATOM 2847 C C . MET A 1 353 ? 26.797 2.025 -31.468 1.00 95.69 353 MET A C 1
ATOM 2849 O O . MET A 1 353 ? 26.927 0.810 -31.535 1.00 95.69 353 MET A O 1
ATOM 2853 N N . GLN A 1 354 ? 27.505 2.851 -32.248 1.00 95.06 354 GLN A N 1
ATOM 2854 C CA . GLN A 1 354 ? 28.518 2.362 -33.199 1.00 95.06 354 GLN A CA 1
ATOM 2855 C C . GLN A 1 354 ? 29.660 1.627 -32.490 1.00 95.06 354 GLN A C 1
ATOM 2857 O O . GLN A 1 354 ? 30.099 0.578 -32.945 1.00 95.06 354 GLN A O 1
ATOM 2862 N N . HIS A 1 355 ? 30.119 2.157 -31.356 1.00 93.69 355 HIS A N 1
ATOM 2863 C CA . HIS A 1 355 ? 31.138 1.499 -30.542 1.00 93.69 355 HIS A CA 1
ATOM 2864 C C . HIS A 1 355 ? 30.667 0.140 -30.012 1.00 93.69 355 HIS A C 1
ATOM 2866 O O . HIS A 1 355 ? 31.415 -0.829 -30.075 1.00 93.69 355 HIS A O 1
ATOM 2872 N N . LEU A 1 356 ? 29.431 0.051 -29.514 1.00 93.31 356 LEU A N 1
ATOM 2873 C CA . LEU A 1 356 ? 28.853 -1.212 -29.051 1.00 93.31 356 LEU A CA 1
ATOM 2874 C C . LEU A 1 356 ? 28.690 -2.229 -30.188 1.00 93.31 356 LEU A C 1
ATOM 2876 O O . LEU A 1 356 ? 28.960 -3.400 -29.950 1.00 93.31 356 LEU A O 1
ATOM 2880 N N . ASP A 1 357 ? 28.298 -1.795 -31.392 1.00 93.88 357 ASP A N 1
ATOM 2881 C CA . ASP A 1 357 ? 28.218 -2.656 -32.586 1.00 93.88 357 ASP A CA 1
ATOM 2882 C C . ASP A 1 357 ? 29.594 -3.262 -32.903 1.00 93.88 357 ASP A C 1
ATOM 2884 O O . ASP A 1 357 ? 29.732 -4.480 -32.979 1.00 93.88 357 ASP A O 1
ATOM 2888 N N . THR A 1 358 ? 30.639 -2.428 -32.967 1.00 93.88 358 THR A N 1
ATOM 2889 C CA . THR A 1 358 ? 32.016 -2.888 -33.209 1.00 93.88 358 THR A CA 1
ATOM 2890 C C . THR A 1 358 ? 32.483 -3.888 -32.154 1.00 93.88 358 THR A C 1
ATOM 2892 O O . THR A 1 358 ? 33.002 -4.939 -32.507 1.00 93.88 358 THR A O 1
ATOM 2895 N N . VAL A 1 359 ? 32.278 -3.592 -30.865 1.00 90.62 359 VAL A N 1
ATOM 2896 C CA . VAL A 1 359 ? 32.697 -4.499 -29.783 1.00 90.62 359 VAL A CA 1
ATOM 2897 C C . VAL A 1 359 ? 31.902 -5.804 -29.826 1.00 90.62 359 VAL A C 1
ATOM 2899 O O . VAL A 1 359 ? 32.466 -6.865 -29.607 1.00 90.62 359 VAL A O 1
ATOM 2902 N N . ALA A 1 360 ? 30.606 -5.762 -30.139 1.00 89.69 360 ALA A N 1
ATOM 2903 C CA . ALA A 1 360 ? 29.791 -6.969 -30.244 1.00 89.69 360 ALA A CA 1
ATOM 2904 C C . ALA A 1 360 ? 30.234 -7.895 -31.388 1.00 89.69 360 ALA A C 1
ATOM 2906 O O . ALA A 1 360 ? 30.078 -9.104 -31.264 1.00 89.69 360 ALA A O 1
ATOM 2907 N N . MET A 1 361 ? 30.821 -7.359 -32.465 1.00 89.19 361 MET A N 1
ATOM 2908 C CA . MET A 1 361 ? 31.397 -8.172 -33.546 1.00 89.19 361 MET A CA 1
ATOM 2909 C C . MET A 1 361 ? 32.652 -8.948 -33.128 1.00 89.19 361 MET A C 1
ATOM 2911 O O . MET A 1 361 ? 33.019 -9.903 -33.807 1.00 89.19 361 MET A O 1
ATOM 2915 N N . GLU A 1 362 ? 33.307 -8.561 -32.031 1.00 89.75 362 GLU A N 1
ATOM 2916 C CA . GLU A 1 362 ? 34.451 -9.295 -31.471 1.00 89.75 362 GLU A CA 1
ATOM 2917 C C . GLU A 1 362 ? 34.011 -10.557 -30.703 1.00 89.75 362 GLU A C 1
ATOM 2919 O O . GLU A 1 362 ? 34.850 -11.383 -30.349 1.00 89.75 362 GLU A O 1
ATOM 2924 N N . HIS A 1 363 ? 32.709 -10.713 -30.447 1.00 83.81 363 HIS A N 1
ATOM 2925 C CA . HIS A 1 363 ? 32.134 -11.843 -29.727 1.00 83.81 363 HIS A CA 1
ATOM 2926 C C . HIS A 1 363 ? 31.568 -12.903 -30.682 1.00 83.81 363 HIS A C 1
ATOM 2928 O O . HIS A 1 363 ? 30.858 -12.594 -31.640 1.00 83.81 363 HIS A O 1
ATOM 2934 N N . GLU A 1 364 ? 31.847 -14.175 -30.397 1.00 80.62 364 GLU A N 1
ATOM 2935 C CA . GLU A 1 364 ? 31.417 -15.306 -31.233 1.00 80.62 364 GLU A CA 1
ATOM 2936 C C . GLU A 1 364 ? 30.060 -15.884 -30.801 1.00 80.62 364 GLU A C 1
ATOM 2938 O O . GLU A 1 364 ? 29.415 -16.616 -31.562 1.00 80.62 364 GLU A O 1
ATOM 2943 N N . GLU A 1 365 ? 29.598 -15.575 -29.584 1.00 82.12 365 GLU A N 1
ATOM 2944 C CA . GLU A 1 365 ? 28.390 -16.177 -29.039 1.00 82.12 365 GLU A CA 1
ATOM 2945 C C . GLU A 1 365 ? 27.123 -15.696 -29.761 1.00 82.12 365 GLU A C 1
ATOM 2947 O O . GLU A 1 365 ? 26.940 -14.517 -30.068 1.00 82.12 365 GLU A O 1
ATOM 2952 N N . ILE A 1 366 ? 26.185 -16.625 -29.982 1.00 77.88 366 ILE A N 1
ATOM 2953 C CA . ILE A 1 366 ? 24.979 -16.393 -30.794 1.00 77.88 366 ILE A CA 1
ATOM 2954 C C . ILE A 1 366 ? 24.143 -15.194 -30.324 1.00 77.88 366 ILE A C 1
ATOM 2956 O O . ILE A 1 366 ? 23.608 -14.459 -31.146 1.00 77.88 366 ILE A O 1
ATOM 2960 N N . HIS A 1 367 ? 24.084 -14.936 -29.017 1.00 78.50 367 HIS A N 1
ATOM 2961 C CA . HIS A 1 367 ? 23.297 -13.840 -28.457 1.00 78.50 367 HIS A CA 1
ATOM 2962 C C . HIS A 1 367 ? 23.857 -12.449 -28.802 1.00 78.50 367 HIS A C 1
ATOM 2964 O O . HIS A 1 367 ? 23.096 -11.482 -28.812 1.00 78.50 367 HIS A O 1
ATOM 2970 N N . PHE A 1 368 ? 25.145 -12.324 -29.151 1.00 85.50 368 PHE A N 1
ATOM 2971 C CA . PHE A 1 368 ? 25.713 -11.055 -29.618 1.00 85.50 368 PHE A CA 1
ATOM 2972 C C . PHE A 1 368 ? 25.311 -10.712 -31.057 1.00 85.50 368 PHE A C 1
ATOM 2974 O O . PHE A 1 368 ? 25.307 -9.537 -31.421 1.00 85.50 368 PHE A O 1
ATOM 2981 N N . ARG A 1 369 ? 24.858 -11.689 -31.858 1.00 86.81 369 ARG A N 1
ATOM 2982 C CA . ARG A 1 369 ? 24.364 -11.442 -33.228 1.00 86.81 369 ARG A CA 1
ATOM 2983 C C . ARG A 1 369 ? 23.125 -10.546 -33.253 1.00 86.81 369 ARG A C 1
ATOM 2985 O O . ARG A 1 369 ? 22.932 -9.800 -34.211 1.00 86.81 369 ARG A O 1
ATOM 2992 N N . ALA A 1 370 ? 22.320 -10.569 -32.189 1.00 89.06 370 ALA A N 1
ATOM 2993 C CA . ALA A 1 370 ? 21.159 -9.696 -32.039 1.00 89.06 370 ALA A CA 1
ATOM 2994 C C . ALA A 1 370 ? 21.523 -8.250 -31.660 1.00 89.06 370 ALA A C 1
ATOM 2996 O O . ALA A 1 370 ? 20.689 -7.361 -31.805 1.00 89.06 370 ALA A O 1
ATOM 2997 N N . VAL A 1 371 ? 22.751 -7.960 -31.214 1.00 91.69 371 VAL A N 1
ATOM 2998 C CA . VAL A 1 371 ? 23.118 -6.613 -30.739 1.00 91.69 371 VAL A CA 1
ATOM 2999 C C . VAL A 1 371 ? 22.957 -5.566 -31.833 1.00 91.69 371 VAL A C 1
ATOM 3001 O O . VAL A 1 371 ? 22.344 -4.528 -31.598 1.00 91.69 371 VAL A O 1
ATOM 3004 N N . ARG A 1 372 ? 23.465 -5.830 -33.037 1.00 94.00 372 ARG A N 1
ATOM 3005 C CA . ARG A 1 372 ? 23.381 -4.887 -34.155 1.00 94.00 372 ARG A CA 1
ATOM 3006 C C . ARG A 1 372 ? 21.941 -4.494 -34.505 1.00 94.00 372 ARG A C 1
ATOM 3008 O O . ARG A 1 372 ? 21.653 -3.294 -34.530 1.00 94.00 372 ARG A O 1
ATOM 3015 N N . PRO A 1 373 ? 21.015 -5.440 -34.751 1.00 94.94 373 PRO A N 1
ATOM 3016 C CA . PRO A 1 373 ? 19.633 -5.073 -35.022 1.00 94.94 373 PRO A CA 1
ATOM 3017 C C . PRO A 1 373 ? 18.918 -4.469 -33.800 1.00 94.94 373 PRO A C 1
ATOM 3019 O O . PRO A 1 373 ? 18.105 -3.560 -33.975 1.00 94.94 373 PRO A O 1
ATOM 3022 N N . LEU A 1 374 ? 19.257 -4.869 -32.568 1.00 95.81 374 LEU A N 1
ATOM 3023 C CA . LEU A 1 374 ? 18.734 -4.222 -31.356 1.00 95.81 374 LEU A CA 1
ATOM 3024 C C . LEU A 1 374 ? 19.175 -2.756 -31.254 1.00 95.81 374 LEU A C 1
ATOM 3026 O O . LEU A 1 374 ? 18.362 -1.892 -30.941 1.00 95.81 374 LEU A O 1
ATOM 3030 N N . LEU A 1 375 ? 20.432 -2.442 -31.576 1.00 96.62 375 LEU A N 1
ATOM 3031 C CA . LEU A 1 375 ? 20.928 -1.063 -31.622 1.00 96.62 375 LEU A CA 1
ATOM 3032 C C . LEU A 1 375 ? 20.235 -0.242 -32.716 1.00 96.62 375 LEU A C 1
ATOM 3034 O O . LEU A 1 375 ? 20.035 0.958 -32.538 1.00 96.62 375 LEU A O 1
ATOM 3038 N N . GLN A 1 376 ? 19.835 -0.865 -33.829 1.00 96.88 376 GLN A N 1
ATOM 3039 C CA . GLN A 1 376 ? 19.020 -0.192 -34.841 1.00 96.88 376 GLN A CA 1
ATOM 3040 C C . GLN A 1 376 ? 17.615 0.128 -34.314 1.00 96.88 376 GLN A C 1
ATOM 3042 O O . GLN A 1 376 ? 17.147 1.246 -34.501 1.00 96.88 376 GLN A O 1
ATOM 3047 N N . LEU A 1 377 ? 16.970 -0.800 -33.602 1.00 97.81 377 LEU A N 1
ATOM 3048 C CA . LEU A 1 377 ? 15.698 -0.526 -32.929 1.00 97.81 377 LEU A CA 1
ATOM 3049 C C . LEU A 1 377 ? 15.843 0.609 -31.900 1.00 97.81 377 LEU A C 1
ATOM 3051 O O . LEU A 1 377 ? 15.051 1.548 -31.913 1.00 97.81 377 LEU A O 1
ATOM 3055 N N . VAL A 1 378 ? 16.886 0.577 -31.064 1.00 97.50 378 VAL A N 1
ATOM 3056 C CA . VAL A 1 378 ? 17.174 1.645 -30.088 1.00 97.50 378 VAL A CA 1
ATOM 3057 C C . VAL A 1 378 ? 17.370 2.993 -30.783 1.00 97.50 378 VAL A C 1
ATOM 3059 O O . VAL A 1 378 ? 16.849 3.999 -30.306 1.00 97.50 378 VAL A O 1
ATOM 3062 N N . ARG A 1 379 ? 18.061 3.030 -31.930 1.00 97.25 379 ARG A N 1
ATOM 3063 C CA . ARG A 1 379 ? 18.230 4.247 -32.739 1.00 97.25 379 ARG A CA 1
ATOM 3064 C C . ARG A 1 379 ? 16.895 4.830 -33.198 1.00 97.25 379 ARG A C 1
ATOM 3066 O O . ARG A 1 379 ? 16.752 6.051 -33.203 1.00 97.25 379 ARG A O 1
ATOM 3073 N N . ASP A 1 380 ? 15.928 3.993 -33.558 1.00 97.31 380 ASP A N 1
ATOM 3074 C CA . ASP A 1 380 ? 14.584 4.446 -33.932 1.00 97.31 380 ASP A CA 1
ATOM 3075 C C . ASP A 1 380 ? 13.809 4.969 -32.704 1.00 97.31 380 ASP A C 1
ATOM 3077 O O . ASP A 1 380 ? 13.062 5.939 -32.797 1.00 97.31 380 ASP A O 1
ATOM 3081 N N . MET A 1 381 ? 14.014 4.374 -31.525 1.00 96.94 381 MET A N 1
ATOM 3082 C CA . MET A 1 381 ? 13.366 4.799 -30.274 1.00 96.94 381 MET A CA 1
ATOM 3083 C C . MET A 1 381 ? 13.864 6.159 -29.770 1.00 96.94 381 MET A C 1
ATOM 3085 O O . MET A 1 381 ? 13.083 6.934 -29.223 1.00 96.94 381 MET A O 1
ATOM 3089 N N . VAL A 1 382 ? 15.150 6.474 -29.961 1.00 95.62 382 VAL A N 1
ATOM 3090 C CA . VAL A 1 382 ? 15.768 7.719 -29.464 1.00 95.62 382 VAL A CA 1
ATOM 3091 C C . VAL A 1 382 ? 15.794 8.854 -30.497 1.00 95.62 382 VAL A C 1
ATOM 3093 O O . VAL A 1 382 ? 16.602 9.779 -30.383 1.00 95.62 382 VAL A O 1
ATOM 3096 N N . GLN A 1 383 ? 14.927 8.809 -31.515 1.00 94.56 383 GLN A N 1
ATOM 3097 C CA . GLN A 1 383 ? 14.858 9.866 -32.528 1.00 94.56 383 GLN A CA 1
ATOM 3098 C C . GLN A 1 383 ? 14.556 11.239 -31.897 1.00 94.56 383 GLN A C 1
ATOM 3100 O O . GLN A 1 383 ? 13.747 11.333 -30.968 1.00 94.56 383 GLN A O 1
ATOM 3105 N N . PRO A 1 384 ? 15.173 12.333 -32.385 1.00 90.38 384 PRO A N 1
ATOM 3106 C CA . PRO A 1 384 ? 14.914 13.676 -31.866 1.00 90.38 384 PRO A CA 1
ATOM 3107 C C . PRO A 1 384 ? 13.456 14.092 -32.068 1.00 90.38 384 PRO A C 1
ATOM 3109 O O . PRO A 1 384 ? 12.864 14.685 -31.171 1.00 90.38 384 PRO A O 1
ATOM 3112 N N . VAL A 1 385 ? 12.885 13.735 -33.220 1.00 91.38 385 VAL A N 1
ATOM 3113 C CA . VAL A 1 385 ? 11.488 13.989 -33.578 1.00 91.38 385 VAL A CA 1
ATOM 3114 C C . VAL A 1 385 ? 10.607 12.936 -32.891 1.00 91.38 385 VAL A C 1
ATOM 3116 O O . VAL A 1 385 ? 10.790 11.751 -33.181 1.00 91.38 385 VAL A O 1
ATOM 3119 N N . PRO A 1 386 ? 9.691 13.319 -31.978 1.00 91.38 386 PRO A N 1
ATOM 3120 C CA . PRO A 1 386 ? 8.828 12.377 -31.261 1.00 91.38 386 PRO A CA 1
ATOM 3121 C C . PRO A 1 386 ? 8.027 11.457 -32.184 1.00 91.38 386 PRO A C 1
ATOM 3123 O O . PRO A 1 386 ? 8.019 10.251 -31.977 1.00 91.38 386 PRO A O 1
ATOM 3126 N N . GLU A 1 387 ? 7.445 12.002 -33.249 1.00 91.00 387 GLU A N 1
ATOM 3127 C CA . GLU A 1 387 ? 6.581 11.285 -34.192 1.00 91.00 387 GLU A CA 1
ATOM 3128 C C . GLU A 1 387 ? 7.350 10.295 -35.077 1.00 91.00 387 GLU A C 1
ATOM 3130 O O . GLU A 1 387 ? 6.756 9.418 -35.698 1.00 91.00 387 GLU A O 1
ATOM 3135 N N . ALA A 1 388 ? 8.679 10.424 -35.145 1.00 93.94 388 ALA A N 1
ATOM 3136 C CA . ALA A 1 388 ? 9.538 9.470 -35.840 1.00 93.94 388 ALA A CA 1
ATOM 3137 C C . ALA A 1 388 ? 9.853 8.231 -34.985 1.00 93.94 388 ALA A C 1
ATOM 3139 O O . ALA A 1 388 ? 10.445 7.274 -35.489 1.00 93.94 388 ALA A O 1
ATOM 3140 N N . ARG A 1 389 ? 9.497 8.244 -33.694 1.00 95.19 389 ARG A N 1
ATOM 3141 C CA . ARG A 1 389 ? 9.723 7.116 -32.788 1.00 95.19 389 ARG A CA 1
ATOM 3142 C C . ARG A 1 389 ? 8.634 6.054 -32.998 1.00 95.19 389 ARG A C 1
ATOM 3144 O O . ARG A 1 389 ? 7.471 6.400 -33.203 1.00 95.19 389 ARG A O 1
ATOM 3151 N N . PRO A 1 390 ? 8.973 4.756 -32.932 1.00 95.69 390 PRO A N 1
ATOM 3152 C CA . PRO A 1 390 ? 7.984 3.686 -33.017 1.00 95.69 390 PRO A CA 1
ATOM 3153 C C . PRO A 1 390 ? 7.048 3.687 -31.801 1.00 95.69 390 PRO A C 1
ATOM 3155 O O . PRO A 1 390 ? 7.433 4.091 -30.709 1.00 95.69 390 PRO A O 1
ATOM 3158 N N . LEU A 1 391 ? 5.840 3.149 -31.967 1.00 92.94 391 LEU A N 1
ATOM 3159 C CA . LEU A 1 391 ? 4.929 2.888 -30.849 1.00 92.94 391 LEU A CA 1
ATOM 3160 C C . LEU A 1 391 ? 5.472 1.769 -29.947 1.00 92.94 391 LEU A C 1
ATOM 3162 O O . LEU A 1 391 ? 6.119 0.839 -30.436 1.00 92.94 391 LEU A O 1
ATOM 3166 N N . ALA A 1 392 ? 5.146 1.800 -28.650 1.00 90.81 392 ALA A N 1
ATOM 3167 C CA . ALA A 1 392 ? 5.591 0.794 -27.678 1.00 90.81 392 ALA A CA 1
ATOM 3168 C C . ALA A 1 392 ? 5.206 -0.645 -28.082 1.00 90.81 392 ALA A C 1
ATOM 3170 O O . ALA A 1 392 ? 6.026 -1.557 -27.984 1.00 90.81 392 ALA A O 1
ATOM 3171 N N . TYR A 1 393 ? 3.999 -0.836 -28.628 1.00 89.31 393 TYR A N 1
ATOM 3172 C CA . TYR A 1 393 ? 3.556 -2.124 -29.175 1.00 89.31 393 TYR A CA 1
ATOM 3173 C C . TYR A 1 393 ? 4.474 -2.619 -30.306 1.00 89.31 393 TYR A C 1
ATOM 3175 O O . TYR A 1 393 ? 4.908 -3.773 -30.308 1.00 89.31 393 TYR A O 1
ATOM 3183 N N . SER A 1 394 ? 4.845 -1.730 -31.232 1.00 93.00 394 SER A N 1
ATOM 3184 C CA . SER A 1 394 ? 5.771 -2.052 -32.323 1.00 93.00 394 SER A CA 1
ATOM 3185 C C . SER A 1 394 ? 7.182 -2.341 -31.814 1.00 93.00 394 SER A C 1
ATOM 3187 O O . SER A 1 394 ? 7.850 -3.216 -32.357 1.00 93.00 394 SER A O 1
ATOM 3189 N N . VAL A 1 395 ? 7.645 -1.642 -30.770 1.00 95.00 395 VAL A N 1
ATOM 3190 C CA . VAL A 1 395 ? 8.929 -1.939 -30.111 1.00 95.00 395 VAL A CA 1
ATOM 3191 C C . VAL A 1 395 ? 8.916 -3.351 -29.531 1.00 95.00 395 VAL A C 1
ATOM 3193 O O . VAL A 1 395 ? 9.853 -4.102 -29.784 1.00 95.00 395 VAL A O 1
ATOM 3196 N N . ALA A 1 396 ? 7.864 -3.733 -28.802 1.00 91.19 396 ALA A N 1
ATOM 3197 C CA . ALA A 1 396 ? 7.743 -5.064 -28.209 1.00 91.19 396 ALA A CA 1
ATOM 3198 C C . ALA A 1 396 ? 7.712 -6.175 -29.274 1.00 91.19 396 ALA A C 1
ATOM 3200 O O . ALA A 1 396 ? 8.429 -7.167 -29.146 1.00 91.19 396 ALA A O 1
ATOM 3201 N N . GLY A 1 397 ? 6.938 -5.982 -30.351 1.00 90.44 397 GLY A N 1
ATOM 3202 C CA . GLY A 1 397 ? 6.889 -6.915 -31.479 1.00 90.44 397 GLY A CA 1
ATOM 3203 C C . GLY A 1 397 ? 8.250 -7.081 -32.154 1.00 90.44 397 GLY A C 1
ATOM 3204 O O . GLY A 1 397 ? 8.769 -8.190 -32.220 1.00 90.44 397 GLY A O 1
ATOM 3205 N N . ARG A 1 398 ? 8.882 -5.966 -32.544 1.00 94.69 398 ARG A N 1
ATOM 3206 C CA . ARG A 1 398 ? 10.221 -5.975 -33.154 1.00 94.69 398 ARG A CA 1
ATOM 3207 C C . ARG A 1 398 ? 11.262 -6.597 -32.228 1.00 94.69 398 ARG A C 1
ATOM 3209 O O . ARG A 1 398 ? 12.100 -7.351 -32.696 1.00 94.69 398 ARG A O 1
ATOM 3216 N N . LEU A 1 399 ? 11.229 -6.304 -30.927 1.00 92.25 399 LEU A N 1
ATOM 3217 C CA . LEU A 1 399 ? 12.154 -6.896 -29.960 1.00 92.25 399 LEU A CA 1
ATOM 3218 C C . LEU A 1 399 ? 12.030 -8.423 -29.934 1.00 92.25 399 LEU A C 1
ATOM 3220 O O . LEU A 1 399 ? 13.049 -9.106 -29.989 1.00 92.25 399 LEU A O 1
ATOM 3224 N N . ARG A 1 400 ? 10.804 -8.952 -29.879 1.00 89.62 400 ARG A N 1
ATOM 3225 C CA . ARG A 1 400 ? 10.560 -10.399 -29.905 1.00 89.62 400 ARG A CA 1
ATOM 3226 C C . ARG A 1 400 ? 11.114 -11.030 -31.177 1.00 89.62 400 ARG A C 1
ATOM 3228 O O . ARG A 1 400 ? 11.866 -11.995 -31.081 1.00 89.62 400 ARG A O 1
ATOM 3235 N N . ASP A 1 401 ? 10.776 -10.465 -32.331 1.00 91.19 401 ASP A N 1
ATOM 3236 C CA . ASP A 1 401 ? 11.186 -11.010 -33.625 1.00 91.19 401 ASP A CA 1
ATOM 3237 C C . ASP A 1 401 ? 12.724 -10.990 -33.745 1.00 91.19 401 ASP A C 1
ATOM 3239 O O . ASP A 1 401 ? 13.344 -11.998 -34.065 1.00 91.19 401 ASP A O 1
ATOM 3243 N N . LEU A 1 402 ? 13.376 -9.895 -33.329 1.00 92.81 402 LEU A N 1
ATOM 3244 C CA . LEU A 1 402 ? 14.838 -9.797 -33.318 1.00 92.81 402 LEU A CA 1
ATOM 3245 C C . LEU A 1 402 ? 15.515 -10.813 -32.385 1.00 92.81 402 LEU A C 1
ATOM 3247 O O . LEU A 1 402 ? 16.579 -11.339 -32.718 1.00 92.81 402 LEU A O 1
ATOM 3251 N N . LEU A 1 403 ? 14.940 -11.073 -31.208 1.00 88.44 403 LEU A N 1
ATOM 3252 C CA . LEU A 1 403 ? 15.475 -12.058 -30.264 1.00 88.44 403 LEU A CA 1
ATOM 3253 C C . LEU A 1 403 ? 15.308 -13.492 -30.786 1.00 88.44 403 LEU A C 1
ATOM 3255 O O . LEU A 1 403 ? 16.231 -14.300 -30.645 1.00 88.44 403 LEU A O 1
ATOM 3259 N N . ALA A 1 404 ? 14.183 -13.797 -31.429 1.00 88.31 404 ALA A N 1
ATOM 3260 C CA . ALA A 1 404 ? 13.957 -15.088 -32.065 1.00 88.31 404 ALA A CA 1
ATOM 3261 C C . ALA A 1 404 ? 14.919 -15.299 -33.248 1.00 88.31 404 ALA A C 1
ATOM 3263 O O . ALA A 1 404 ? 15.685 -16.265 -33.251 1.00 88.31 404 ALA A O 1
ATOM 3264 N N . ASP A 1 405 ? 14.951 -14.351 -34.186 1.00 90.38 405 ASP A N 1
ATOM 3265 C CA . ASP A 1 405 ? 15.664 -14.476 -35.460 1.00 90.38 405 ASP A CA 1
ATOM 3266 C C . ASP A 1 405 ? 17.188 -14.432 -35.298 1.00 90.38 405 ASP A C 1
ATOM 3268 O O . ASP A 1 405 ? 17.918 -15.145 -35.990 1.00 90.38 405 ASP A O 1
ATOM 3272 N N . HIS A 1 406 ? 17.693 -13.594 -34.386 1.00 88.31 406 HIS A N 1
ATOM 3273 C CA . HIS A 1 406 ? 19.132 -13.344 -34.272 1.00 88.31 406 HIS A CA 1
ATOM 3274 C C . HIS A 1 406 ? 19.782 -13.938 -33.023 1.00 88.31 406 HIS A C 1
ATOM 3276 O O . HIS A 1 406 ? 20.984 -14.193 -33.058 1.00 88.31 406 HIS A O 1
ATOM 3282 N N . ALA A 1 407 ? 19.036 -14.168 -31.936 1.00 85.69 407 ALA A N 1
ATOM 3283 C CA . ALA A 1 407 ? 19.575 -14.761 -30.706 1.00 85.69 407 ALA A CA 1
ATOM 3284 C C . ALA A 1 407 ? 19.084 -16.197 -30.445 1.00 85.69 407 AL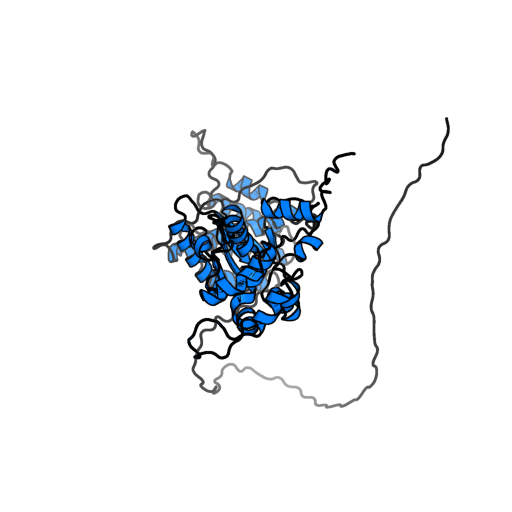A A C 1
ATOM 3286 O O . ALA A 1 407 ? 19.515 -16.803 -29.464 1.00 85.69 407 ALA A O 1
ATOM 3287 N N . GLY A 1 408 ? 18.212 -16.750 -31.299 1.00 83.00 408 GLY A N 1
ATOM 3288 C CA . GLY A 1 408 ? 17.634 -18.087 -31.120 1.00 83.00 408 GLY A CA 1
ATOM 3289 C C . GLY A 1 408 ? 16.695 -18.189 -29.912 1.00 83.00 408 GLY A C 1
ATOM 3290 O O . GLY A 1 408 ? 16.430 -19.286 -29.423 1.00 83.00 408 GLY A O 1
ATOM 3291 N N . MET A 1 409 ? 16.214 -17.055 -29.396 1.00 82.12 409 MET A N 1
ATOM 3292 C CA . MET A 1 409 ? 15.343 -16.993 -28.222 1.00 82.12 409 MET A CA 1
ATOM 3293 C C . MET A 1 409 ? 13.878 -17.064 -28.655 1.00 82.12 409 MET A C 1
ATOM 3295 O O . MET A 1 409 ? 13.198 -16.048 -28.753 1.00 82.12 409 MET A O 1
ATOM 3299 N N . VAL A 1 410 ? 13.406 -18.279 -28.936 1.00 75.50 410 VAL A N 1
ATOM 3300 C CA . VAL A 1 410 ? 12.038 -18.521 -29.433 1.00 75.50 410 VAL A CA 1
ATOM 3301 C C . VAL A 1 410 ? 11.002 -18.475 -28.304 1.00 75.50 410 VAL A C 1
ATOM 3303 O O . VAL A 1 410 ? 9.908 -17.950 -28.483 1.00 75.50 410 VAL A O 1
ATOM 3306 N N . ASN A 1 411 ? 11.369 -18.963 -27.116 1.00 76.31 411 ASN A N 1
ATOM 3307 C CA . ASN A 1 411 ? 10.491 -18.991 -25.948 1.00 76.31 411 ASN A CA 1
ATOM 3308 C C . ASN A 1 411 ? 10.845 -17.841 -25.006 1.00 76.31 411 ASN A C 1
ATOM 3310 O O . ASN A 1 411 ? 11.726 -17.966 -24.151 1.00 76.31 411 ASN A O 1
ATOM 3314 N N . LEU A 1 412 ? 10.171 -16.706 -25.174 1.00 73.75 412 LEU A N 1
ATOM 3315 C CA . LEU A 1 412 ? 10.254 -15.608 -24.219 1.00 73.75 412 LEU A CA 1
ATOM 3316 C C . LEU A 1 412 ? 9.316 -15.892 -23.043 1.00 73.75 412 LEU A C 1
ATOM 3318 O O . LEU A 1 412 ? 8.197 -16.353 -23.231 1.00 73.75 412 LEU A O 1
ATOM 3322 N N . HIS A 1 413 ? 9.760 -15.574 -21.827 1.00 69.38 413 HIS A N 1
ATOM 3323 C CA . HIS A 1 413 ? 8.963 -15.715 -20.598 1.00 69.38 413 HIS A CA 1
ATOM 3324 C C . HIS A 1 413 ? 7.620 -14.958 -20.655 1.00 69.38 413 HIS A C 1
ATOM 3326 O O . HIS A 1 413 ? 6.687 -15.273 -19.921 1.00 69.38 413 HIS A O 1
ATOM 3332 N N . CYS A 1 414 ? 7.546 -13.940 -21.510 1.00 66.44 414 CYS A N 1
ATOM 3333 C CA . CYS A 1 414 ? 6.437 -13.011 -21.632 1.00 66.44 414 CYS A CA 1
ATOM 3334 C C . CYS A 1 414 ? 5.750 -13.247 -22.980 1.00 66.44 414 CYS A C 1
ATOM 3336 O O . CYS A 1 414 ? 6.014 -12.545 -23.959 1.00 66.44 414 CYS A O 1
ATOM 3338 N N . GLU A 1 415 ? 4.939 -14.295 -23.065 1.00 57.53 415 GLU A N 1
ATOM 3339 C CA . GLU A 1 415 ? 4.129 -14.551 -24.253 1.00 57.53 415 GLU A CA 1
ATOM 3340 C C . GLU A 1 415 ? 3.060 -13.445 -24.373 1.00 57.53 415 GLU A C 1
ATOM 3342 O O . GLU A 1 415 ? 2.526 -13.004 -23.350 1.00 57.53 415 GLU A O 1
ATOM 3347 N N . PRO A 1 416 ? 2.781 -12.906 -25.575 1.00 53.34 416 PRO A N 1
ATOM 3348 C CA . PRO A 1 416 ? 1.844 -11.801 -25.713 1.00 53.34 416 PRO A CA 1
ATOM 3349 C C . PRO A 1 416 ? 0.462 -12.200 -25.189 1.00 53.34 416 PRO A C 1
ATOM 3351 O O . PRO A 1 416 ? -0.202 -13.066 -25.754 1.00 53.34 416 PRO A O 1
ATOM 3354 N N . HIS A 1 417 ? 0.003 -11.512 -24.140 1.00 47.19 417 HIS A N 1
ATOM 3355 C CA . HIS A 1 417 ? -1.410 -11.484 -23.796 1.00 47.19 417 HIS A CA 1
ATOM 3356 C C . HIS A 1 417 ? -2.143 -10.961 -25.032 1.00 47.19 417 HIS A C 1
ATOM 3358 O O . HIS A 1 417 ? -1.938 -9.816 -25.447 1.00 47.19 417 HIS A O 1
ATOM 3364 N N . VAL A 1 418 ? -2.969 -11.803 -25.653 1.00 41.00 418 VAL A N 1
ATOM 3365 C CA . VAL A 1 418 ? -3.963 -11.332 -26.614 1.00 41.00 418 VAL A CA 1
ATOM 3366 C C . VAL A 1 418 ? -4.760 -10.268 -25.866 1.00 41.00 418 VAL A C 1
ATOM 3368 O O . VAL A 1 418 ? -5.432 -10.581 -24.884 1.00 41.00 418 VAL A O 1
ATOM 3371 N N . LEU A 1 419 ? -4.609 -9.000 -26.258 1.00 39.56 419 LEU A N 1
ATOM 3372 C CA . LEU A 1 419 ? -5.472 -7.932 -25.773 1.00 39.56 419 LEU A CA 1
ATOM 3373 C C . LEU A 1 419 ? -6.894 -8.394 -26.081 1.00 39.56 419 LEU A C 1
ATOM 3375 O O . LEU A 1 419 ? -7.243 -8.558 -27.250 1.00 39.56 419 LEU A O 1
ATOM 3379 N N . GLY A 1 420 ? -7.660 -8.704 -25.035 1.00 31.95 420 GLY A N 1
ATOM 3380 C CA . GLY A 1 420 ? -9.035 -9.164 -25.134 1.00 31.95 420 GLY A CA 1
ATOM 3381 C C . GLY A 1 420 ? -9.905 -8.059 -25.712 1.00 31.95 420 GLY A C 1
ATOM 3382 O O . GLY A 1 420 ? -10.576 -7.344 -24.980 1.00 31.95 420 GLY A O 1
ATOM 3383 N N . ILE A 1 421 ? -9.883 -7.907 -27.032 1.00 34.12 421 ILE A N 1
ATOM 3384 C CA . ILE A 1 421 ? -10.985 -7.302 -27.759 1.00 34.12 421 ILE A CA 1
ATOM 3385 C C . ILE A 1 421 ? -12.031 -8.405 -27.821 1.00 34.12 421 ILE A C 1
ATOM 3387 O O . ILE A 1 421 ? -11.904 -9.355 -28.595 1.00 34.12 421 ILE A O 1
ATOM 3391 N N . GLU A 1 422 ? -13.033 -8.311 -26.950 1.00 30.20 422 GLU A N 1
ATOM 3392 C CA . GLU A 1 422 ? -14.251 -9.102 -27.048 1.00 30.20 422 GLU A CA 1
ATOM 3393 C C . GLU A 1 422 ? -14.901 -8.855 -28.416 1.00 30.20 422 GLU A C 1
ATOM 3395 O O . GLU A 1 422 ? -15.729 -7.965 -28.596 1.00 30.20 422 GLU A O 1
ATOM 3400 N N . HIS A 1 423 ? -14.548 -9.666 -29.410 1.00 32.50 423 HIS A N 1
ATOM 3401 C CA . HIS A 1 423 ? -15.403 -9.870 -30.564 1.00 32.50 423 HIS A CA 1
ATOM 3402 C C . HIS A 1 423 ? -16.436 -10.927 -30.193 1.00 32.50 423 HIS A C 1
ATOM 3404 O O . HIS A 1 423 ? -16.306 -12.117 -30.481 1.00 32.50 423 HIS A O 1
ATOM 3410 N N . THR A 1 424 ? -17.509 -10.461 -29.557 1.00 35.59 424 THR A N 1
ATOM 3411 C CA . THR A 1 424 ? -18.805 -11.112 -29.705 1.00 35.59 424 THR A CA 1
ATOM 3412 C C . THR A 1 424 ? -19.155 -11.059 -31.187 1.00 35.59 424 THR A C 1
ATOM 3414 O O . THR A 1 424 ? -19.538 -10.021 -31.691 1.00 35.59 424 THR A O 1
ATOM 3417 N N . HIS A 1 425 ? -18.922 -12.145 -31.918 1.00 31.83 425 HIS A N 1
ATOM 3418 C CA . HIS A 1 425 ? -19.783 -12.605 -33.006 1.00 31.83 425 HIS A CA 1
ATOM 3419 C C . HIS A 1 425 ? -19.304 -13.988 -33.448 1.00 31.83 425 HIS A C 1
ATOM 3421 O O . HIS A 1 425 ? -18.353 -14.161 -34.204 1.00 31.83 425 HIS A O 1
ATOM 3427 N N . SER A 1 426 ? -20.021 -14.989 -32.951 1.00 32.47 426 SER A N 1
ATOM 3428 C CA . SER A 1 426 ? -20.082 -16.332 -33.502 1.00 32.47 426 SER A CA 1
ATOM 3429 C C . SER A 1 426 ? -20.503 -16.290 -34.975 1.00 32.47 426 SER A C 1
ATOM 3431 O O . SER A 1 426 ? -21.629 -15.888 -35.279 1.00 32.47 426 SER A O 1
ATOM 3433 N N . ALA A 1 427 ? -19.654 -16.777 -35.875 1.00 29.84 427 ALA A N 1
ATOM 3434 C CA . ALA A 1 427 ? -20.087 -17.286 -37.172 1.00 29.84 427 ALA A CA 1
ATOM 3435 C C . ALA A 1 427 ? -19.165 -18.437 -37.615 1.00 29.84 427 ALA A C 1
ATOM 3437 O O . ALA A 1 427 ? -17.968 -18.402 -37.322 1.00 29.84 427 ALA A O 1
ATOM 3438 N N . PRO A 1 428 ? -19.708 -19.481 -38.265 1.00 30.12 428 PRO A N 1
ATOM 3439 C CA . PRO A 1 428 ? -18.994 -20.724 -38.492 1.00 30.12 428 PRO A CA 1
ATOM 3440 C C . PRO A 1 428 ? -18.022 -20.612 -39.663 1.00 30.12 428 PRO A C 1
ATOM 3442 O O . PRO A 1 428 ? -18.303 -19.979 -40.681 1.00 30.12 428 PRO A O 1
ATOM 3445 N N . MET A 1 429 ? -16.890 -21.299 -39.518 1.00 33.06 429 MET A N 1
ATOM 3446 C CA . MET A 1 429 ? -15.925 -21.504 -40.589 1.00 33.06 429 MET A CA 1
ATOM 3447 C C . MET A 1 429 ? -16.592 -22.195 -41.784 1.00 33.06 429 MET A C 1
ATOM 3449 O O . MET A 1 429 ? -17.303 -23.190 -41.635 1.00 33.06 429 MET A O 1
ATOM 3453 N N . SER A 1 430 ? -16.315 -21.695 -42.985 1.00 29.95 430 SER A N 1
ATOM 3454 C CA . SER A 1 430 ? -16.496 -22.446 -44.225 1.00 29.95 430 SER A CA 1
ATOM 3455 C C . SER A 1 430 ? -15.298 -22.258 -45.155 1.00 29.95 430 SER A C 1
ATOM 3457 O O . SER A 1 430 ? -14.573 -21.270 -45.019 1.00 29.95 430 SER A O 1
ATOM 3459 N N . PRO A 1 431 ? -15.030 -23.240 -46.034 1.00 36.12 431 PRO A N 1
ATOM 3460 C CA . PRO A 1 431 ? -13.675 -23.577 -46.443 1.00 36.12 431 PRO A CA 1
ATOM 3461 C C . PRO A 1 431 ? -13.343 -23.231 -47.905 1.00 36.12 431 PRO A C 1
ATOM 3463 O O . PRO A 1 431 ? -14.212 -23.248 -48.769 1.00 36.12 431 PRO A O 1
ATOM 3466 N N . ARG A 1 432 ? -12.026 -23.097 -48.139 1.00 29.72 432 ARG A N 1
ATOM 3467 C CA . ARG A 1 432 ? -11.250 -23.269 -49.393 1.00 29.72 432 ARG A CA 1
ATOM 3468 C C . ARG A 1 432 ? -11.403 -22.265 -50.546 1.00 29.72 432 ARG A C 1
ATOM 3470 O O . ARG A 1 432 ? -12.482 -22.094 -51.098 1.00 29.72 432 ARG A O 1
ATOM 3477 N N . SER A 1 433 ? -10.252 -21.779 -51.032 1.00 29.45 433 SER A N 1
ATOM 3478 C CA . SER A 1 433 ? -9.752 -21.921 -52.428 1.00 29.45 433 SER A CA 1
ATOM 3479 C C . SER A 1 433 ? -8.262 -21.507 -52.441 1.00 29.45 433 SER A C 1
ATOM 3481 O O . SER A 1 433 ? -7.930 -20.416 -51.996 1.00 29.45 433 SER A O 1
ATOM 3483 N N . ASP A 1 434 ? -7.326 -22.450 -52.574 1.00 27.84 434 ASP A N 1
ATOM 3484 C CA . ASP A 1 434 ? -6.634 -22.858 -53.816 1.00 27.84 434 ASP A CA 1
ATOM 3485 C C . ASP A 1 434 ? -5.583 -21.843 -54.303 1.00 27.84 434 ASP A C 1
ATOM 3487 O O . ASP A 1 434 ? -5.940 -20.730 -54.671 1.00 27.84 434 ASP A O 1
ATOM 3491 N N . LEU A 1 435 ? -4.296 -22.240 -54.322 1.00 28.67 435 LEU A N 1
ATOM 3492 C CA . LEU A 1 435 ? -3.459 -22.380 -55.533 1.00 28.67 435 LEU A CA 1
ATOM 3493 C C . LEU A 1 435 ? -1.966 -22.567 -55.166 1.00 28.67 435 LEU A C 1
ATOM 3495 O O . LEU A 1 435 ? -1.299 -21.619 -54.767 1.00 28.67 435 LEU A O 1
ATOM 3499 N N . HIS A 1 436 ? -1.434 -23.783 -55.326 1.00 32.34 436 HIS A N 1
ATOM 3500 C CA . HIS A 1 436 ? -0.279 -24.058 -56.197 1.00 32.34 436 HIS A CA 1
ATOM 3501 C C . HIS A 1 436 ? 0.055 -25.557 -56.205 1.00 32.34 436 HIS A C 1
ATOM 3503 O O . HIS A 1 436 ? 0.565 -26.122 -55.244 1.00 32.34 436 HIS A O 1
ATOM 3509 N N . THR A 1 437 ? -0.255 -26.179 -57.340 1.00 28.23 437 THR A N 1
ATOM 3510 C CA . THR A 1 437 ? 0.210 -27.492 -57.802 1.00 28.23 437 THR A CA 1
ATOM 3511 C C . THR A 1 437 ? 1.636 -27.385 -58.354 1.00 28.23 437 THR A C 1
ATOM 3513 O O . THR A 1 437 ? 1.946 -26.348 -58.940 1.00 28.23 437 THR A O 1
ATOM 3516 N N . ILE A 1 438 ? 2.440 -28.454 -58.219 1.00 30.17 438 ILE A N 1
ATOM 3517 C CA . ILE A 1 438 ? 3.467 -29.022 -59.145 1.00 30.17 438 ILE A CA 1
ATOM 3518 C C . ILE A 1 438 ? 4.157 -30.198 -58.388 1.00 30.17 438 ILE A C 1
ATOM 3520 O O . ILE A 1 438 ? 4.236 -30.125 -57.165 1.00 30.17 438 ILE A O 1
ATOM 3524 N N . PRO A 1 439 ? 4.542 -31.321 -59.037 1.00 33.03 439 PRO A N 1
ATOM 3525 C CA . PRO A 1 439 ? 3.801 -32.580 -58.963 1.00 33.03 439 PRO A CA 1
ATOM 3526 C C . PRO A 1 439 ? 4.591 -33.747 -58.339 1.00 33.03 439 PRO A C 1
ATOM 3528 O O . PRO A 1 439 ? 5.770 -33.640 -58.015 1.00 33.03 439 PRO A O 1
ATOM 3531 N N . GLU A 1 440 ? 3.861 -34.852 -58.211 1.00 30.69 440 GLU A N 1
ATOM 3532 C CA . GLU A 1 440 ? 4.228 -36.181 -57.725 1.00 30.69 440 GLU A CA 1
ATOM 3533 C C . GLU A 1 440 ? 5.370 -36.861 -58.504 1.00 30.69 440 GLU A C 1
ATOM 3535 O O . GLU A 1 440 ? 5.348 -36.914 -59.730 1.00 30.69 440 GLU A O 1
ATOM 3540 N N . ASP A 1 441 ? 6.285 -37.461 -57.742 1.00 30.84 441 ASP A N 1
ATOM 3541 C CA . ASP A 1 441 ? 6.879 -38.794 -57.934 1.00 30.84 441 ASP A CA 1
ATOM 3542 C C . ASP A 1 441 ? 6.831 -39.391 -56.504 1.00 30.84 441 ASP A C 1
ATOM 3544 O O . ASP A 1 441 ? 7.355 -38.778 -55.577 1.00 30.84 441 ASP A O 1
ATOM 3548 N N . GLY A 1 442 ? 6.111 -40.454 -56.149 1.00 28.64 442 GLY A N 1
ATOM 3549 C CA . GLY A 1 442 ? 5.868 -41.696 -56.863 1.00 28.64 442 GLY A CA 1
ATOM 3550 C C . GLY A 1 442 ? 6.841 -42.748 -56.329 1.00 28.64 442 GLY A C 1
ATOM 3551 O O . GLY A 1 442 ? 7.926 -42.858 -56.881 1.00 28.64 442 GLY A O 1
ATOM 3552 N N . ILE A 1 443 ? 6.479 -43.445 -55.241 1.00 32.94 443 ILE A N 1
ATOM 3553 C CA . ILE A 1 443 ? 6.782 -44.860 -54.932 1.00 32.94 443 ILE A CA 1
ATOM 3554 C C . ILE A 1 443 ? 6.071 -45.215 -53.613 1.00 32.94 443 ILE A C 1
ATOM 3556 O O . ILE A 1 443 ? 6.318 -44.610 -52.568 1.00 32.94 443 ILE A O 1
ATOM 3560 N N . ASP A 1 444 ? 5.155 -46.173 -53.733 1.00 31.56 444 ASP A N 1
ATOM 3561 C CA . ASP A 1 444 ? 4.479 -46.911 -52.671 1.00 31.56 444 ASP A CA 1
ATOM 3562 C C . ASP A 1 444 ? 5.481 -47.695 -51.808 1.00 31.56 444 ASP A C 1
ATOM 3564 O O . ASP A 1 444 ? 6.513 -48.127 -52.311 1.00 31.56 444 ASP A O 1
ATOM 3568 N N . ASP A 1 445 ? 5.166 -47.909 -50.529 1.00 32.66 445 ASP A N 1
ATOM 3569 C CA . ASP A 1 445 ? 5.041 -49.272 -50.002 1.00 32.66 445 ASP A CA 1
ATOM 3570 C C . ASP A 1 445 ? 4.426 -49.274 -48.591 1.00 32.66 445 ASP A C 1
ATOM 3572 O O . ASP A 1 445 ? 4.740 -48.478 -47.704 1.00 32.66 445 ASP A O 1
ATOM 3576 N N . ASP A 1 446 ? 3.477 -50.190 -48.480 1.00 30.56 446 ASP A N 1
ATOM 3577 C CA . ASP A 1 446 ? 2.655 -50.622 -47.361 1.00 30.56 446 ASP A CA 1
ATOM 3578 C C . ASP A 1 446 ? 3.508 -51.294 -46.266 1.00 30.56 446 ASP A C 1
ATOM 3580 O O . ASP A 1 446 ? 4.475 -51.975 -46.590 1.00 30.56 446 ASP A O 1
ATOM 3584 N N . GLU A 1 447 ? 3.153 -51.126 -44.987 1.00 32.88 447 GLU A N 1
ATOM 3585 C CA . GLU A 1 447 ? 3.039 -52.240 -44.027 1.00 32.88 447 GLU A CA 1
ATOM 3586 C C . GLU A 1 447 ? 2.762 -51.751 -42.596 1.00 32.88 447 GLU A C 1
ATOM 3588 O O . GLU A 1 447 ? 3.563 -51.112 -41.911 1.00 32.88 447 GLU A O 1
ATOM 3593 N N . SER A 1 448 ? 1.590 -52.150 -42.112 1.00 29.94 448 SER A N 1
ATOM 3594 C CA . SER A 1 448 ? 1.236 -52.254 -40.704 1.00 29.94 448 SER A CA 1
ATOM 3595 C C . SER A 1 448 ? 2.011 -53.380 -40.012 1.00 29.94 448 SER A C 1
ATOM 3597 O O . SER A 1 448 ? 1.909 -54.526 -40.446 1.00 29.94 448 SER A O 1
ATOM 3599 N N . VAL A 1 449 ? 2.634 -53.115 -38.858 1.00 32.94 449 VAL A N 1
ATOM 3600 C CA . VAL A 1 449 ? 2.962 -54.164 -37.877 1.00 32.94 449 VAL A CA 1
ATOM 3601 C C . VAL A 1 449 ? 2.699 -53.661 -36.457 1.00 32.94 449 VAL A C 1
ATOM 3603 O O . VAL A 1 449 ? 3.363 -52.760 -35.951 1.00 32.94 449 VAL A O 1
ATOM 3606 N N . ASN A 1 450 ? 1.705 -54.288 -35.826 1.00 26.80 450 ASN A N 1
ATOM 3607 C CA . ASN A 1 450 ? 1.550 -54.363 -34.377 1.00 26.80 450 ASN A CA 1
ATOM 3608 C C . ASN A 1 450 ? 2.678 -55.223 -33.795 1.00 26.80 450 ASN A C 1
ATOM 3610 O O . ASN A 1 450 ? 2.968 -56.293 -34.331 1.00 26.80 450 ASN A O 1
ATOM 3614 N N . GLY A 1 451 ? 3.245 -54.812 -32.667 1.00 28.19 451 GLY A N 1
ATOM 3615 C CA . GLY A 1 451 ? 4.199 -55.619 -31.918 1.00 28.19 451 GLY A CA 1
ATOM 3616 C C . GLY A 1 451 ? 4.376 -55.064 -30.517 1.00 28.19 451 GLY A C 1
ATOM 3617 O O . GLY A 1 451 ? 5.055 -54.060 -30.328 1.00 28.19 451 GLY A O 1
ATOM 3618 N N . ASP A 1 452 ? 3.700 -55.713 -29.577 1.00 25.80 452 ASP A N 1
ATOM 3619 C CA . ASP A 1 452 ? 3.837 -55.554 -28.137 1.00 25.80 452 ASP A CA 1
ATOM 3620 C C . ASP A 1 452 ? 5.305 -55.617 -27.696 1.00 25.80 452 ASP A C 1
ATOM 3622 O O . ASP A 1 452 ? 6.043 -56.481 -28.160 1.00 25.80 452 ASP A O 1
ATOM 3626 N N . ASP A 1 453 ? 5.694 -54.788 -26.725 1.00 29.70 453 ASP A N 1
ATOM 3627 C CA . ASP A 1 453 ? 6.669 -55.225 -25.731 1.00 29.70 453 ASP A CA 1
ATOM 3628 C C . ASP A 1 453 ? 6.460 -54.523 -24.389 1.00 29.70 453 ASP A C 1
ATOM 3630 O O . ASP A 1 453 ? 6.111 -53.346 -24.277 1.00 29.70 453 ASP A O 1
ATOM 3634 N N . ALA A 1 454 ? 6.603 -55.337 -23.355 1.00 27.12 454 ALA A N 1
ATOM 3635 C CA . ALA A 1 454 ? 6.119 -55.117 -22.012 1.00 27.12 454 ALA A CA 1
ATOM 3636 C C . ALA A 1 454 ? 7.241 -54.685 -21.049 1.00 27.12 454 ALA A C 1
ATOM 3638 O O . ALA A 1 454 ? 8.422 -54.885 -21.311 1.00 27.12 454 ALA A O 1
ATOM 3639 N N . TYR A 1 455 ? 6.816 -54.237 -19.859 1.00 25.42 455 TYR A N 1
ATOM 3640 C CA . TYR A 1 455 ? 7.564 -54.207 -18.590 1.00 25.42 455 TYR A CA 1
ATOM 3641 C C . TYR A 1 455 ? 8.643 -53.117 -18.385 1.00 25.42 455 TYR A C 1
ATOM 3643 O O . TYR A 1 455 ? 9.769 -53.218 -18.851 1.00 25.42 455 TYR A O 1
ATOM 3651 N N . THR A 1 456 ? 8.382 -52.143 -17.501 1.00 28.78 456 THR A N 1
ATOM 3652 C CA . THR A 1 456 ? 8.847 -52.152 -16.091 1.00 28.78 456 THR A CA 1
ATOM 3653 C C . THR A 1 456 ? 8.546 -50.824 -15.388 1.00 28.78 456 THR A C 1
ATOM 3655 O O . THR A 1 456 ? 8.851 -49.740 -15.872 1.00 28.78 456 THR A O 1
ATOM 3658 N N . VAL A 1 457 ? 7.949 -50.944 -14.203 1.00 27.02 457 VAL A N 1
ATOM 3659 C CA . VAL A 1 457 ? 7.854 -49.906 -13.173 1.00 27.02 457 VAL A CA 1
ATOM 3660 C C . VAL A 1 457 ? 9.183 -49.891 -12.417 1.00 27.02 457 VAL A C 1
ATOM 3662 O O . VAL A 1 457 ? 9.630 -50.951 -11.980 1.00 27.02 457 VAL A O 1
ATOM 3665 N N . ALA A 1 458 ? 9.787 -48.719 -12.227 1.00 27.70 458 ALA A N 1
ATOM 3666 C CA . ALA A 1 458 ? 10.801 -48.514 -11.199 1.00 27.70 458 ALA A CA 1
ATOM 3667 C C . ALA A 1 458 ? 10.732 -47.091 -10.637 1.00 27.70 458 ALA A C 1
ATOM 3669 O O . ALA A 1 458 ? 10.534 -46.111 -11.352 1.00 27.70 458 ALA A O 1
ATOM 3670 N N . ASP A 1 459 ? 10.856 -47.077 -9.321 1.00 25.97 459 ASP A N 1
ATOM 3671 C CA . ASP A 1 459 ? 10.616 -46.030 -8.345 1.00 25.97 459 ASP A CA 1
ATOM 3672 C C . ASP A 1 459 ? 11.883 -45.196 -8.065 1.00 25.97 459 ASP A C 1
ATOM 3674 O O . ASP A 1 459 ? 12.984 -45.587 -8.445 1.00 25.97 459 ASP A O 1
ATOM 3678 N N . GLU A 1 460 ? 11.686 -44.092 -7.340 1.00 24.97 460 GLU A N 1
ATOM 3679 C CA . GLU A 1 460 ? 12.632 -43.345 -6.487 1.00 24.97 460 GLU A CA 1
ATOM 3680 C C . GLU A 1 460 ? 14.070 -43.008 -6.956 1.00 24.97 460 GLU A C 1
ATOM 3682 O O . GLU A 1 460 ? 14.933 -43.867 -7.105 1.00 24.97 460 GLU A O 1
ATOM 3687 N N . ALA A 1 461 ? 14.417 -41.710 -6.896 1.00 28.03 461 ALA A N 1
ATOM 3688 C CA . ALA A 1 461 ? 15.707 -41.288 -6.330 1.00 28.03 461 ALA A CA 1
ATOM 3689 C C . ALA A 1 461 ? 15.689 -39.833 -5.822 1.00 28.03 461 ALA A C 1
ATOM 3691 O O . ALA A 1 461 ? 15.774 -38.861 -6.570 1.00 28.03 461 ALA A O 1
ATOM 3692 N N . THR A 1 462 ? 15.645 -39.721 -4.497 1.00 26.08 462 THR A N 1
ATOM 3693 C CA . THR A 1 462 ? 16.045 -38.563 -3.689 1.00 26.08 462 THR A CA 1
ATOM 3694 C C . THR A 1 462 ? 17.575 -38.460 -3.643 1.00 26.08 462 THR A C 1
ATOM 3696 O O . THR A 1 462 ? 18.207 -39.450 -3.303 1.00 26.08 462 THR A O 1
ATOM 3699 N N . LEU A 1 463 ? 18.172 -37.280 -3.861 1.00 26.92 463 LEU A N 1
ATOM 3700 C CA . LEU A 1 463 ? 19.573 -36.936 -3.513 1.00 26.92 463 LEU A CA 1
ATOM 3701 C C . LEU A 1 463 ? 19.658 -35.396 -3.409 1.00 26.92 463 LEU A C 1
ATOM 3703 O O . LEU A 1 463 ? 19.558 -34.707 -4.414 1.00 26.92 463 LEU A O 1
ATOM 3707 N N . ARG A 1 464 ? 19.609 -34.744 -2.236 1.00 25.92 464 ARG A N 1
ATOM 3708 C CA . ARG A 1 464 ? 20.664 -34.583 -1.209 1.00 25.92 464 ARG A CA 1
ATOM 3709 C C . ARG A 1 464 ? 22.082 -34.493 -1.783 1.00 25.92 464 ARG A C 1
ATOM 3711 O O . ARG A 1 464 ? 22.652 -35.514 -2.139 1.00 25.92 464 ARG A O 1
ATOM 3718 N N . TYR A 1 465 ? 22.685 -33.302 -1.724 1.00 26.30 465 TYR A N 1
ATOM 3719 C CA . TYR A 1 465 ? 24.140 -33.168 -1.623 1.00 26.30 465 TYR A CA 1
ATOM 3720 C C . TYR A 1 465 ? 24.547 -32.217 -0.497 1.00 26.30 465 TYR A C 1
ATOM 3722 O O . TYR A 1 465 ? 23.964 -31.154 -0.292 1.00 26.30 465 TYR A O 1
ATOM 3730 N N . SER A 1 466 ? 25.524 -32.716 0.255 1.00 26.83 466 SER A N 1
ATOM 3731 C CA . SER A 1 466 ? 26.064 -32.245 1.522 1.00 26.83 466 SER A CA 1
ATOM 3732 C C . SER A 1 466 ? 27.239 -31.293 1.331 1.00 26.83 466 SER A C 1
ATOM 3734 O O . SER A 1 466 ? 28.003 -31.391 0.376 1.00 26.83 466 SER A O 1
ATOM 3736 N N . VAL A 1 467 ? 27.394 -30.451 2.346 1.00 27.08 467 VAL A N 1
ATOM 3737 C CA . VAL A 1 467 ? 28.580 -29.697 2.754 1.00 27.08 467 VAL A CA 1
ATOM 3738 C C . VAL A 1 467 ? 29.751 -30.638 3.089 1.00 27.08 467 VAL A C 1
ATOM 3740 O O . VAL A 1 467 ? 29.533 -31.660 3.741 1.00 27.08 467 VAL A O 1
ATOM 3743 N N . ALA A 1 468 ? 30.970 -30.258 2.690 1.00 28.95 468 ALA A N 1
ATOM 3744 C CA . ALA A 1 468 ? 32.244 -30.490 3.394 1.00 28.95 468 ALA A CA 1
ATOM 3745 C C . ALA A 1 468 ? 33.283 -29.498 2.811 1.00 28.95 468 ALA A C 1
ATOM 3747 O O . ALA A 1 468 ? 33.459 -29.453 1.599 1.00 28.95 468 ALA A O 1
ATOM 3748 N N . ASP A 1 469 ? 33.727 -28.469 3.533 1.00 28.02 469 ASP A N 1
ATOM 3749 C CA . ASP A 1 469 ? 34.787 -28.409 4.559 1.00 28.02 469 ASP A CA 1
ATOM 3750 C C . ASP A 1 469 ? 36.222 -28.486 3.996 1.00 28.02 469 ASP A C 1
ATOM 3752 O O . ASP A 1 469 ? 36.642 -29.500 3.441 1.00 28.02 469 ASP A O 1
ATOM 3756 N N . SER A 1 470 ? 36.999 -27.409 4.184 1.00 27.25 470 SER A N 1
ATOM 3757 C CA . SER A 1 470 ? 38.461 -27.451 4.100 1.00 27.25 470 SER A CA 1
ATOM 3758 C C . SER A 1 470 ? 39.120 -26.495 5.104 1.00 27.25 470 SER A C 1
ATOM 3760 O O . SER A 1 470 ? 39.090 -25.276 4.941 1.00 27.25 470 SER A O 1
ATOM 3762 N N . MET A 1 471 ? 39.811 -27.127 6.053 1.00 27.42 471 MET A N 1
ATOM 3763 C CA . MET A 1 471 ? 41.092 -26.737 6.656 1.00 27.42 471 MET A CA 1
ATOM 3764 C C . MET A 1 471 ? 41.110 -25.764 7.845 1.00 27.42 471 MET A C 1
ATOM 3766 O O . MET A 1 471 ? 41.296 -24.558 7.733 1.00 27.42 471 MET A O 1
ATOM 3770 N N . THR A 1 472 ? 41.080 -26.387 9.025 1.00 29.06 472 THR A N 1
ATOM 3771 C CA . THR A 1 472 ? 41.782 -25.985 10.249 1.00 29.06 472 THR A CA 1
ATOM 3772 C C . THR A 1 472 ? 43.297 -26.193 10.132 1.00 29.06 472 THR A C 1
ATOM 3774 O O . THR A 1 472 ? 43.732 -27.318 9.882 1.00 29.06 472 THR A O 1
ATOM 3777 N N . GLU A 1 473 ? 44.092 -25.168 10.448 1.00 27.56 473 GLU A N 1
ATOM 3778 C CA . GLU A 1 473 ? 45.518 -25.307 10.767 1.00 27.56 473 GLU A CA 1
ATOM 3779 C C . GLU A 1 473 ? 45.798 -24.815 12.202 1.00 27.56 473 GLU A C 1
ATOM 3781 O O . GLU A 1 473 ? 45.719 -23.638 12.540 1.00 27.56 473 GLU A O 1
ATOM 3786 N N . VAL A 1 474 ? 45.989 -25.818 13.058 1.00 31.69 474 VAL A N 1
ATOM 3787 C CA . VAL A 1 474 ? 46.843 -25.950 14.247 1.00 31.69 474 VAL A CA 1
ATOM 3788 C C . VAL A 1 474 ? 47.567 -24.695 14.768 1.00 31.69 474 VAL A C 1
ATOM 3790 O O . VAL A 1 474 ? 48.486 -24.186 14.136 1.00 31.69 474 VAL A O 1
ATOM 3793 N N . ASN A 1 475 ? 47.301 -24.332 16.032 1.00 29.11 475 ASN A N 1
ATOM 3794 C CA . ASN A 1 475 ? 48.375 -23.945 16.957 1.00 29.11 475 ASN A CA 1
ATOM 3795 C C . ASN A 1 475 ? 47.949 -24.032 18.433 1.00 29.11 475 ASN A C 1
ATOM 3797 O O . ASN A 1 475 ? 47.077 -23.294 18.893 1.00 29.11 475 ASN A O 1
ATOM 3801 N N . ARG A 1 476 ? 48.607 -24.915 19.196 1.00 32.28 476 ARG A N 1
ATOM 3802 C CA . ARG A 1 476 ? 48.743 -24.833 20.660 1.00 32.28 476 ARG A CA 1
ATOM 3803 C C . ARG A 1 476 ? 49.995 -25.583 21.124 1.00 32.28 476 ARG A C 1
ATOM 3805 O O . ARG A 1 476 ? 50.370 -26.579 20.517 1.00 32.28 476 ARG A O 1
ATOM 3812 N N . ILE A 1 477 ? 50.480 -25.138 22.291 1.00 31.83 477 ILE A N 1
ATOM 3813 C CA . ILE A 1 477 ? 51.628 -25.569 23.120 1.00 31.83 477 ILE A CA 1
ATOM 3814 C C . ILE A 1 477 ? 52.893 -24.731 22.826 1.00 31.83 477 ILE A C 1
ATOM 3816 O O . ILE A 1 477 ? 53.336 -24.679 21.692 1.00 31.83 477 ILE A O 1
ATOM 3820 N N . GLY A 1 478 ? 53.531 -24.041 23.780 1.00 29.36 478 GLY A N 1
ATOM 3821 C CA . GLY A 1 478 ? 53.335 -23.942 25.228 1.00 29.36 478 GLY A CA 1
ATOM 3822 C C . GLY A 1 478 ? 54.422 -23.070 25.891 1.00 29.36 478 GLY A C 1
ATOM 3823 O O . GLY A 1 478 ? 55.345 -22.625 25.223 1.00 29.36 478 GLY A O 1
ATOM 3824 N N . HIS A 1 479 ? 54.262 -22.863 27.204 1.00 32.38 479 HIS A N 1
ATOM 3825 C CA . HIS A 1 479 ? 55.267 -22.544 28.237 1.00 32.38 479 HIS A CA 1
ATOM 3826 C C . HIS A 1 479 ? 56.406 -21.544 27.952 1.00 32.38 479 HIS A C 1
ATOM 3828 O O . HIS A 1 479 ? 57.427 -21.921 27.388 1.00 32.38 479 HIS A O 1
ATOM 3834 N N . SER A 1 480 ? 56.307 -20.350 28.549 1.00 33.25 480 SER A N 1
ATOM 3835 C CA . SER A 1 480 ? 57.125 -19.871 29.690 1.00 33.25 480 SER A CA 1
ATOM 3836 C C . SER A 1 480 ? 56.786 -18.420 29.999 1.00 33.25 480 SER A C 1
ATOM 3838 O O . SER A 1 480 ? 56.782 -17.637 29.022 1.00 33.25 480 SER A O 1
#

Mean predicted aligned error: 16.21 Å

InterPro domains:
  IPR011009 Protein kinase-like domain superfamily [SSF56112] (195-404)

Sequence (480 aa):
MGSKSLTNVVTQNSIALNAYIYGYGGHSLVTPHAPLQQLWWTDDRIDAKVTPEFVASRLRKEERDLLYKPLAFGDGLTDDTYLEWIMERAKRLFLILAEVGVPDQIYGCVDDAWDDQDLPIDAEAVERLALSRKKDDQLNRRFYQTQYTFLLRELHRGTHIAYGPNEVIPIEHVYKLPPAASLQHWSRVHLPKKPDEVFVRRRVSFSEDKEADQEEFLKDIAAAQEVDHQHIAPVWASYTSKGNGFVVSSFVGEHTLKSFIDFRTPTQYMSLSTFDFGFNKAPAKPNDALATSDFADVFSLGCIFLDILTFMIKKKPTEFVKHRTTKHKTPGKSGSRSDSSFHANLDKLNSWMQHLDTVAMEHEEIHFRAVRPLLQLVRDMVQPVPEARPLAYSVAGRLRDLLADHAGMVNLHCEPHVLGIEHTHSAPMSPRSDLHTIPEDGIDDDESVNGDDAYTVADEATLRYSVADSMTEVNRIGHS

Secondary structure (DSSP, 8-state):
-----------HHHHHHHHHHTT-TTS-TTS-STTGGG----HHHHHHH--HHHHHHHS-HHHHTTTTSBPSSSTTS---BHHHHHHHH-HHHHHHHHHHT-GGGHHHHHHTT--GGGPSPPTTGGGGG--SSS--HHHHHHHHHHGGGT------TT-EEE--TTPPP--EE------TT----PEEEEETTEEEEEEEEEEEE--S-HHHHHHHHHHHHHHHHH---TTS----EEEEETTEEEEEES---S--HHHHHHHTS-GGG--------S--SPPPPPSS-HHHHHHHHHHHHHHHHHHHHHHHHHS-HHHHHHHHHPPP--TT---PPPP--STT-HHHHHHHHHHHHHHHTT--SGGGGGHHHHHHHHHHHT-SSGGGSPPHHHHHHHHHHHHHHHH-----SS------------------------------------------------------------------

Radius of gyration: 34.71 Å; Cα contacts (8 Å, |Δi|>4): 442; chains: 1; bounding box: 98×85×118 Å